Protein AF-A0A7V0PSL4-F1 (afdb_monomer_lite)

Structure (mmCIF, N/CA/C/O backbone):
data_AF-A0A7V0PSL4-F1
#
_entry.id   AF-A0A7V0PSL4-F1
#
loop_
_atom_site.group_PDB
_atom_site.id
_atom_site.type_symbol
_atom_site.label_atom_id
_atom_site.label_alt_id
_atom_site.label_comp_id
_atom_site.label_asym_id
_atom_site.label_entity_id
_atom_site.label_seq_id
_atom_site.pdbx_PDB_ins_code
_atom_site.Cartn_x
_atom_site.Cartn_y
_atom_site.Cartn_z
_atom_site.occupancy
_atom_site.B_iso_or_equiv
_atom_site.auth_seq_id
_atom_site.auth_comp_id
_atom_site.auth_asym_id
_atom_site.auth_atom_id
_atom_site.pdbx_PDB_model_num
ATOM 1 N N . MET A 1 1 ? -7.779 62.692 -35.440 1.00 34.56 1 MET A N 1
ATOM 2 C CA . MET A 1 1 ? -6.642 63.269 -34.685 1.00 34.56 1 MET A CA 1
ATOM 3 C C . MET A 1 1 ? -7.003 63.254 -33.203 1.00 34.56 1 MET A C 1
ATOM 5 O O . MET A 1 1 ? -7.689 64.146 -32.740 1.00 34.56 1 MET A O 1
ATOM 9 N N . ILE A 1 2 ? -6.918 62.093 -32.551 1.00 36.38 2 ILE A N 1
ATOM 10 C CA . ILE A 1 2 ? -5.844 61.698 -31.615 1.00 36.38 2 ILE A CA 1
ATOM 11 C C . ILE A 1 2 ? -5.557 62.772 -30.557 1.00 36.38 2 ILE A C 1
ATOM 13 O O . ILE A 1 2 ? -4.859 63.739 -30.847 1.00 36.38 2 ILE A O 1
ATOM 17 N N . LYS A 1 3 ? -5.990 62.521 -29.315 1.00 29.81 3 LYS A N 1
ATOM 18 C CA . LYS A 1 3 ? -5.149 62.693 -28.123 1.00 29.81 3 LYS A CA 1
ATOM 19 C C . LYS A 1 3 ? -5.620 61.762 -27.002 1.00 29.81 3 LYS A C 1
ATOM 21 O O . LYS A 1 3 ? -6.806 61.554 -26.792 1.00 29.81 3 LYS A O 1
ATOM 26 N N . HIS A 1 4 ? -4.620 61.147 -26.389 1.00 32.38 4 HIS A N 1
ATOM 27 C CA . HIS A 1 4 ? -4.647 59.968 -25.538 1.00 32.38 4 HIS A CA 1
ATOM 28 C C . HIS A 1 4 ? -5.362 60.154 -24.195 1.00 32.38 4 HIS A C 1
ATOM 30 O O . HIS A 1 4 ? -5.136 61.144 -23.504 1.00 32.38 4 HIS A O 1
ATOM 36 N N . THR A 1 5 ? -6.062 59.110 -23.747 1.00 31.67 5 THR A N 1
ATOM 37 C CA . THR A 1 5 ? -6.330 58.874 -22.323 1.00 31.67 5 THR A CA 1
ATOM 38 C C . THR A 1 5 ? -5.813 57.482 -21.974 1.00 31.67 5 THR A C 1
ATOM 40 O O . THR A 1 5 ? -6.245 56.483 -22.543 1.00 31.67 5 THR A O 1
ATOM 43 N N . LYS A 1 6 ? -4.807 57.433 -21.096 1.00 29.69 6 LYS A N 1
ATOM 44 C CA . LYS A 1 6 ? -4.200 56.204 -20.580 1.00 29.69 6 LYS A CA 1
ATOM 45 C C . LYS A 1 6 ? -5.154 55.571 -19.566 1.00 29.69 6 LYS A C 1
ATOM 47 O O . LYS A 1 6 ? -5.471 56.209 -18.568 1.00 29.69 6 LYS A O 1
ATOM 52 N N . TRP A 1 7 ? -5.558 54.325 -19.795 1.00 27.91 7 TRP A N 1
ATOM 53 C CA . TRP A 1 7 ? -6.088 53.447 -18.752 1.00 27.91 7 TRP A CA 1
ATOM 54 C C . TRP A 1 7 ? -4.949 52.552 -18.261 1.00 27.91 7 TRP A C 1
ATOM 56 O O . TRP A 1 7 ? -4.355 51.808 -19.040 1.00 27.91 7 TRP A O 1
ATOM 66 N N . PHE A 1 8 ? -4.618 52.664 -16.976 1.00 28.28 8 PHE A N 1
ATOM 67 C CA . PHE A 1 8 ? -3.754 51.717 -16.281 1.00 28.28 8 PHE A CA 1
ATOM 68 C C . PHE A 1 8 ? -4.562 50.442 -16.016 1.00 28.28 8 PHE A C 1
ATOM 70 O O . PHE A 1 8 ? -5.429 50.432 -15.146 1.00 28.28 8 PHE A O 1
ATOM 77 N N . LEU A 1 9 ? -4.282 49.371 -16.761 1.00 27.14 9 LEU A N 1
ATOM 78 C CA . LEU A 1 9 ? -4.667 48.019 -16.364 1.00 27.14 9 LEU A CA 1
ATOM 79 C C . LEU A 1 9 ? -3.565 47.473 -15.447 1.00 27.14 9 LEU A C 1
ATOM 81 O O . LEU A 1 9 ? -2.460 47.176 -15.901 1.00 27.14 9 LEU A O 1
ATOM 85 N N . PHE A 1 10 ? -3.863 47.347 -14.156 1.00 26.81 10 PHE A N 1
ATOM 86 C CA . PHE A 1 10 ? -3.101 46.491 -13.252 1.00 26.81 10 PHE A CA 1
ATOM 87 C C . PH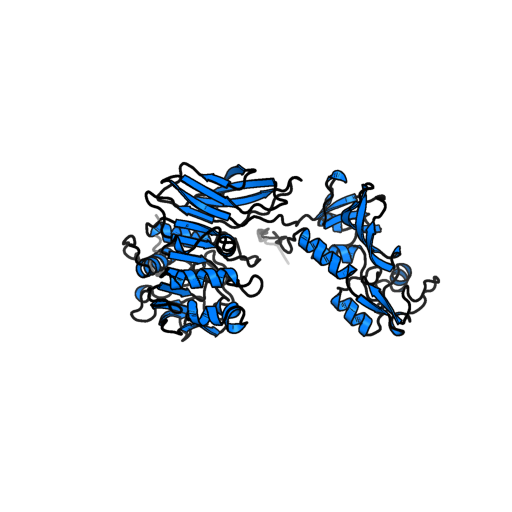E A 1 10 ? -3.441 45.037 -13.601 1.00 26.81 10 PHE A C 1
ATOM 89 O O . PHE A 1 10 ? -4.473 44.516 -13.187 1.00 26.81 10 PHE A O 1
ATOM 96 N N . ILE A 1 11 ? -2.591 44.387 -14.396 1.00 27.23 11 ILE A N 1
ATOM 97 C CA . ILE A 1 11 ? -2.581 42.926 -14.497 1.00 27.23 11 ILE A CA 1
ATOM 98 C C . ILE A 1 11 ? -1.712 42.434 -13.342 1.00 27.23 11 ILE A C 1
ATOM 100 O O . ILE A 1 11 ? -0.484 42.448 -13.416 1.00 27.23 11 ILE A O 1
ATOM 104 N N . SER A 1 12 ? -2.355 42.036 -12.249 1.00 27.59 12 SER A N 1
ATOM 105 C CA . SER A 1 12 ? -1.743 41.167 -11.253 1.00 27.59 12 SER A CA 1
ATOM 106 C C . SER A 1 12 ? -1.492 39.810 -11.911 1.00 27.59 12 SER A C 1
ATOM 108 O O . SER A 1 12 ? -2.405 39.007 -12.097 1.00 27.59 12 SER A O 1
ATOM 110 N N . LEU A 1 13 ? -0.242 39.550 -12.303 1.00 28.62 13 LEU A N 1
ATOM 111 C CA . LEU A 1 13 ? 0.192 38.194 -12.617 1.00 28.62 13 LEU A CA 1
ATOM 112 C C . LEU A 1 13 ? 0.089 37.361 -11.333 1.00 28.62 13 LEU A C 1
ATOM 114 O O . LEU A 1 13 ? 0.949 37.426 -10.457 1.00 28.62 13 LEU A O 1
ATOM 118 N N . LEU A 1 14 ? -0.983 36.577 -11.233 1.00 28.45 14 LEU A N 1
ATOM 119 C CA . LEU A 1 14 ? -1.035 35.387 -10.398 1.00 28.45 14 LEU A CA 1
ATOM 120 C C . LEU A 1 14 ? 0.063 34.429 -10.878 1.00 28.45 14 LEU A C 1
ATOM 122 O O . LEU A 1 14 ? -0.127 33.662 -11.819 1.00 28.45 14 LEU A O 1
ATOM 126 N N . THR A 1 15 ? 1.218 34.445 -10.219 1.00 29.00 15 THR A N 1
ATOM 127 C CA . THR A 1 15 ? 2.154 33.317 -10.235 1.00 29.00 15 THR A CA 1
ATOM 128 C C . THR A 1 15 ? 1.584 32.224 -9.334 1.00 29.00 15 THR A C 1
ATOM 130 O O . THR A 1 15 ? 1.999 32.049 -8.190 1.00 29.00 15 THR A O 1
ATOM 133 N N . GLY A 1 16 ? 0.553 31.548 -9.835 1.00 25.92 16 GLY A N 1
ATOM 134 C CA . GLY A 1 16 ? -0.035 30.363 -9.235 1.00 25.92 16 GLY A CA 1
ATOM 135 C C . GLY A 1 16 ? 0.476 29.111 -9.937 1.00 25.92 16 GLY A C 1
ATOM 136 O O . GLY A 1 16 ? 0.368 28.996 -11.151 1.00 25.92 16 GLY A O 1
ATOM 137 N N . PHE A 1 17 ? 0.981 28.177 -9.132 1.00 32.88 17 PHE A N 1
ATOM 138 C CA . PHE A 1 17 ? 1.071 26.746 -9.419 1.00 32.88 17 PHE A CA 1
ATOM 139 C C . PHE A 1 17 ? 1.911 26.301 -10.625 1.00 32.88 17 PHE A C 1
ATOM 141 O O . PHE A 1 17 ? 1.410 26.046 -11.712 1.00 32.88 17 PHE A O 1
ATOM 148 N N . PHE A 1 18 ? 3.179 25.998 -10.342 1.00 26.55 18 PHE A N 1
ATOM 149 C CA . PHE A 1 18 ? 3.817 24.801 -10.894 1.00 26.55 18 PHE A CA 1
ATOM 150 C C . PHE A 1 18 ? 4.663 24.115 -9.814 1.00 26.55 18 PHE A C 1
ATOM 152 O O . PHE A 1 18 ? 5.887 24.091 -9.861 1.00 26.55 18 PHE A O 1
ATOM 159 N N . LEU A 1 19 ? 3.990 23.529 -8.823 1.00 27.73 19 LEU A N 1
ATOM 160 C CA . LEU A 1 19 ? 4.513 22.328 -8.176 1.00 27.73 19 LEU A CA 1
ATOM 161 C C . LEU A 1 19 ? 4.051 21.159 -9.044 1.00 27.73 19 LEU A C 1
ATOM 163 O O . LEU A 1 19 ? 2.999 20.570 -8.809 1.00 27.73 19 LEU A O 1
ATOM 167 N N . PHE A 1 20 ? 4.804 20.876 -10.108 1.00 27.02 20 PHE A N 1
ATOM 168 C CA . PHE A 1 20 ? 4.678 19.582 -10.763 1.00 27.02 20 PHE A CA 1
ATOM 169 C C . PHE A 1 20 ? 5.043 18.514 -9.733 1.00 27.02 20 PHE A C 1
ATOM 171 O O . PHE A 1 20 ? 6.152 18.471 -9.204 1.00 27.02 20 PHE A O 1
ATOM 178 N N . THR A 1 21 ? 4.064 17.668 -9.453 1.00 34.78 21 THR A N 1
ATOM 179 C CA . THR A 1 21 ? 4.165 16.394 -8.757 1.00 34.78 21 THR A CA 1
ATOM 180 C C . THR A 1 21 ? 5.294 15.545 -9.348 1.00 34.78 21 THR A C 1
ATOM 182 O O . THR A 1 21 ? 5.099 14.853 -10.346 1.00 34.78 21 THR A O 1
ATOM 185 N N . VAL A 1 22 ? 6.471 15.556 -8.723 1.00 33.91 22 VAL A N 1
ATOM 186 C CA . VAL A 1 22 ? 7.508 14.535 -8.940 1.00 33.91 22 VAL A CA 1
ATOM 187 C C . VAL A 1 22 ? 7.353 13.484 -7.846 1.00 33.91 22 VAL A C 1
ATOM 189 O O . VAL A 1 22 ? 8.174 13.350 -6.947 1.00 33.91 22 VAL A O 1
ATOM 192 N N . GLN A 1 23 ? 6.244 12.756 -7.898 1.00 40.47 23 GLN A N 1
ATOM 193 C CA . GLN A 1 23 ? 6.081 11.526 -7.123 1.00 40.47 23 GLN A CA 1
ATOM 194 C C . GLN A 1 23 ? 5.526 10.399 -7.999 1.00 40.47 23 GLN A C 1
ATOM 196 O O . GLN A 1 23 ? 4.838 9.501 -7.529 1.00 40.47 23 GLN A O 1
ATOM 201 N N . ALA A 1 24 ? 5.836 10.449 -9.294 1.00 43.25 24 ALA A N 1
ATOM 202 C CA . ALA A 1 24 ? 5.649 9.321 -10.185 1.00 43.25 24 ALA A CA 1
ATOM 203 C C . ALA A 1 24 ? 6.940 8.489 -10.157 1.00 43.25 24 ALA A C 1
ATOM 205 O O . ALA A 1 24 ? 7.966 8.940 -10.663 1.00 43.25 24 ALA A O 1
ATOM 206 N N . ASN A 1 25 ? 6.842 7.302 -9.550 1.00 52.81 25 ASN A N 1
ATOM 207 C CA . ASN A 1 25 ? 7.769 6.160 -9.636 1.00 52.81 25 ASN A CA 1
ATOM 208 C C . ASN A 1 25 ? 8.852 6.065 -8.546 1.00 52.81 25 ASN A C 1
ATOM 210 O O . ASN A 1 25 ? 10.033 5.875 -8.822 1.00 52.81 25 ASN A O 1
ATOM 214 N N . ALA A 1 26 ? 8.441 6.121 -7.273 1.00 64.44 26 ALA A N 1
ATOM 215 C CA . ALA A 1 26 ? 9.275 5.562 -6.208 1.00 64.44 26 ALA A CA 1
ATOM 216 C C . ALA A 1 26 ? 9.379 4.031 -6.369 1.00 64.44 26 ALA A C 1
ATOM 218 O O . ALA A 1 26 ? 8.361 3.360 -6.522 1.00 64.44 26 ALA A O 1
ATOM 219 N N . ILE A 1 27 ? 10.594 3.479 -6.334 1.00 78.12 27 ILE A N 1
ATOM 220 C CA . ILE A 1 27 ? 10.878 2.065 -6.645 1.00 78.12 27 ILE A CA 1
ATOM 221 C C . ILE A 1 27 ? 11.837 1.468 -5.610 1.00 78.12 27 ILE A C 1
ATOM 223 O O . ILE A 1 27 ? 12.774 2.122 -5.150 1.00 78.12 27 ILE A O 1
ATOM 227 N N . THR A 1 28 ? 11.634 0.208 -5.224 1.00 79.50 28 THR A N 1
ATOM 228 C CA . THR A 1 28 ? 12.559 -0.474 -4.306 1.00 79.50 28 THR A CA 1
ATOM 229 C C . THR A 1 28 ? 13.804 -0.968 -5.047 1.00 79.50 28 THR A C 1
ATOM 231 O O . THR A 1 28 ? 13.761 -1.294 -6.235 1.00 79.50 28 THR A O 1
ATOM 234 N N . ARG A 1 29 ? 14.929 -1.131 -4.336 1.00 85.69 29 ARG A N 1
ATOM 235 C CA . ARG A 1 29 ? 16.141 -1.759 -4.904 1.00 85.69 29 ARG A CA 1
ATOM 236 C C . ARG A 1 29 ? 15.864 -3.161 -5.455 1.00 85.69 29 ARG A C 1
ATOM 238 O O . ARG A 1 29 ? 16.380 -3.517 -6.508 1.00 85.69 29 ARG A O 1
ATOM 245 N N . ALA A 1 30 ? 15.037 -3.944 -4.759 1.00 77.25 30 ALA A N 1
ATOM 246 C CA . ALA A 1 30 ? 14.650 -5.282 -5.201 1.00 77.25 30 ALA A CA 1
ATOM 247 C C . ALA A 1 30 ? 13.910 -5.236 -6.544 1.00 77.25 30 ALA A C 1
ATOM 249 O O . ALA A 1 30 ? 14.227 -6.013 -7.440 1.00 77.25 30 ALA A O 1
ATOM 250 N N . LYS A 1 31 ? 12.993 -4.277 -6.711 1.00 83.38 31 LYS A N 1
ATOM 251 C CA . LYS A 1 31 ? 12.266 -4.080 -7.964 1.00 83.38 31 LYS A CA 1
ATOM 252 C C . LYS A 1 31 ? 13.181 -3.623 -9.105 1.00 83.38 31 LYS A C 1
ATOM 254 O O . LYS A 1 31 ? 13.073 -4.168 -10.199 1.00 83.38 31 LYS A O 1
ATOM 259 N N . ILE A 1 32 ? 14.140 -2.728 -8.842 1.00 93.25 32 ILE A N 1
ATOM 260 C CA . ILE A 1 32 ? 15.169 -2.348 -9.829 1.00 93.25 32 ILE A CA 1
ATOM 261 C C . ILE A 1 32 ? 15.941 -3.585 -10.316 1.00 93.25 32 ILE A C 1
ATOM 263 O O . ILE A 1 32 ? 16.125 -3.766 -11.519 1.00 93.25 32 ILE A O 1
ATOM 267 N N . ILE A 1 33 ? 16.378 -4.456 -9.397 1.00 93.69 33 ILE A N 1
ATOM 268 C CA . ILE A 1 33 ? 17.109 -5.682 -9.752 1.00 93.69 33 ILE A CA 1
ATOM 269 C C . ILE A 1 33 ? 16.209 -6.681 -10.490 1.00 93.69 33 ILE A C 1
ATOM 271 O O . ILE A 1 33 ? 16.631 -7.229 -11.502 1.00 93.69 33 ILE A O 1
ATOM 275 N N . GLN A 1 34 ? 14.954 -6.857 -10.072 1.00 86.25 34 GLN A N 1
ATOM 276 C CA . GLN A 1 34 ? 13.995 -7.696 -10.794 1.00 86.25 34 GLN A CA 1
ATOM 277 C C . GLN A 1 34 ? 13.784 -7.194 -12.232 1.00 86.25 34 GLN A C 1
ATOM 279 O O . GLN A 1 34 ? 13.746 -7.985 -13.172 1.00 86.25 34 GLN A O 1
ATOM 284 N N . ASN A 1 35 ? 13.664 -5.878 -12.422 1.00 93.81 35 ASN A N 1
ATOM 285 C CA . ASN A 1 35 ? 13.538 -5.288 -13.749 1.00 93.81 35 ASN A CA 1
ATOM 286 C C . ASN A 1 35 ? 14.807 -5.523 -14.580 1.00 93.81 35 ASN A C 1
ATOM 288 O O . ASN A 1 35 ? 14.696 -5.912 -15.738 1.00 93.81 35 ASN A O 1
ATOM 292 N N . ALA A 1 36 ? 15.994 -5.368 -13.988 1.00 96.50 36 ALA A N 1
ATOM 293 C CA . ALA A 1 36 ? 17.274 -5.673 -14.629 1.00 96.50 36 ALA A CA 1
ATOM 294 C C . ALA A 1 36 ? 17.380 -7.136 -15.090 1.00 96.50 36 ALA A C 1
ATOM 296 O O . ALA A 1 36 ? 17.815 -7.419 -16.210 1.00 96.50 36 ALA A O 1
ATOM 297 N N . GLU A 1 37 ? 16.933 -8.070 -14.250 1.00 92.38 37 GLU A N 1
ATOM 298 C CA . GLU A 1 37 ? 16.942 -9.495 -14.563 1.00 92.38 37 GLU A CA 1
ATOM 299 C C . GLU A 1 37 ? 16.074 -9.824 -15.779 1.00 92.38 37 GLU A C 1
ATOM 301 O O . GLU A 1 37 ? 16.511 -10.624 -16.600 1.00 92.38 37 GLU A O 1
ATOM 306 N N . LYS A 1 38 ? 14.918 -9.174 -15.985 1.00 95.12 38 LYS A N 1
ATOM 307 C CA . LYS A 1 38 ? 14.065 -9.420 -17.170 1.00 95.12 38 LYS A CA 1
ATOM 308 C C . LYS A 1 38 ? 14.840 -9.297 -18.488 1.00 95.12 38 LYS A C 1
ATOM 310 O O . LYS A 1 38 ? 14.750 -10.180 -19.338 1.00 95.12 38 LYS A O 1
ATOM 315 N N . PHE A 1 39 ? 15.657 -8.254 -18.625 1.00 97.94 39 PHE A N 1
ATOM 316 C CA . PHE A 1 39 ? 16.459 -8.012 -19.829 1.00 97.94 39 PHE A CA 1
ATOM 317 C C . PHE A 1 39 ? 17.619 -8.992 -19.996 1.00 97.94 39 PHE A C 1
ATOM 319 O O . PHE A 1 39 ? 17.986 -9.312 -21.121 1.00 97.94 39 PHE A O 1
ATOM 326 N N . VAL A 1 40 ? 18.226 -9.457 -18.900 1.00 96.38 40 VAL A N 1
ATOM 327 C CA . VAL A 1 40 ? 19.318 -10.446 -18.957 1.00 96.38 40 VAL A CA 1
ATOM 328 C C . VAL A 1 40 ? 18.787 -11.857 -19.178 1.00 96.38 40 VAL A C 1
ATOM 330 O O . VAL A 1 40 ? 19.473 -12.680 -19.775 1.00 96.38 40 VAL A O 1
ATOM 333 N N . GLN A 1 41 ? 17.590 -12.156 -18.678 1.00 94.38 41 GLN A N 1
ATOM 334 C CA . GLN A 1 41 ? 17.003 -13.493 -18.690 1.00 94.38 41 GLN A CA 1
ATOM 335 C C . GLN A 1 41 ? 16.236 -13.801 -19.974 1.00 94.38 41 GLN A C 1
ATOM 337 O O . GLN A 1 41 ? 16.035 -14.981 -20.259 1.00 94.38 41 GLN A O 1
ATOM 342 N N . VAL A 1 42 ? 15.833 -12.784 -20.747 1.00 95.69 42 VAL A N 1
ATOM 343 C CA . VAL A 1 42 ? 15.097 -12.992 -22.000 1.00 95.69 42 VAL A CA 1
ATOM 344 C C . VAL A 1 42 ? 15.855 -13.938 -22.927 1.00 95.69 42 VAL A C 1
ATOM 346 O O . VAL A 1 42 ? 17.042 -13.748 -23.191 1.00 95.69 42 VAL A O 1
ATOM 349 N N . GLN A 1 43 ? 15.160 -14.961 -23.416 1.00 97.25 43 GLN A N 1
ATOM 350 C CA . GLN A 1 43 ? 15.675 -15.915 -24.389 1.00 97.25 43 GLN A CA 1
ATOM 351 C C . GLN A 1 43 ? 15.000 -15.697 -25.737 1.00 97.25 43 GLN A C 1
ATOM 353 O O . GLN A 1 43 ? 13.788 -15.506 -25.806 1.00 97.25 43 GLN A O 1
ATOM 358 N N . TRP A 1 44 ? 15.783 -15.737 -26.808 1.00 97.50 44 TRP A N 1
ATOM 359 C CA . TRP A 1 44 ? 15.288 -15.558 -28.168 1.00 97.50 44 TRP A CA 1
ATOM 360 C C . TRP A 1 44 ? 16.175 -16.308 -29.161 1.00 97.50 44 TRP A C 1
ATOM 362 O O . TRP A 1 44 ? 17.368 -16.506 -28.924 1.00 97.50 44 TRP A O 1
ATOM 372 N N . THR A 1 45 ? 15.586 -16.750 -30.273 1.00 96.75 45 THR A N 1
ATOM 373 C CA . THR A 1 45 ? 16.314 -17.417 -31.361 1.00 96.75 45 THR A CA 1
ATOM 374 C C . THR A 1 45 ? 16.511 -16.440 -32.505 1.00 96.75 45 THR A C 1
ATOM 376 O O . THR A 1 45 ? 15.549 -15.852 -32.994 1.00 96.75 45 THR A O 1
ATOM 379 N N . CYS A 1 46 ? 17.755 -16.277 -32.941 1.00 95.94 46 CYS A N 1
ATOM 380 C CA . CYS A 1 46 ? 18.089 -15.449 -34.087 1.00 95.94 46 CYS A CA 1
ATOM 381 C C . CYS A 1 46 ? 17.728 -16.203 -35.374 1.00 95.94 46 CYS A C 1
ATOM 383 O O . CYS A 1 46 ? 18.271 -17.271 -35.644 1.00 95.94 46 CYS A O 1
ATOM 385 N N . SER A 1 47 ? 16.797 -15.684 -36.167 1.00 94.31 47 SER A N 1
ATOM 386 C CA . SER A 1 47 ? 16.441 -16.247 -37.473 1.00 94.31 47 SER A CA 1
ATOM 387 C C . SER A 1 47 ? 17.343 -15.705 -38.587 1.00 94.31 47 SER A C 1
ATOM 389 O O . SER A 1 47 ? 18.081 -14.739 -38.402 1.00 94.31 47 SER A O 1
ATOM 391 N N . ALA A 1 48 ? 17.242 -16.289 -39.785 1.00 92.19 48 ALA A N 1
ATOM 392 C CA . ALA A 1 48 ? 17.927 -15.770 -40.971 1.00 92.19 48 ALA A CA 1
ATOM 393 C C . ALA A 1 48 ? 17.492 -14.336 -41.344 1.00 92.19 48 ALA A C 1
ATOM 395 O O . ALA A 1 48 ? 18.267 -13.605 -41.954 1.00 92.19 48 ALA A O 1
ATOM 396 N N . ALA A 1 49 ? 16.280 -13.916 -40.961 1.00 90.56 49 ALA A N 1
ATOM 397 C CA . ALA A 1 49 ? 15.809 -12.551 -41.185 1.00 90.56 49 ALA A CA 1
ATOM 398 C C . ALA A 1 49 ? 16.493 -11.543 -40.245 1.00 90.56 49 ALA A C 1
ATOM 400 O O . ALA A 1 49 ? 16.838 -10.450 -40.679 1.00 90.56 49 ALA A O 1
ATOM 401 N N . ASN A 1 50 ? 16.784 -11.941 -38.999 1.00 92.75 50 ASN A N 1
ATOM 402 C CA . ASN A 1 50 ? 17.361 -11.059 -37.973 1.00 92.75 50 ASN A CA 1
ATOM 403 C C . ASN A 1 50 ? 18.863 -10.761 -38.164 1.00 92.75 50 ASN A C 1
ATOM 405 O O . ASN A 1 50 ? 19.451 -10.044 -37.348 1.00 92.75 50 ASN A O 1
ATOM 409 N N . VAL A 1 51 ? 19.499 -11.362 -39.178 1.00 88.00 51 VAL A N 1
ATOM 410 C CA . VAL A 1 51 ? 20.924 -11.164 -39.498 1.00 88.00 51 VAL A CA 1
ATOM 411 C C . VAL A 1 51 ? 21.161 -10.400 -40.802 1.00 88.00 51 VAL A C 1
ATOM 413 O O . VAL A 1 51 ? 22.309 -10.098 -41.125 1.00 88.00 51 VAL A O 1
ATOM 416 N N . ASN A 1 52 ? 20.111 -10.112 -41.576 1.00 70.69 52 ASN A N 1
ATOM 417 C CA . ASN A 1 52 ? 20.239 -9.602 -42.940 1.00 70.69 52 ASN A CA 1
ATOM 418 C C . ASN A 1 52 ? 19.897 -8.107 -43.018 1.00 70.69 52 ASN A C 1
ATOM 420 O O . ASN A 1 52 ? 18.775 -7.736 -43.368 1.00 70.69 52 ASN A O 1
ATOM 424 N N . HIS A 1 53 ? 20.864 -7.242 -42.691 1.00 70.50 53 HIS A N 1
ATOM 425 C CA . HIS A 1 53 ? 20.664 -5.785 -42.668 1.00 70.50 53 HIS A CA 1
ATOM 426 C C . HIS A 1 53 ? 21.742 -5.022 -43.453 1.00 70.50 53 HIS A C 1
ATOM 428 O O . HIS A 1 53 ? 22.832 -5.551 -43.687 1.00 70.50 53 HIS A O 1
ATOM 434 N N . PRO A 1 54 ? 21.449 -3.786 -43.912 1.00 64.44 54 PRO A N 1
ATOM 435 C CA . PRO A 1 54 ? 22.274 -3.100 -44.900 1.00 64.44 54 PRO A CA 1
ATOM 436 C C . PRO A 1 54 ? 23.649 -2.720 -44.348 1.00 64.44 54 PRO A C 1
ATOM 438 O O . PRO A 1 54 ? 23.748 -2.021 -43.336 1.00 64.44 54 PRO A O 1
ATOM 441 N N . TYR A 1 55 ? 24.703 -3.100 -45.076 1.00 63.69 55 TYR A N 1
ATOM 442 C CA . TYR A 1 55 ? 26.053 -2.592 -44.848 1.00 63.69 55 TYR A CA 1
ATOM 443 C C . TYR A 1 55 ? 26.055 -1.063 -44.861 1.00 63.69 55 TYR A C 1
ATOM 445 O O . TYR A 1 55 ? 25.524 -0.424 -45.769 1.00 63.69 55 TYR A O 1
ATOM 453 N N . THR A 1 56 ? 26.716 -0.470 -43.871 1.00 60.88 56 THR A N 1
ATOM 454 C CA . THR A 1 56 ? 27.066 0.953 -43.920 1.00 60.88 56 THR A CA 1
ATOM 455 C C . THR A 1 56 ? 28.438 1.120 -44.565 1.00 60.88 56 THR A C 1
ATOM 457 O O . THR A 1 56 ? 29.273 0.215 -44.516 1.00 60.88 56 THR A O 1
ATOM 460 N N . ALA A 1 57 ? 28.704 2.301 -45.131 1.00 54.12 57 ALA A N 1
ATOM 461 C CA . ALA A 1 57 ? 29.943 2.638 -45.848 1.00 54.12 57 ALA A CA 1
ATOM 462 C C . ALA A 1 57 ? 31.251 2.522 -45.017 1.00 54.12 57 ALA A C 1
ATOM 464 O O . ALA A 1 57 ? 32.321 2.851 -45.515 1.00 54.12 57 ALA A O 1
ATOM 465 N N . GLY A 1 58 ? 31.183 2.056 -43.761 1.00 58.09 58 GLY A N 1
ATOM 466 C CA . GLY A 1 58 ? 32.310 1.892 -42.836 1.00 58.09 58 GLY A CA 1
ATOM 467 C C . GLY A 1 58 ? 32.679 0.447 -42.471 1.00 58.09 58 GLY A C 1
ATOM 468 O O . GLY A 1 58 ? 33.423 0.265 -41.513 1.00 58.09 58 GLY A O 1
ATOM 469 N N . GLY A 1 59 ? 32.158 -0.578 -43.161 1.00 64.06 59 GLY A N 1
ATOM 470 C CA . GLY A 1 59 ? 32.570 -1.980 -42.944 1.00 64.06 59 GLY A CA 1
ATOM 471 C C . GLY A 1 59 ? 32.058 -2.630 -41.648 1.00 64.06 59 GLY A C 1
ATOM 472 O O . GLY A 1 59 ? 32.629 -3.611 -41.182 1.00 64.06 59 GLY A O 1
ATOM 473 N N . CYS A 1 60 ? 30.994 -2.088 -41.049 1.00 65.25 60 CYS A N 1
ATOM 474 C CA . CYS A 1 60 ? 30.351 -2.675 -39.871 1.00 65.25 60 CYS A CA 1
ATOM 475 C C . CYS A 1 60 ? 29.644 -3.993 -40.254 1.00 65.25 60 CYS A C 1
ATOM 477 O O . CYS A 1 60 ? 28.979 -4.009 -41.294 1.00 65.25 60 CYS A O 1
ATOM 479 N N . PRO A 1 61 ? 29.790 -5.083 -39.470 1.00 67.25 61 PRO A N 1
ATOM 480 C CA . PRO A 1 61 ? 29.159 -6.358 -39.789 1.00 67.25 61 PRO A CA 1
ATOM 481 C C . PRO A 1 61 ? 27.626 -6.239 -39.789 1.00 67.25 61 PRO A C 1
ATOM 483 O O . PRO A 1 61 ? 27.073 -5.426 -39.043 1.00 67.25 61 PRO A O 1
ATOM 486 N N . PRO A 1 62 ? 26.934 -7.055 -40.604 1.00 66.50 62 PRO A N 1
ATOM 487 C CA . PRO A 1 62 ? 25.480 -6.992 -40.746 1.00 66.50 62 PRO A CA 1
ATOM 488 C C . PRO A 1 62 ? 24.730 -7.435 -39.479 1.00 66.50 62 PRO A C 1
ATOM 490 O O . PRO A 1 62 ? 23.603 -6.999 -39.260 1.00 66.50 62 PRO A O 1
ATOM 493 N N . SER A 1 63 ? 25.349 -8.267 -38.630 1.00 83.69 63 SER A N 1
ATOM 494 C CA . SER A 1 63 ? 24.810 -8.683 -37.332 1.00 83.69 63 SER A CA 1
ATOM 495 C C . SER A 1 63 ? 25.913 -9.178 -36.394 1.00 83.69 63 SER A C 1
ATOM 497 O O . SER A 1 63 ? 26.919 -9.728 -36.846 1.00 83.69 63 SER A O 1
ATOM 499 N N . ASP A 1 64 ? 25.693 -9.016 -35.090 1.00 89.25 64 ASP A N 1
ATOM 500 C CA . ASP A 1 64 ? 26.509 -9.607 -34.019 1.00 89.25 64 ASP A CA 1
ATOM 501 C C . ASP A 1 64 ? 26.082 -11.041 -33.662 1.00 89.25 64 ASP A C 1
ATOM 503 O O . ASP A 1 64 ? 26.690 -11.701 -32.812 1.00 89.25 64 ASP A O 1
ATOM 507 N N . PHE A 1 65 ? 24.998 -11.511 -34.278 1.00 93.50 65 PHE A N 1
ATOM 508 C CA . PHE A 1 65 ? 24.337 -12.765 -33.960 1.00 93.50 65 PHE A CA 1
ATOM 509 C C . PHE A 1 65 ? 24.334 -13.699 -35.167 1.00 93.50 65 PHE A C 1
ATOM 511 O O . PHE A 1 65 ? 24.432 -13.283 -36.321 1.00 93.50 65 PHE A O 1
ATOM 518 N N . VAL A 1 66 ? 24.230 -14.993 -34.885 1.00 93.38 66 VAL A N 1
ATOM 519 C CA . VAL A 1 66 ? 24.274 -16.055 -35.887 1.00 93.38 66 VAL A CA 1
ATOM 520 C C . VAL A 1 66 ? 22.889 -16.673 -36.008 1.00 93.38 66 VAL A C 1
ATOM 522 O O . VAL A 1 66 ? 22.294 -17.089 -35.013 1.00 93.38 66 VAL A O 1
ATOM 525 N N . ALA A 1 67 ? 22.389 -16.762 -37.239 1.00 94.06 67 ALA A N 1
ATOM 526 C CA . ALA A 1 67 ? 21.106 -17.390 -37.523 1.00 94.06 67 ALA A CA 1
ATOM 527 C C . ALA A 1 67 ? 21.080 -18.854 -37.041 1.00 94.06 67 ALA A C 1
ATOM 529 O O . ALA A 1 67 ? 22.052 -19.596 -37.182 1.00 94.06 67 ALA A O 1
ATOM 530 N N . GLY A 1 68 ? 19.952 -19.266 -36.468 1.00 94.31 68 GLY A N 1
ATOM 531 C CA . GLY A 1 68 ? 19.738 -20.579 -35.863 1.00 94.31 68 GLY A CA 1
ATOM 532 C C . GLY A 1 68 ? 20.219 -20.707 -34.413 1.00 94.31 68 GLY A C 1
ATOM 533 O O . GLY A 1 68 ? 19.940 -21.726 -33.787 1.00 94.31 68 GLY A O 1
ATOM 534 N N . GLN A 1 69 ? 20.910 -19.707 -33.853 1.00 97.06 69 GLN A N 1
ATOM 535 C CA . GLN A 1 69 ? 21.371 -19.741 -32.461 1.00 97.06 69 GLN A CA 1
ATOM 536 C C . GLN A 1 69 ? 20.348 -19.126 -31.502 1.00 97.06 69 GLN A C 1
ATOM 538 O O . GLN A 1 69 ? 19.677 -18.140 -31.818 1.00 97.06 69 GLN A O 1
ATOM 543 N N . THR A 1 70 ? 20.260 -19.698 -30.300 1.00 97.06 70 THR A N 1
ATOM 544 C CA . THR A 1 70 ? 19.499 -19.129 -29.181 1.00 97.06 70 THR A CA 1
ATOM 545 C C . THR A 1 70 ? 20.422 -18.311 -28.290 1.00 97.06 70 THR A C 1
ATOM 547 O O . THR A 1 70 ? 21.483 -18.779 -27.875 1.00 97.06 70 THR A O 1
ATOM 550 N N . TYR A 1 71 ? 19.992 -17.100 -27.952 1.00 97.12 71 TYR A N 1
ATOM 551 C CA . TYR A 1 71 ? 20.710 -16.194 -27.069 1.00 97.12 71 TYR A CA 1
ATOM 552 C C . TYR A 1 71 ? 19.888 -15.894 -25.822 1.00 97.12 71 TYR A C 1
ATOM 554 O O . TYR A 1 71 ? 18.658 -15.910 -25.844 1.00 97.12 71 TYR A O 1
ATOM 562 N N . ARG A 1 72 ? 20.597 -15.598 -24.731 1.00 97.00 72 ARG A N 1
ATOM 563 C CA . ARG A 1 72 ? 20.035 -15.042 -23.501 1.00 97.00 72 ARG A CA 1
ATOM 564 C C . ARG A 1 72 ? 20.573 -13.628 -23.300 1.00 97.00 72 ARG A C 1
ATOM 566 O O . ARG A 1 72 ? 21.790 -13.444 -23.373 1.00 97.00 72 ARG A O 1
ATOM 573 N N . GLY A 1 73 ? 19.676 -12.680 -23.049 1.00 97.88 73 GLY A N 1
ATOM 574 C CA . GLY A 1 73 ? 19.944 -11.245 -22.980 1.00 97.88 73 GLY A CA 1
ATOM 575 C C . GLY A 1 73 ? 19.437 -10.503 -24.220 1.00 97.88 73 GLY A C 1
ATOM 576 O O . GLY A 1 73 ? 19.695 -10.934 -25.347 1.00 97.88 73 GLY A O 1
ATOM 577 N N . GLU A 1 74 ? 18.730 -9.389 -24.022 1.00 98.38 74 GLU A N 1
ATOM 578 C CA . GLU A 1 74 ? 18.235 -8.535 -25.113 1.00 98.38 74 GLU A CA 1
ATOM 579 C C . GLU A 1 74 ? 19.395 -7.945 -25.928 1.00 98.38 74 GLU A C 1
ATOM 581 O O . GLU A 1 74 ? 20.421 -7.559 -25.364 1.00 98.38 74 GLU A O 1
ATOM 586 N N . ALA A 1 75 ? 19.254 -7.878 -27.254 1.00 97.75 75 ALA A N 1
ATOM 587 C CA . ALA A 1 75 ? 20.302 -7.358 -28.129 1.00 97.75 75 ALA A CA 1
ATOM 588 C C . ALA A 1 75 ? 20.614 -5.879 -27.839 1.00 97.75 75 ALA A C 1
ATOM 590 O O . ALA A 1 75 ? 19.724 -5.066 -27.579 1.00 97.75 75 ALA A O 1
ATOM 591 N N . TYR A 1 76 ? 21.894 -5.513 -27.912 1.00 97.50 76 TYR A N 1
ATOM 592 C CA . TYR A 1 76 ? 22.311 -4.126 -27.760 1.00 97.50 76 TYR A CA 1
ATOM 593 C C . TYR A 1 76 ? 22.039 -3.356 -29.051 1.00 97.50 76 TYR A C 1
ATOM 595 O O . TYR A 1 76 ? 22.509 -3.729 -30.125 1.00 97.50 76 TYR A O 1
ATOM 603 N N . SER A 1 77 ? 21.331 -2.236 -28.940 1.00 95.69 77 SER A N 1
ATOM 604 C CA . SER A 1 77 ? 21.097 -1.325 -30.057 1.00 95.69 77 SER A CA 1
ATOM 605 C C . SER A 1 77 ? 21.479 0.089 -29.655 1.00 95.69 77 SER A C 1
ATOM 607 O O . SER A 1 77 ? 20.894 0.654 -28.732 1.00 95.69 77 SER A O 1
ATOM 609 N N . TYR A 1 78 ? 22.464 0.681 -30.336 1.00 94.19 78 TYR A N 1
ATOM 610 C CA . TYR A 1 78 ? 22.902 2.041 -30.024 1.00 94.19 78 TYR A CA 1
ATOM 611 C C . TYR A 1 78 ? 21.751 3.037 -30.217 1.00 94.19 78 TYR A C 1
ATOM 613 O O . TYR A 1 78 ? 21.185 3.153 -31.303 1.00 94.19 78 TYR A O 1
ATOM 621 N N . GLY A 1 79 ? 21.410 3.764 -29.152 1.00 95.12 79 GLY A N 1
ATOM 622 C CA . GLY A 1 79 ? 20.247 4.655 -29.096 1.00 95.12 79 GLY A CA 1
ATOM 623 C C . GLY A 1 79 ? 18.890 3.952 -28.923 1.00 95.12 79 GLY A C 1
ATOM 624 O O . GLY A 1 79 ? 17.906 4.641 -28.652 1.00 95.12 79 GLY A O 1
ATOM 625 N N . GLY A 1 80 ? 18.833 2.619 -29.022 1.00 97.00 80 GLY A N 1
ATOM 626 C CA . GLY A 1 80 ? 17.619 1.809 -28.896 1.00 97.00 80 GLY A CA 1
ATOM 627 C C . GLY A 1 80 ? 16.924 1.965 -27.543 1.00 97.00 80 GLY A C 1
ATOM 628 O O . GLY A 1 80 ? 17.544 2.341 -26.544 1.00 97.00 80 GLY A O 1
ATOM 629 N N . ASN A 1 81 ? 15.617 1.710 -27.519 1.00 97.38 81 ASN A N 1
ATOM 630 C CA . ASN A 1 81 ? 14.757 1.858 -26.341 1.00 97.38 81 ASN A CA 1
ATOM 631 C C . ASN A 1 81 ? 13.569 0.882 -26.380 1.00 97.38 81 ASN A C 1
ATOM 633 O O . ASN A 1 81 ? 12.467 1.234 -25.959 1.00 97.38 81 ASN A O 1
ATOM 637 N N . ASP A 1 82 ? 13.752 -0.303 -26.960 1.00 98.12 82 ASP A N 1
ATOM 638 C CA . ASP A 1 82 ? 12.701 -1.317 -26.913 1.00 98.12 82 ASP A CA 1
ATOM 639 C C . ASP A 1 82 ? 12.541 -1.844 -25.473 1.00 98.12 82 ASP A C 1
ATOM 641 O O . ASP A 1 82 ? 13.478 -1.795 -24.674 1.00 98.12 82 ASP A O 1
ATOM 645 N N . SER A 1 83 ? 11.322 -2.248 -25.104 1.00 97.06 83 SER A N 1
ATOM 646 C CA . SER A 1 83 ? 11.110 -3.110 -23.936 1.00 97.06 83 SER A CA 1
ATOM 647 C C . SER A 1 83 ? 11.362 -4.559 -24.343 1.00 97.06 83 SER A C 1
ATOM 649 O O . SER A 1 83 ? 11.320 -4.871 -25.535 1.00 97.06 83 SER A O 1
ATOM 651 N N . VAL A 1 84 ? 11.515 -5.459 -23.372 1.00 96.50 84 VAL A N 1
ATOM 652 C CA . VAL A 1 84 ? 11.682 -6.897 -23.639 1.00 96.50 84 VAL A CA 1
ATOM 653 C C . VAL A 1 84 ? 10.563 -7.439 -24.540 1.00 96.50 84 VAL A C 1
ATOM 655 O O . VAL A 1 84 ? 10.825 -8.172 -25.492 1.00 96.50 84 VAL A O 1
ATOM 658 N N . GLU A 1 85 ? 9.312 -7.051 -24.288 1.00 97.06 85 GLU A N 1
ATOM 659 C CA . GLU A 1 85 ? 8.146 -7.500 -25.058 1.00 97.06 85 GLU A CA 1
ATOM 660 C C . GLU A 1 85 ? 8.198 -6.987 -26.499 1.00 97.06 85 GLU A C 1
ATOM 662 O O . GLU A 1 85 ? 7.989 -7.748 -27.447 1.00 97.06 85 GLU A O 1
ATOM 667 N N . LYS A 1 86 ? 8.522 -5.700 -26.671 1.00 97.69 86 LYS A N 1
ATOM 668 C CA . LYS A 1 86 ? 8.649 -5.090 -27.994 1.00 97.69 86 LYS A CA 1
ATOM 669 C C . LYS A 1 86 ? 9.819 -5.694 -28.767 1.00 97.69 86 LYS A C 1
ATOM 671 O O . LYS A 1 86 ? 9.681 -5.961 -29.957 1.00 97.69 86 LYS A O 1
ATOM 676 N N . PHE A 1 87 ? 10.939 -5.948 -28.100 1.00 98.38 87 PHE A N 1
ATOM 677 C CA . PHE A 1 87 ? 12.090 -6.621 -28.683 1.00 98.38 87 PHE A CA 1
ATOM 678 C C . PHE A 1 87 ? 11.721 -8.015 -29.200 1.00 98.38 87 PHE A C 1
ATOM 680 O O . PHE A 1 87 ? 11.939 -8.310 -30.373 1.00 98.38 87 PHE A O 1
ATOM 687 N N . LEU A 1 88 ? 11.082 -8.848 -28.373 1.00 98.12 88 LEU A N 1
ATOM 688 C CA . LEU A 1 88 ? 10.648 -10.188 -28.780 1.00 98.12 88 LEU A CA 1
ATOM 689 C C . LEU A 1 88 ? 9.674 -10.152 -29.964 1.00 98.12 88 LEU A C 1
ATOM 691 O O . LEU A 1 88 ? 9.815 -10.940 -30.899 1.00 98.12 88 LEU A O 1
ATOM 695 N N . GLN A 1 89 ? 8.723 -9.213 -29.955 1.00 98.12 89 GLN A N 1
ATOM 696 C CA . GLN A 1 89 ? 7.792 -9.015 -31.068 1.00 98.12 89 GLN A CA 1
ATOM 697 C C . GLN A 1 89 ? 8.533 -8.679 -32.369 1.00 98.12 89 GLN A C 1
ATOM 699 O O . GLN A 1 89 ? 8.247 -9.247 -33.421 1.00 98.12 89 GLN A O 1
ATOM 704 N N . ARG A 1 90 ? 9.497 -7.760 -32.306 1.00 97.06 90 ARG A N 1
ATOM 705 C CA . ARG A 1 90 ? 10.257 -7.309 -33.476 1.00 97.06 90 ARG A CA 1
ATOM 706 C C . ARG A 1 90 ? 11.199 -8.389 -33.998 1.00 97.06 90 ARG A C 1
ATOM 708 O O . ARG A 1 90 ? 11.250 -8.608 -35.205 1.00 97.06 90 ARG A O 1
ATOM 715 N N . ILE A 1 91 ? 11.850 -9.138 -33.109 1.00 96.94 91 ILE A N 1
ATOM 716 C CA . ILE A 1 91 ? 12.638 -10.318 -33.485 1.00 96.94 91 ILE A CA 1
ATOM 717 C C . ILE A 1 91 ? 11.768 -11.349 -34.211 1.00 96.94 91 ILE A C 1
ATOM 719 O O . ILE A 1 91 ? 12.169 -11.829 -35.272 1.00 96.94 91 ILE A O 1
ATOM 723 N N . ALA A 1 92 ? 10.567 -11.644 -33.706 1.00 96.38 92 ALA A N 1
ATOM 724 C CA . ALA A 1 92 ? 9.636 -12.562 -34.367 1.00 96.38 92 ALA A CA 1
ATOM 725 C C . ALA A 1 92 ? 9.187 -12.064 -35.756 1.00 96.38 92 ALA A C 1
ATOM 727 O O . ALA A 1 92 ? 8.954 -12.874 -36.650 1.00 96.38 92 ALA A O 1
ATOM 728 N N . ASN A 1 93 ? 9.130 -10.743 -35.954 1.00 95.44 93 ASN A N 1
ATOM 729 C CA . ASN A 1 93 ? 8.807 -10.112 -37.237 1.00 95.44 93 ASN A CA 1
ATOM 730 C C . ASN A 1 93 ? 9.995 -10.037 -38.215 1.00 95.44 93 ASN A C 1
ATOM 732 O O . ASN A 1 93 ? 9.816 -9.600 -39.351 1.00 95.44 93 ASN A O 1
ATOM 736 N N . GLY A 1 94 ? 11.191 -10.468 -37.805 1.00 93.31 94 GLY A N 1
ATOM 737 C CA . GLY A 1 94 ? 12.382 -10.471 -38.655 1.00 93.31 94 GLY A CA 1
ATOM 738 C C . GLY A 1 94 ? 13.233 -9.200 -38.588 1.00 93.31 94 GLY A C 1
ATOM 739 O O . GLY A 1 94 ? 14.162 -9.073 -39.383 1.00 93.31 94 GLY A O 1
ATOM 740 N N . ASP A 1 95 ? 12.969 -8.287 -37.648 1.00 93.81 95 ASP A N 1
ATOM 741 C CA . ASP A 1 95 ? 13.806 -7.099 -37.443 1.00 93.81 95 ASP A CA 1
ATOM 742 C C . ASP A 1 95 ? 15.216 -7.488 -36.977 1.00 93.81 95 ASP A C 1
ATOM 744 O O . ASP A 1 95 ? 15.436 -8.526 -36.346 1.00 93.81 95 ASP A O 1
ATOM 748 N N . GLY A 1 96 ? 16.187 -6.631 -37.267 1.00 93.62 96 GLY A N 1
ATOM 749 C CA . GLY A 1 96 ? 17.581 -6.878 -36.951 1.00 93.62 96 GLY A CA 1
ATOM 750 C C . GLY A 1 96 ? 17.903 -6.808 -35.481 1.00 93.62 96 GLY A C 1
ATOM 751 O O . GLY A 1 96 ? 17.562 -5.842 -34.799 1.00 93.62 96 GLY A O 1
ATOM 752 N N . ALA A 1 97 ? 18.594 -7.838 -35.005 1.00 94.31 97 ALA A N 1
ATOM 753 C CA . ALA A 1 97 ? 19.005 -7.930 -33.618 1.00 94.31 97 ALA A CA 1
ATOM 754 C C . ALA A 1 97 ? 20.179 -6.982 -33.343 1.00 94.31 97 ALA A C 1
ATOM 756 O O . ALA A 1 97 ? 21.337 -7.306 -33.609 1.00 94.31 97 ALA A O 1
ATOM 757 N N . GLY A 1 98 ? 19.871 -5.823 -32.767 1.00 93.44 98 GLY A N 1
ATOM 758 C CA . GLY A 1 98 ? 20.857 -4.836 -32.363 1.00 93.44 98 GLY A CA 1
ATOM 759 C C . GLY A 1 98 ? 21.328 -3.900 -33.476 1.00 93.44 98 GLY A C 1
ATOM 760 O O . GLY A 1 98 ? 20.971 -4.009 -34.649 1.00 93.44 98 GLY A O 1
ATOM 761 N N . SER A 1 99 ? 22.122 -2.909 -33.076 1.00 91.94 99 SER A N 1
ATOM 762 C CA . SER A 1 99 ? 22.772 -1.963 -33.985 1.00 91.94 99 SER A CA 1
ATOM 763 C C . SER A 1 99 ? 23.942 -1.249 -33.306 1.00 91.94 99 SER A C 1
ATOM 765 O O . SER A 1 99 ? 24.060 -1.184 -32.082 1.00 91.94 99 SER A O 1
ATOM 767 N N . HIS A 1 100 ? 24.797 -0.652 -34.132 1.00 90.44 100 HIS A N 1
ATOM 768 C CA . HIS A 1 100 ? 26.051 -0.023 -33.716 1.00 90.44 100 HIS A CA 1
ATOM 769 C C . HIS A 1 100 ? 26.003 1.500 -33.861 1.00 90.44 100 HIS A C 1
ATOM 771 O O . HIS A 1 100 ? 25.179 2.045 -34.593 1.00 90.44 100 HIS A O 1
ATOM 777 N N . LEU A 1 101 ? 26.958 2.202 -33.241 1.00 89.06 101 LEU A N 1
ATOM 778 C CA . LEU A 1 101 ? 27.117 3.654 -33.397 1.00 89.06 101 LEU A CA 1
ATOM 779 C C . LEU A 1 101 ? 27.275 4.082 -34.870 1.00 89.06 101 LEU A C 1
ATOM 781 O O . LEU A 1 101 ? 26.773 5.131 -35.262 1.00 89.06 101 LEU A O 1
ATOM 785 N N . SER A 1 102 ? 27.957 3.283 -35.694 1.00 88.00 102 SER A N 1
ATOM 786 C CA . SER A 1 102 ? 28.085 3.514 -37.141 1.00 88.00 102 SER A CA 1
ATOM 787 C C . SER A 1 102 ? 26.725 3.519 -37.842 1.00 88.00 102 SER A C 1
ATOM 789 O O . SER A 1 102 ? 26.445 4.435 -38.612 1.00 88.00 102 SER A O 1
ATOM 791 N N . HIS A 1 103 ? 25.861 2.551 -37.520 1.00 87.75 103 HIS A N 1
ATOM 792 C CA . HIS A 1 103 ? 24.483 2.499 -38.000 1.00 87.75 103 HIS A CA 1
ATOM 793 C C . HIS A 1 103 ? 23.707 3.740 -37.555 1.00 87.75 103 HIS A C 1
ATOM 795 O O . HIS A 1 103 ? 23.130 4.430 -38.390 1.00 87.75 103 HIS A O 1
ATOM 801 N N . TYR A 1 104 ? 23.771 4.079 -36.266 1.00 89.31 104 TYR A N 1
ATOM 802 C CA . TYR A 1 104 ? 23.084 5.253 -35.731 1.00 89.31 104 TYR A CA 1
ATOM 803 C C . TYR A 1 104 ? 23.494 6.548 -36.449 1.00 89.31 104 TYR A C 1
ATOM 805 O O . TYR A 1 104 ? 22.653 7.361 -36.823 1.00 89.31 104 TYR A O 1
ATOM 813 N N . ARG A 1 105 ? 24.799 6.732 -36.687 1.00 89.81 105 ARG A N 1
ATOM 814 C CA . ARG A 1 105 ? 25.332 7.900 -37.405 1.00 89.81 105 ARG A CA 1
ATOM 815 C C . ARG A 1 105 ? 24.901 7.936 -38.867 1.00 89.81 105 ARG A C 1
ATOM 817 O O . ARG A 1 105 ? 24.564 9.007 -39.354 1.00 89.81 105 ARG A O 1
ATOM 824 N N . TYR A 1 106 ? 24.915 6.792 -39.550 1.00 87.44 106 TYR A N 1
ATOM 825 C CA . TYR A 1 106 ? 24.544 6.706 -40.962 1.00 87.44 106 TYR A CA 1
ATOM 826 C C . TYR A 1 106 ? 23.064 7.040 -41.192 1.00 87.44 106 TYR A C 1
ATOM 828 O O . TYR A 1 106 ? 22.743 7.790 -42.107 1.00 87.44 106 TYR A O 1
ATOM 836 N N . TYR A 1 107 ? 22.173 6.529 -40.337 1.00 87.75 107 TYR A N 1
ATOM 837 C CA . TYR A 1 107 ? 20.727 6.752 -40.450 1.00 87.75 107 TYR A CA 1
ATOM 838 C C . TYR A 1 107 ? 20.230 8.008 -39.710 1.00 87.75 107 TYR A C 1
ATOM 840 O O . TYR A 1 107 ? 19.043 8.317 -39.771 1.00 87.75 107 TYR A O 1
ATOM 848 N N . GLY A 1 108 ? 21.106 8.735 -39.006 1.00 89.62 108 GLY A N 1
ATOM 849 C CA . GLY A 1 108 ? 20.729 9.910 -38.210 1.00 89.62 108 GLY A CA 1
ATOM 850 C C . GLY A 1 108 ? 19.875 9.588 -36.975 1.00 89.62 108 GLY A C 1
ATOM 851 O O . GLY A 1 108 ? 19.197 10.467 -36.449 1.00 89.62 108 GLY A O 1
ATOM 852 N N . GLY A 1 109 ? 19.890 8.338 -36.512 1.00 91.12 109 GLY A N 1
ATOM 853 C CA . GLY A 1 109 ? 19.026 7.828 -35.451 1.00 91.12 109 GLY A CA 1
ATOM 854 C C . GLY A 1 109 ? 19.062 6.303 -35.372 1.00 91.12 109 GLY A C 1
ATOM 855 O O . GLY A 1 109 ? 19.777 5.650 -36.133 1.00 91.12 109 GLY A O 1
ATOM 856 N N . VAL A 1 110 ? 18.279 5.721 -34.457 1.00 91.81 110 VAL A N 1
ATOM 857 C CA . VAL A 1 110 ? 18.124 4.259 -34.388 1.00 91.81 110 VAL A CA 1
ATOM 858 C C . VAL A 1 110 ? 17.525 3.785 -35.714 1.00 91.81 110 VAL A C 1
ATOM 860 O O . VAL A 1 110 ? 16.443 4.255 -36.073 1.00 91.81 110 VAL A O 1
ATOM 863 N N . PRO A 1 111 ? 18.194 2.887 -36.459 1.00 90.62 111 PRO A N 1
ATOM 864 C CA . PRO A 1 111 ? 17.657 2.411 -37.724 1.00 90.62 111 PRO A CA 1
ATOM 865 C C . PRO A 1 111 ? 16.295 1.743 -37.518 1.00 90.62 111 PRO A C 1
ATOM 867 O O . PRO A 1 111 ? 16.129 0.954 -36.590 1.00 90.62 111 PRO A O 1
ATOM 870 N N . SER A 1 112 ? 15.331 2.016 -38.399 1.00 91.88 112 SER A N 1
ATOM 871 C CA . SER A 1 112 ? 13.968 1.474 -38.281 1.00 91.88 112 SER A CA 1
ATOM 872 C C . SER A 1 112 ? 13.916 -0.053 -38.329 1.00 91.88 112 SER A C 1
ATOM 874 O O . SER A 1 112 ? 13.015 -0.644 -37.749 1.00 91.88 112 SER A O 1
ATOM 876 N N . TRP A 1 113 ? 14.895 -0.688 -38.974 1.00 91.31 113 TRP A N 1
ATOM 877 C CA . TRP A 1 113 ? 15.030 -2.142 -39.041 1.00 91.31 113 TRP A CA 1
ATOM 878 C C . TRP A 1 113 ? 15.638 -2.761 -37.779 1.00 91.31 113 TRP A C 1
ATOM 880 O O . TRP A 1 113 ? 15.563 -3.971 -37.630 1.00 91.31 113 TRP A O 1
ATOM 890 N N . ALA A 1 114 ? 16.264 -1.982 -36.890 1.00 93.25 114 ALA A N 1
ATOM 891 C CA . ALA A 1 114 ? 16.979 -2.506 -35.728 1.00 93.25 114 ALA A CA 1
ATOM 892 C C . ALA A 1 114 ? 16.083 -2.543 -34.488 1.00 93.25 114 ALA A C 1
ATOM 894 O O . ALA A 1 114 ? 15.389 -1.565 -34.190 1.00 93.25 114 ALA A O 1
ATOM 895 N N . THR A 1 115 ? 16.154 -3.635 -33.731 1.00 96.25 115 THR A N 1
ATOM 896 C CA . THR A 1 115 ? 15.501 -3.797 -32.429 1.00 96.25 115 THR A CA 1
ATOM 897 C C . THR A 1 115 ? 16.512 -4.068 -31.320 1.00 96.25 115 THR A C 1
ATOM 899 O O . THR A 1 115 ? 17.569 -4.658 -31.550 1.00 96.25 115 THR A O 1
ATOM 902 N N . GLY A 1 116 ? 16.195 -3.602 -30.114 1.00 97.25 116 GLY A N 1
ATOM 903 C CA . GLY A 1 116 ? 17.016 -3.773 -28.921 1.00 97.25 116 GLY A CA 1
ATOM 904 C C . GLY A 1 116 ? 17.137 -2.494 -28.100 1.00 97.25 116 GLY A C 1
ATOM 905 O O . GLY A 1 116 ? 16.417 -1.504 -28.303 1.00 97.25 116 GLY A O 1
ATOM 906 N N . ILE A 1 117 ? 18.108 -2.498 -27.189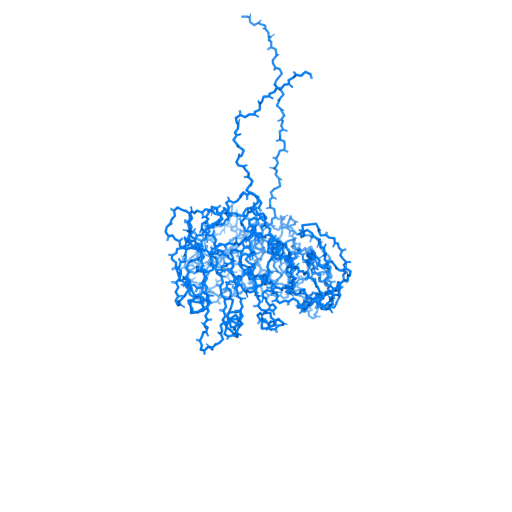 1.00 98.44 117 ILE A N 1
ATOM 907 C CA . ILE A 1 117 ? 18.208 -1.484 -26.139 1.00 98.44 117 ILE A CA 1
ATOM 908 C C . ILE A 1 117 ? 19.628 -0.932 -25.966 1.00 98.44 117 ILE A C 1
ATOM 910 O O . ILE A 1 117 ? 20.622 -1.651 -26.079 1.00 98.44 117 ILE A O 1
ATOM 914 N N . ASP A 1 118 ? 19.725 0.366 -25.673 1.00 97.62 118 ASP A N 1
ATOM 915 C CA . ASP A 1 118 ? 20.976 1.038 -25.303 1.00 97.62 118 ASP A CA 1
ATOM 916 C C . ASP A 1 118 ? 21.213 1.030 -23.777 1.00 97.62 118 ASP A C 1
ATOM 918 O O . ASP A 1 118 ? 20.281 0.913 -22.987 1.00 97.62 118 ASP A O 1
ATOM 922 N N . CYS A 1 119 ? 22.455 1.254 -23.337 1.00 98.19 119 CYS A N 1
ATOM 923 C CA . CYS A 1 119 ? 22.863 1.315 -21.928 1.00 98.19 119 CYS A CA 1
ATOM 924 C C . CYS A 1 119 ? 22.004 2.265 -21.079 1.00 98.19 119 CYS A C 1
ATOM 926 O O . CYS A 1 119 ? 21.568 1.917 -19.981 1.00 98.19 119 CYS A O 1
ATOM 928 N N . SER A 1 120 ? 21.731 3.462 -21.597 1.00 98.00 120 SER A N 1
ATOM 929 C CA . SER A 1 120 ? 20.987 4.495 -20.876 1.00 98.00 120 SER A CA 1
ATOM 930 C C . SER A 1 120 ? 19.474 4.277 -20.923 1.00 98.00 120 SER A C 1
ATOM 932 O O . SER A 1 120 ? 18.789 4.537 -19.933 1.00 98.00 120 SER A O 1
ATOM 934 N N . ALA A 1 121 ? 18.961 3.726 -22.028 1.00 98.06 121 ALA A N 1
ATOM 935 C CA . ALA A 1 121 ? 17.584 3.246 -22.123 1.00 98.06 121 ALA A CA 1
ATOM 936 C C . ALA A 1 121 ? 17.313 2.128 -21.117 1.00 98.06 121 ALA A C 1
ATOM 938 O O . ALA A 1 121 ? 16.339 2.196 -20.375 1.00 98.06 121 ALA A O 1
ATOM 939 N N . TYR A 1 122 ? 18.229 1.164 -21.041 1.00 98.56 122 TYR A N 1
ATOM 940 C CA . TYR A 1 122 ? 18.186 0.063 -20.093 1.00 98.56 122 TYR A CA 1
ATOM 941 C C . TYR A 1 122 ? 18.103 0.570 -18.652 1.00 98.56 122 TYR A C 1
ATOM 943 O O . TYR A 1 122 ? 17.156 0.239 -17.946 1.00 98.56 122 TYR A O 1
ATOM 951 N N . VAL A 1 123 ? 19.018 1.455 -18.236 1.00 98.44 123 VAL A N 1
ATOM 952 C CA . VAL A 1 123 ? 18.967 2.049 -16.888 1.00 98.44 123 VAL A CA 1
ATOM 953 C C . VAL A 1 123 ? 17.667 2.827 -16.644 1.00 98.44 123 VAL A C 1
ATOM 955 O O . VAL A 1 123 ? 17.092 2.734 -15.564 1.00 98.44 123 VAL A O 1
ATOM 958 N N . SER A 1 124 ? 17.172 3.560 -17.645 1.00 97.69 124 SER A N 1
ATOM 959 C CA . SER A 1 124 ? 15.909 4.299 -17.512 1.00 97.69 124 SER A CA 1
ATOM 960 C C . SER A 1 124 ? 14.725 3.358 -17.276 1.00 97.69 124 SER A C 1
ATOM 962 O O . SER A 1 124 ? 13.908 3.615 -16.400 1.00 97.69 124 SER A O 1
ATOM 964 N N . GLN A 1 125 ? 14.657 2.244 -18.012 1.00 97.44 125 GLN A N 1
ATOM 965 C CA . GLN A 1 125 ? 13.578 1.266 -17.878 1.00 97.44 125 GLN A CA 1
ATOM 966 C C . GLN A 1 125 ? 13.665 0.473 -16.567 1.00 97.44 125 GLN A C 1
ATOM 968 O O . GLN A 1 125 ? 12.636 0.253 -15.934 1.00 97.44 125 GLN A O 1
ATOM 973 N N . VAL A 1 126 ? 14.862 0.093 -16.096 1.00 96.94 126 VAL A N 1
ATOM 974 C CA . VAL A 1 126 ? 14.984 -0.618 -14.804 1.00 96.94 126 VAL A CA 1
ATOM 975 C C . VAL A 1 126 ? 14.650 0.267 -13.604 1.00 96.94 126 VAL A C 1
ATOM 977 O O . VAL A 1 126 ? 14.147 -0.245 -12.607 1.00 96.94 126 VAL A O 1
ATOM 980 N N . TRP A 1 127 ? 14.894 1.578 -13.706 1.00 94.69 127 TRP A N 1
ATOM 981 C CA . TRP A 1 127 ? 14.456 2.582 -12.730 1.00 94.69 127 TRP A CA 1
ATOM 982 C C . TRP A 1 127 ? 13.011 3.055 -12.942 1.00 94.69 127 TRP A C 1
ATOM 984 O O . TRP A 1 127 ? 12.529 3.859 -12.154 1.00 94.69 127 TRP A O 1
ATOM 994 N N . GLU A 1 128 ? 12.324 2.568 -13.980 1.00 93.75 128 GLU A N 1
ATOM 995 C CA . GLU A 1 128 ? 10.955 2.962 -14.343 1.00 93.75 128 GLU A CA 1
ATOM 996 C C . GLU A 1 128 ? 10.790 4.481 -14.545 1.00 93.75 128 GLU A C 1
ATOM 998 O O . GLU A 1 128 ? 9.757 5.063 -14.232 1.00 93.75 128 GLU A O 1
ATOM 1003 N N . ILE A 1 129 ? 11.800 5.144 -15.112 1.00 91.94 129 ILE A N 1
ATOM 1004 C CA . ILE A 1 129 ? 11.759 6.576 -15.436 1.00 91.94 129 ILE A CA 1
ATOM 1005 C C . ILE A 1 129 ? 11.666 6.814 -16.950 1.00 91.94 129 ILE A C 1
ATOM 1007 O O . ILE A 1 129 ? 12.083 5.962 -17.743 1.00 91.94 129 ILE A O 1
ATOM 1011 N N . PRO A 1 130 ? 11.170 7.989 -17.395 1.00 93.00 130 PRO A N 1
ATOM 1012 C CA . PRO A 1 130 ? 11.217 8.363 -18.804 1.00 93.00 130 PRO A CA 1
ATOM 1013 C C . PRO A 1 130 ? 12.640 8.265 -19.358 1.00 93.00 130 PRO A C 1
ATOM 1015 O O . PRO A 1 130 ? 13.593 8.624 -18.667 1.00 93.00 130 PRO A O 1
ATOM 1018 N N . ARG A 1 131 ? 12.782 7.836 -20.619 1.00 94.62 131 ARG A N 1
ATOM 1019 C CA . ARG A 1 131 ? 14.070 7.649 -21.311 1.00 94.62 131 ARG A CA 1
ATOM 1020 C C . ARG A 1 131 ? 15.040 8.812 -21.055 1.00 94.62 131 ARG A C 1
ATOM 1022 O O . ARG A 1 131 ? 14.826 9.925 -21.524 1.00 94.62 131 ARG A O 1
ATOM 1029 N N . GLN A 1 132 ? 16.140 8.517 -20.365 1.00 97.19 132 GLN A N 1
ATOM 1030 C CA . GLN A 1 132 ? 17.254 9.428 -20.099 1.00 97.19 132 GLN A CA 1
ATOM 1031 C C . GLN A 1 132 ? 18.507 8.990 -20.840 1.00 97.19 132 GLN A C 1
ATOM 1033 O O . GLN A 1 132 ? 18.696 7.806 -21.098 1.00 97.19 132 GLN A O 1
ATOM 1038 N N . SER A 1 133 ? 19.387 9.938 -21.152 1.00 97.00 133 SER A N 1
ATOM 1039 C CA . SER A 1 133 ? 20.740 9.670 -21.649 1.00 97.00 133 SER A CA 1
ATOM 1040 C C . SER A 1 133 ? 21.728 9.518 -20.487 1.00 97.00 133 SER A C 1
ATOM 1042 O O . SER A 1 133 ? 21.449 9.939 -19.365 1.00 97.00 133 SER A O 1
ATOM 1044 N N . THR A 1 134 ? 22.935 9.011 -20.749 1.00 97.31 134 THR A N 1
ATOM 1045 C CA . THR A 1 134 ? 24.017 8.994 -19.740 1.00 97.31 134 THR A CA 1
ATOM 1046 C C . THR A 1 134 ? 24.364 10.392 -19.208 1.00 97.31 134 THR A C 1
ATOM 1048 O O . THR A 1 134 ? 24.859 10.519 -18.089 1.00 97.31 134 THR A O 1
ATOM 1051 N N . ALA A 1 135 ? 24.071 11.452 -19.971 1.00 97.44 135 ALA A N 1
ATOM 1052 C CA . ALA A 1 135 ? 24.257 12.841 -19.557 1.00 97.44 135 ALA A CA 1
ATOM 1053 C C . ALA A 1 135 ? 23.118 13.388 -18.680 1.00 97.44 135 ALA A C 1
ATOM 1055 O O . ALA A 1 135 ? 23.350 14.309 -17.905 1.00 97.44 135 ALA A O 1
ATOM 1056 N N . THR A 1 136 ? 21.904 12.834 -18.776 1.00 97.31 136 THR A N 1
ATOM 1057 C CA . THR A 1 136 ? 20.721 13.335 -18.049 1.00 97.31 136 THR A CA 1
ATOM 1058 C C . THR A 1 136 ? 20.300 12.457 -16.871 1.00 97.31 136 THR A C 1
ATOM 1060 O O . THR A 1 136 ? 19.576 12.929 -15.998 1.00 97.31 136 THR A O 1
ATOM 1063 N N . LEU A 1 137 ? 20.810 11.224 -16.762 1.00 96.44 137 LEU A N 1
ATOM 1064 C CA . LEU A 1 137 ? 20.669 10.392 -15.557 1.00 96.44 137 LEU A CA 1
ATOM 1065 C C . LEU A 1 137 ? 21.092 11.089 -14.242 1.00 96.44 137 LEU A C 1
ATOM 1067 O O . LEU A 1 137 ? 20.461 10.822 -13.216 1.00 96.44 137 LEU A O 1
ATOM 1071 N N . PRO A 1 138 ? 22.084 12.006 -14.217 1.00 96.44 138 PRO A N 1
ATOM 1072 C CA . PRO A 1 138 ? 22.359 12.836 -13.043 1.00 96.44 138 PRO A CA 1
ATOM 1073 C C . PRO A 1 138 ? 21.166 13.649 -12.513 1.00 96.44 138 PRO A C 1
ATOM 1075 O O . PRO A 1 138 ? 21.126 13.920 -11.321 1.00 96.44 138 PRO A O 1
ATOM 1078 N N . ASN A 1 139 ? 20.162 13.980 -13.331 1.00 93.38 139 ASN A N 1
ATOM 1079 C CA . ASN A 1 139 ? 18.967 14.704 -12.867 1.00 93.38 139 ASN A CA 1
ATOM 1080 C C . ASN A 1 139 ? 18.050 13.835 -11.987 1.00 93.38 139 ASN A C 1
ATOM 1082 O O . ASN A 1 139 ? 17.234 14.351 -11.231 1.00 93.38 139 ASN A O 1
ATOM 1086 N N . TYR A 1 140 ? 18.195 12.514 -12.084 1.00 91.25 140 TYR A N 1
ATOM 1087 C CA . TYR A 1 140 ? 17.420 11.518 -11.344 1.00 91.25 140 TYR A CA 1
ATOM 1088 C C . TYR A 1 140 ? 18.258 10.822 -10.269 1.00 91.25 140 TYR A C 1
ATOM 1090 O O . TYR A 1 140 ? 17.780 9.894 -9.616 1.00 91.25 140 TYR A O 1
ATOM 1098 N N . SER A 1 141 ? 19.522 11.226 -10.105 1.00 92.88 141 SER A N 1
ATOM 1099 C CA . SER A 1 141 ? 20.447 10.534 -9.220 1.00 92.88 141 SER A CA 1
ATOM 1100 C C . SER A 1 141 ? 21.451 11.446 -8.527 1.00 92.88 141 SER A C 1
ATOM 1102 O O . SER A 1 141 ? 22.052 12.341 -9.124 1.00 92.88 141 SER A O 1
ATOM 1104 N N . THR A 1 142 ? 21.699 11.148 -7.261 1.00 90.62 142 THR A N 1
ATOM 1105 C CA . THR A 1 142 ? 22.681 11.840 -6.432 1.00 90.62 142 THR A CA 1
ATOM 1106 C C . THR A 1 142 ? 24.016 11.118 -6.519 1.00 90.62 142 THR A C 1
ATOM 1108 O O . THR A 1 142 ? 24.073 9.890 -6.514 1.00 90.62 142 THR A O 1
ATOM 1111 N N . GLU A 1 143 ? 25.100 11.871 -6.644 1.00 95.75 143 GLU A N 1
ATOM 1112 C CA . GLU A 1 143 ? 26.448 11.309 -6.617 1.00 95.75 143 GLU A CA 1
ATOM 1113 C C . GLU A 1 143 ? 26.772 10.737 -5.236 1.00 95.75 143 GLU A C 1
ATOM 1115 O O . GLU A 1 143 ? 26.447 11.349 -4.222 1.00 95.75 143 GLU A O 1
ATOM 1120 N N . ILE A 1 144 ? 27.401 9.563 -5.203 1.00 93.19 144 ILE A N 1
ATOM 1121 C CA . ILE A 1 144 ? 27.810 8.886 -3.967 1.00 93.19 144 ILE A CA 1
ATOM 1122 C C . ILE A 1 144 ? 29.258 8.408 -4.085 1.00 93.19 144 ILE A C 1
ATOM 1124 O O . ILE A 1 144 ? 29.806 8.270 -5.184 1.00 93.19 144 ILE A O 1
ATOM 1128 N N . SER A 1 145 ? 29.896 8.105 -2.959 1.00 93.88 145 SER A N 1
ATOM 1129 C CA . SER A 1 145 ? 31.211 7.469 -2.977 1.00 93.88 145 SER A CA 1
ATOM 1130 C C . SER A 1 145 ? 31.108 6.004 -3.419 1.00 93.88 145 SER A C 1
ATOM 1132 O O . SER A 1 145 ? 30.077 5.341 -3.279 1.00 93.88 145 SER A O 1
ATOM 1134 N N . ARG A 1 146 ? 32.218 5.430 -3.907 1.00 93.56 146 ARG A N 1
ATOM 1135 C CA . ARG A 1 146 ? 32.259 3.992 -4.233 1.00 93.56 146 ARG A CA 1
ATOM 1136 C C . ARG A 1 146 ? 31.920 3.132 -3.016 1.00 93.56 146 ARG A C 1
ATOM 1138 O O . ARG A 1 146 ? 31.301 2.087 -3.188 1.00 93.56 146 ARG A O 1
ATOM 1145 N N . GLY A 1 147 ? 32.333 3.539 -1.815 1.00 89.00 147 GLY A N 1
ATOM 1146 C CA . GLY A 1 147 ? 32.081 2.796 -0.576 1.00 89.00 147 GLY A CA 1
ATOM 1147 C C . GLY A 1 147 ? 30.593 2.625 -0.267 1.00 89.00 147 GLY A C 1
ATOM 1148 O O . GLY A 1 147 ? 30.210 1.620 0.319 1.00 89.00 147 GLY A O 1
ATOM 1149 N N . GLU A 1 148 ? 29.760 3.550 -0.739 1.00 87.06 148 GLU A N 1
ATOM 1150 C CA . GLU A 1 148 ? 28.321 3.571 -0.472 1.00 87.06 148 GLU A CA 1
ATOM 1151 C C . GLU A 1 148 ? 27.494 2.764 -1.476 1.00 87.06 148 GLU A C 1
ATOM 1153 O O . GLU A 1 148 ? 26.296 2.600 -1.255 1.00 87.06 148 GLU A O 1
ATOM 1158 N N . LEU A 1 149 ? 28.102 2.268 -2.562 1.00 92.44 149 LEU A N 1
ATOM 1159 C CA . LEU A 1 149 ? 27.402 1.551 -3.630 1.00 92.44 149 LEU A CA 1
ATOM 1160 C C . LEU A 1 149 ? 26.599 0.352 -3.116 1.00 92.44 149 LEU A C 1
ATOM 1162 O O . LEU A 1 149 ? 27.126 -0.544 -2.450 1.00 92.44 149 LEU A O 1
ATOM 1166 N N . LYS A 1 150 ? 25.341 0.301 -3.546 1.00 90.88 150 LYS A N 1
ATOM 1167 C CA . LYS A 1 150 ? 24.383 -0.773 -3.284 1.00 90.88 150 LYS A CA 1
ATOM 1168 C C . LYS A 1 150 ? 23.666 -1.205 -4.560 1.00 90.88 150 LYS A C 1
ATOM 1170 O O . LYS A 1 150 ? 23.574 -0.447 -5.522 1.00 90.88 150 LYS A O 1
ATOM 1175 N N . ALA A 1 151 ? 23.108 -2.415 -4.540 1.00 92.56 151 ALA A N 1
ATOM 1176 C CA . ALA A 1 151 ? 22.321 -2.974 -5.638 1.00 92.56 151 ALA A CA 1
ATOM 1177 C C . ALA A 1 151 ? 21.247 -1.992 -6.139 1.00 92.56 151 ALA A C 1
ATOM 1179 O O . ALA A 1 151 ? 20.409 -1.551 -5.352 1.00 92.56 151 ALA A O 1
ATOM 1180 N N . GLY A 1 152 ? 21.266 -1.654 -7.426 1.00 93.00 152 GLY A N 1
ATOM 1181 C CA . GLY A 1 152 ? 20.349 -0.693 -8.048 1.00 93.00 152 GLY A CA 1
ATOM 1182 C C . GLY A 1 152 ? 20.910 0.728 -8.198 1.00 93.00 152 GLY A C 1
ATOM 1183 O O . GLY A 1 152 ? 20.315 1.532 -8.916 1.00 93.00 152 GLY A O 1
ATOM 1184 N N . ASP A 1 153 ? 22.055 1.033 -7.577 1.00 96.94 153 ASP A N 1
ATOM 1185 C CA . ASP A 1 153 ? 22.841 2.230 -7.897 1.00 96.94 153 ASP A CA 1
ATOM 1186 C C . ASP A 1 153 ? 23.496 2.070 -9.281 1.00 96.94 153 ASP A C 1
ATOM 1188 O O . ASP A 1 153 ? 23.634 0.957 -9.798 1.00 96.94 153 ASP A O 1
ATOM 1192 N N . ILE A 1 154 ? 23.929 3.170 -9.893 1.00 98.44 154 ILE A N 1
ATOM 1193 C CA . ILE A 1 154 ? 24.596 3.143 -11.197 1.00 98.44 154 ILE A CA 1
ATOM 1194 C C . ILE A 1 154 ? 26.050 3.581 -11.101 1.00 98.44 154 ILE A C 1
ATOM 1196 O O . ILE A 1 154 ? 26.434 4.421 -10.291 1.00 98.44 154 ILE A O 1
ATOM 1200 N N . LEU A 1 155 ? 26.858 3.034 -11.996 1.00 98.56 155 LEU A N 1
ATOM 1201 C CA . LEU A 1 155 ? 28.156 3.565 -12.374 1.00 98.56 155 LEU A CA 1
ATOM 1202 C C . LEU A 1 155 ? 27.941 4.330 -13.676 1.00 98.56 155 LEU A C 1
ATOM 1204 O O . LEU A 1 155 ? 27.776 3.714 -14.731 1.00 98.56 155 LEU A O 1
ATOM 1208 N N . ASN A 1 156 ? 27.893 5.660 -13.599 1.00 98.50 156 ASN A N 1
ATOM 1209 C CA . ASN A 1 156 ? 27.616 6.517 -14.747 1.00 98.50 156 ASN A CA 1
ATOM 1210 C C . ASN A 1 156 ? 28.897 7.152 -15.283 1.00 98.50 156 ASN A C 1
ATOM 1212 O O . ASN A 1 156 ? 29.653 7.765 -14.530 1.00 98.50 156 ASN A O 1
ATOM 1216 N N . LYS A 1 157 ? 29.112 7.047 -16.593 1.00 97.75 157 LYS A N 1
ATOM 1217 C CA . LYS A 1 157 ? 30.108 7.821 -17.327 1.00 97.75 157 LYS A CA 1
ATOM 1218 C C . LYS A 1 157 ? 29.357 8.710 -18.322 1.00 97.75 157 LYS A C 1
ATOM 1220 O O . LYS A 1 157 ? 28.988 8.222 -19.400 1.00 97.75 157 LYS A O 1
ATOM 1225 N N . PRO A 1 158 ? 29.079 9.980 -17.962 1.00 95.25 158 PRO A N 1
ATOM 1226 C CA . PRO A 1 158 ? 28.311 10.891 -18.803 1.00 95.25 158 PRO A CA 1
ATOM 1227 C C . PRO A 1 158 ? 28.815 10.915 -20.246 1.00 95.25 158 PRO A C 1
ATOM 1229 O O . PRO A 1 158 ? 30.018 10.859 -20.495 1.00 95.25 158 PRO A O 1
ATOM 1232 N N . HIS A 1 159 ? 27.882 10.966 -21.198 1.00 94.19 159 HIS A N 1
ATOM 1233 C CA . HIS A 1 159 ? 28.141 10.941 -22.644 1.00 94.19 159 HIS A CA 1
ATOM 1234 C C . HIS A 1 159 ? 28.807 9.664 -23.190 1.00 94.19 159 HIS A C 1
ATOM 1236 O O . HIS A 1 159 ? 29.138 9.621 -24.373 1.00 94.19 159 HIS A O 1
ATOM 1242 N N . SER A 1 160 ? 28.998 8.618 -22.374 1.00 95.81 160 SER A N 1
ATOM 1243 C CA . SER A 1 160 ? 29.717 7.409 -22.795 1.00 95.81 160 SER A CA 1
ATOM 1244 C C . SER A 1 160 ? 28.970 6.116 -22.487 1.00 95.81 160 SER A C 1
ATOM 1246 O O . SER A 1 160 ? 28.558 5.435 -23.420 1.00 95.81 160 SER A O 1
ATOM 1248 N N . HIS A 1 161 ? 28.803 5.758 -21.213 1.00 97.62 161 HIS A N 1
ATOM 1249 C CA . HIS A 1 161 ? 28.226 4.467 -20.826 1.00 97.62 161 HIS A CA 1
ATOM 1250 C C . HIS A 1 161 ? 27.666 4.514 -19.410 1.00 97.62 161 HIS A C 1
ATOM 1252 O O . HIS A 1 161 ? 28.089 5.327 -18.589 1.00 97.62 161 HIS A O 1
ATOM 1258 N N . VAL A 1 162 ? 26.753 3.604 -19.099 1.00 98.56 162 VAL A N 1
ATOM 1259 C CA . VAL A 1 162 ? 26.236 3.424 -17.743 1.00 98.56 162 VAL A CA 1
ATOM 1260 C C . VAL A 1 162 ? 26.047 1.944 -17.442 1.00 98.56 162 VAL A C 1
ATOM 1262 O O . VAL A 1 162 ? 25.725 1.147 -18.323 1.00 98.56 162 VAL A O 1
ATOM 1265 N N . ARG A 1 163 ? 26.277 1.577 -16.183 1.00 98.38 163 ARG A N 1
ATOM 1266 C CA . ARG A 1 163 ? 26.107 0.216 -15.669 1.00 98.38 163 ARG A CA 1
ATOM 1267 C C . ARG A 1 163 ? 25.273 0.255 -14.403 1.00 98.38 163 ARG A C 1
ATOM 1269 O O . ARG A 1 163 ? 25.464 1.152 -13.586 1.00 98.38 163 ARG A O 1
ATOM 1276 N N . LEU A 1 164 ? 24.414 -0.737 -14.215 1.00 98.62 164 LEU A N 1
ATOM 1277 C CA . LEU A 1 164 ? 23.684 -0.931 -12.970 1.00 98.62 164 LEU A CA 1
ATOM 1278 C C . LEU A 1 164 ? 24.516 -1.818 -12.041 1.00 98.62 164 LEU A C 1
ATOM 1280 O O . LEU A 1 164 ? 24.858 -2.946 -12.392 1.00 98.62 164 LEU A O 1
ATOM 1284 N N . PHE A 1 165 ? 24.862 -1.316 -10.865 1.00 98.56 165 PHE A N 1
ATOM 1285 C CA . PHE A 1 165 ? 25.625 -2.053 -9.868 1.00 98.56 165 PHE A CA 1
ATOM 1286 C C . PHE A 1 165 ? 24.722 -3.036 -9.110 1.00 98.56 165 PHE A C 1
ATOM 1288 O O . PHE A 1 165 ? 23.620 -2.682 -8.695 1.00 98.56 165 PHE A O 1
ATOM 1295 N N . GLU A 1 166 ? 25.195 -4.266 -8.895 1.00 96.06 166 GLU A N 1
ATOM 1296 C CA . GLU A 1 166 ? 24.534 -5.252 -8.031 1.00 96.06 166 GLU A CA 1
ATOM 1297 C C . GLU A 1 166 ? 25.285 -5.382 -6.700 1.00 96.06 166 GLU A C 1
ATOM 1299 O O . GLU A 1 166 ? 24.742 -5.107 -5.631 1.00 96.06 166 GLU A O 1
ATOM 1304 N N . LYS A 1 167 ? 26.544 -5.820 -6.761 1.00 93.81 167 LYS A N 1
ATOM 1305 C CA . LYS A 1 167 ? 27.350 -6.164 -5.585 1.00 93.81 167 LYS A CA 1
ATOM 1306 C C . LYS A 1 167 ? 28.842 -6.149 -5.903 1.00 93.81 167 LYS A C 1
ATOM 1308 O O . LYS A 1 167 ? 29.251 -5.969 -7.049 1.00 93.81 167 LYS A O 1
ATOM 1313 N N . ARG A 1 168 ? 29.667 -6.370 -4.879 1.00 96.00 168 ARG A N 1
ATOM 1314 C CA . ARG A 1 168 ? 31.114 -6.582 -5.020 1.00 96.00 168 ARG A CA 1
ATOM 1315 C C . ARG A 1 168 ? 31.402 -8.078 -5.093 1.00 96.00 168 ARG A C 1
ATOM 1317 O O . ARG A 1 168 ? 30.871 -8.845 -4.295 1.00 96.00 168 ARG A O 1
ATOM 1324 N N . ALA A 1 169 ? 32.236 -8.479 -6.042 1.00 93.06 169 ALA A N 1
ATOM 1325 C CA . ALA A 1 169 ? 32.861 -9.792 -6.038 1.00 93.06 169 ALA A CA 1
ATOM 1326 C C . ALA A 1 169 ? 33.860 -9.901 -4.872 1.00 93.06 169 ALA A C 1
ATOM 1328 O O . ALA A 1 169 ? 34.270 -8.891 -4.296 1.00 93.06 169 ALA A O 1
ATOM 1329 N N . ILE A 1 170 ? 34.275 -11.129 -4.549 1.00 89.31 170 ILE A N 1
ATOM 1330 C CA . ILE A 1 170 ? 35.251 -11.414 -3.479 1.00 89.31 170 ILE A CA 1
ATOM 1331 C C . ILE A 1 170 ? 36.570 -10.659 -3.713 1.00 89.31 170 ILE A C 1
ATOM 1333 O O . ILE A 1 170 ? 37.177 -10.164 -2.771 1.00 89.31 170 ILE A O 1
ATOM 1337 N N . ASP A 1 171 ? 36.976 -10.506 -4.974 1.00 92.69 171 ASP A N 1
ATOM 1338 C CA . ASP A 1 171 ? 38.174 -9.763 -5.389 1.00 92.69 171 ASP A CA 1
ATOM 1339 C C . ASP A 1 171 ? 37.987 -8.228 -5.410 1.00 92.69 171 ASP A C 1
ATOM 1341 O O . ASP A 1 171 ? 38.857 -7.490 -5.872 1.00 92.69 171 ASP A O 1
ATOM 1345 N N . GLY A 1 172 ? 36.840 -7.729 -4.940 1.00 91.94 172 GLY A N 1
ATOM 1346 C CA . GLY A 1 172 ? 36.523 -6.305 -4.852 1.00 91.94 172 GLY A CA 1
ATOM 1347 C C . GLY A 1 172 ? 36.041 -5.657 -6.155 1.00 91.94 172 GLY A C 1
ATOM 1348 O O . GLY A 1 172 ? 35.713 -4.462 -6.144 1.00 91.94 172 GLY A O 1
ATOM 1349 N N . ARG A 1 173 ? 35.962 -6.397 -7.271 1.00 96.19 173 ARG A N 1
ATOM 1350 C CA . ARG A 1 173 ? 35.398 -5.881 -8.530 1.00 96.19 173 ARG A CA 1
ATOM 1351 C C . ARG A 1 173 ? 33.879 -5.695 -8.442 1.00 96.19 173 ARG A C 1
ATOM 1353 O O . ARG A 1 173 ? 33.207 -6.464 -7.754 1.00 96.19 173 ARG A O 1
ATOM 1360 N N . PRO A 1 174 ? 33.302 -4.709 -9.148 1.00 97.50 174 PRO A N 1
ATOM 1361 C CA . PRO A 1 174 ? 31.857 -4.582 -9.251 1.00 97.50 174 PRO A CA 1
ATOM 1362 C C . PRO A 1 174 ? 31.281 -5.685 -10.150 1.00 97.50 174 PRO A C 1
ATOM 1364 O O . PRO A 1 174 ? 31.760 -5.916 -11.263 1.00 97.50 174 PRO A O 1
ATOM 1367 N N . ILE A 1 175 ? 30.221 -6.331 -9.671 1.00 98.19 175 ILE A N 1
ATOM 1368 C CA . ILE A 1 175 ? 29.314 -7.152 -10.473 1.00 98.19 175 ILE A CA 1
ATOM 1369 C C . ILE A 1 175 ? 28.159 -6.250 -10.903 1.00 98.19 175 ILE A C 1
ATOM 1371 O O . ILE A 1 175 ? 27.544 -5.578 -10.070 1.00 98.19 175 ILE A O 1
ATOM 1375 N N . VAL A 1 176 ? 27.912 -6.196 -12.210 1.00 98.50 176 VAL A N 1
ATOM 1376 C CA . VAL A 1 176 ? 26.982 -5.246 -12.825 1.00 98.50 176 VAL A CA 1
ATOM 1377 C C . VAL A 1 176 ? 26.036 -5.927 -13.800 1.00 98.50 176 VAL A C 1
ATOM 1379 O O . VAL A 1 176 ? 26.379 -6.946 -14.404 1.00 98.50 176 VAL A O 1
ATOM 1382 N N . TYR A 1 177 ? 24.888 -5.291 -14.007 1.00 98.62 177 TYR A N 1
ATOM 1383 C CA . TYR A 1 177 ? 24.055 -5.474 -15.185 1.00 98.62 177 TYR A CA 1
ATOM 1384 C C . TYR A 1 177 ? 24.317 -4.330 -16.176 1.00 98.62 177 TYR A C 1
ATOM 1386 O O . TYR A 1 177 ? 24.352 -3.160 -15.783 1.00 98.62 177 TYR A O 1
ATOM 1394 N N . GLU A 1 178 ? 24.493 -4.634 -17.460 1.00 97.81 178 GLU A N 1
ATOM 1395 C CA . GLU A 1 178 ? 24.685 -3.610 -18.494 1.00 97.81 178 GLU A CA 1
ATOM 1396 C C . GLU A 1 178 ? 24.176 -4.060 -19.867 1.00 97.81 178 GLU A C 1
ATOM 1398 O O . GLU A 1 178 ? 24.444 -5.183 -20.285 1.00 97.81 178 GLU A O 1
ATOM 1403 N N . ALA A 1 179 ? 23.513 -3.160 -20.600 1.00 98.06 179 ALA A N 1
ATOM 1404 C CA . ALA A 1 179 ? 23.366 -3.273 -22.050 1.00 98.06 179 ALA A CA 1
ATOM 1405 C C . ALA A 1 179 ? 24.642 -2.729 -22.696 1.00 98.06 179 ALA A C 1
ATOM 1407 O O . ALA A 1 179 ? 24.946 -1.547 -22.536 1.00 98.06 179 ALA A O 1
ATOM 1408 N N . SER A 1 180 ? 25.423 -3.577 -23.368 1.00 94.94 180 SER A N 1
ATOM 1409 C CA . SER A 1 180 ? 26.768 -3.206 -23.814 1.00 94.94 180 SER A CA 1
ATOM 1410 C C . SER A 1 180 ? 27.032 -3.622 -25.251 1.00 94.94 180 SER A C 1
ATOM 1412 O O . SER A 1 180 ? 26.968 -4.805 -25.570 1.00 94.94 180 SER A O 1
ATOM 1414 N N . GLY A 1 181 ? 27.449 -2.665 -26.085 1.00 90.25 181 GLY A N 1
ATOM 1415 C CA . GLY A 1 181 ? 27.867 -2.954 -27.457 1.00 90.25 181 GLY A CA 1
ATOM 1416 C C . GLY A 1 181 ? 29.040 -3.932 -27.538 1.00 90.25 181 GLY A C 1
ATOM 1417 O O . GLY A 1 181 ? 29.053 -4.787 -28.409 1.00 90.25 181 GLY A O 1
ATOM 1418 N N . SER A 1 182 ? 29.981 -3.908 -26.585 1.00 91.00 182 SER A N 1
ATOM 1419 C CA . SER A 1 182 ? 31.094 -4.874 -26.577 1.00 91.00 182 SER A CA 1
ATOM 1420 C C . SER A 1 182 ? 30.681 -6.285 -26.158 1.00 91.00 182 SER A C 1
ATOM 1422 O O . SER A 1 182 ? 31.382 -7.245 -26.461 1.00 91.00 182 SER A O 1
ATOM 1424 N N . ALA A 1 183 ? 29.563 -6.420 -25.441 1.00 93.69 183 ALA A N 1
ATOM 1425 C CA . ALA A 1 183 ? 28.970 -7.712 -25.114 1.00 93.69 183 ALA A CA 1
ATOM 1426 C C . ALA A 1 183 ? 27.860 -8.120 -26.095 1.00 93.69 183 ALA A C 1
ATOM 1428 O O . ALA A 1 183 ? 27.305 -9.205 -25.921 1.00 93.69 183 ALA A O 1
ATOM 1429 N N . THR A 1 184 ? 27.541 -7.234 -27.049 1.00 94.75 184 THR A N 1
ATOM 1430 C CA . THR A 1 184 ? 26.477 -7.290 -28.067 1.00 94.75 184 THR A CA 1
ATOM 1431 C C . THR A 1 184 ? 25.042 -7.364 -27.534 1.00 94.75 184 THR A C 1
ATOM 1433 O O . THR A 1 184 ? 24.086 -7.311 -28.300 1.00 94.75 184 THR A O 1
ATOM 1436 N N . LYS A 1 185 ? 24.855 -7.444 -26.213 1.00 97.88 185 LYS A N 1
ATOM 1437 C CA . LYS A 1 185 ? 23.560 -7.632 -25.543 1.00 97.88 185 LYS A CA 1
ATOM 1438 C C . LYS A 1 185 ? 23.583 -7.153 -24.094 1.00 97.88 185 LYS A C 1
ATOM 1440 O O . LYS A 1 185 ? 24.622 -6.713 -23.586 1.00 97.88 185 LYS A O 1
ATOM 1445 N N . VAL A 1 186 ? 22.442 -7.263 -23.419 1.00 98.56 186 VAL A N 1
ATOM 1446 C CA . VAL A 1 186 ? 22.346 -7.099 -21.968 1.00 98.56 186 VAL A CA 1
ATOM 1447 C C . VAL A 1 186 ? 22.988 -8.294 -21.268 1.00 98.56 186 VAL A C 1
ATOM 1449 O O . VAL A 1 186 ? 22.655 -9.449 -21.534 1.00 98.56 186 VAL A O 1
ATOM 1452 N N . VAL A 1 187 ? 23.939 -8.017 -20.377 1.00 98.38 187 VAL A N 1
ATOM 1453 C CA . VAL A 1 187 ? 24.716 -9.029 -19.654 1.00 98.38 187 VAL A CA 1
ATOM 1454 C C . VAL A 1 187 ? 24.805 -8.719 -18.166 1.00 98.38 187 VAL A C 1
ATOM 1456 O O . VAL A 1 187 ? 24.743 -7.565 -17.746 1.00 98.38 187 VAL A O 1
ATOM 1459 N N . HIS A 1 188 ? 25.016 -9.771 -17.377 1.00 98.06 188 HIS A N 1
ATOM 1460 C CA . HIS A 1 188 ? 25.333 -9.710 -15.953 1.00 98.06 188 HIS A CA 1
ATOM 1461 C C . HIS A 1 188 ? 26.730 -10.293 -15.731 1.00 98.06 188 HIS A C 1
ATOM 1463 O O . HIS A 1 188 ? 26.972 -11.452 -16.070 1.00 98.06 188 HIS A O 1
ATOM 1469 N N . ARG A 1 189 ? 27.686 -9.478 -15.265 1.00 96.56 189 ARG A N 1
ATOM 1470 C CA . ARG A 1 189 ? 29.102 -9.884 -15.171 1.00 96.56 189 ARG A CA 1
ATOM 1471 C C . ARG A 1 189 ? 29.919 -9.039 -14.197 1.00 96.56 189 ARG A C 1
ATOM 1473 O O . ARG A 1 189 ? 29.572 -7.900 -13.893 1.00 96.56 189 ARG A O 1
ATOM 1480 N N . ALA A 1 190 ? 31.057 -9.578 -13.763 1.00 96.81 190 ALA A N 1
ATOM 1481 C CA . ALA A 1 190 ? 32.095 -8.809 -13.079 1.00 96.81 190 ALA A CA 1
ATOM 1482 C C . ALA A 1 190 ? 32.895 -7.961 -14.084 1.00 96.81 190 ALA A C 1
ATOM 1484 O O . ALA A 1 190 ? 33.308 -8.462 -15.132 1.00 96.81 190 ALA A O 1
ATOM 1485 N N . VAL A 1 191 ? 33.155 -6.695 -13.756 1.00 95.88 191 VAL A N 1
ATOM 1486 C CA . VAL A 1 191 ? 33.898 -5.750 -14.615 1.00 95.88 191 VAL A CA 1
ATOM 1487 C C . VAL A 1 191 ? 34.997 -5.028 -13.835 1.00 95.88 191 VAL A C 1
ATOM 1489 O O . VAL A 1 191 ? 35.056 -5.103 -12.613 1.00 95.88 191 VAL A O 1
ATOM 1492 N N . SER A 1 192 ? 35.898 -4.325 -14.523 1.00 95.06 192 SER A N 1
ATOM 1493 C CA . SER A 1 192 ? 36.807 -3.384 -13.859 1.00 95.06 192 SER A CA 1
ATOM 1494 C C . SER A 1 192 ? 36.062 -2.103 -13.461 1.00 95.06 192 SER A C 1
ATOM 1496 O O . SER A 1 192 ? 35.098 -1.700 -14.119 1.00 95.06 192 SER A O 1
ATOM 1498 N N . TRP A 1 193 ? 36.525 -1.447 -12.390 1.00 93.56 193 TRP A N 1
ATOM 1499 C CA . TRP A 1 193 ? 35.925 -0.209 -11.877 1.00 93.56 193 TRP A CA 1
ATOM 1500 C C . TRP A 1 193 ? 35.862 0.908 -12.918 1.00 93.56 193 TRP A C 1
ATOM 1502 O O . TRP A 1 193 ? 34.872 1.631 -12.969 1.00 93.56 193 TRP A O 1
ATOM 1512 N N . GLY A 1 194 ? 36.902 1.033 -13.745 1.00 92.56 194 GLY A N 1
ATOM 1513 C CA . GLY A 1 194 ? 37.013 2.092 -14.741 1.00 92.56 194 GLY A CA 1
ATOM 1514 C C . GLY A 1 194 ? 36.889 3.503 -14.156 1.00 92.56 194 GLY A C 1
ATOM 1515 O O . GLY A 1 194 ? 36.976 3.725 -12.944 1.00 92.56 194 GLY A O 1
ATOM 1516 N N . ASP A 1 195 ? 36.674 4.447 -15.063 1.00 95.06 195 ASP A N 1
ATOM 1517 C CA . ASP A 1 195 ? 36.413 5.854 -14.776 1.00 95.06 195 ASP A CA 1
ATOM 1518 C C . ASP A 1 195 ? 34.901 6.117 -14.864 1.00 95.06 195 ASP A C 1
ATOM 1520 O O . ASP A 1 195 ? 34.383 6.551 -15.893 1.00 95.06 195 ASP A O 1
ATOM 1524 N N . TYR A 1 196 ? 34.187 5.701 -13.817 1.00 97.81 196 TYR A N 1
ATOM 1525 C CA . TYR A 1 196 ? 32.749 5.905 -13.645 1.00 97.81 196 TYR A CA 1
ATOM 1526 C C . TYR A 1 196 ? 32.482 6.614 -12.321 1.00 97.81 196 TYR A C 1
ATOM 1528 O O . TYR A 1 196 ? 33.096 6.279 -11.299 1.00 97.81 196 TYR A O 1
ATOM 1536 N N . THR A 1 197 ? 31.496 7.505 -12.340 1.00 98.00 197 THR A N 1
ATOM 1537 C CA . THR A 1 197 ? 30.952 8.187 -11.167 1.00 98.00 197 THR A CA 1
ATOM 1538 C C . THR A 1 197 ? 29.798 7.361 -10.586 1.00 98.00 197 THR A C 1
ATOM 1540 O O . THR A 1 197 ? 28.798 7.149 -11.282 1.00 98.00 197 THR A O 1
ATOM 1543 N N . PRO A 1 198 ? 29.900 6.867 -9.340 1.00 98.19 198 PRO A N 1
ATOM 1544 C CA . PRO A 1 198 ? 28.795 6.195 -8.665 1.00 98.19 198 PRO A CA 1
ATOM 1545 C C . PRO A 1 198 ? 27.638 7.160 -8.391 1.00 98.19 198 PRO A C 1
ATOM 1547 O O . PRO A 1 198 ? 27.855 8.273 -7.912 1.00 98.19 198 PRO A O 1
ATOM 1550 N N . ARG A 1 199 ? 26.403 6.748 -8.689 1.00 96.88 199 ARG A N 1
ATOM 1551 C CA . ARG A 1 199 ? 25.205 7.553 -8.422 1.00 96.88 199 ARG A CA 1
ATOM 1552 C C . ARG A 1 199 ? 24.059 6.696 -7.905 1.00 96.88 199 ARG A C 1
ATOM 1554 O O . ARG A 1 199 ? 23.861 5.566 -8.349 1.00 96.88 199 ARG A O 1
ATOM 1561 N N . ARG A 1 200 ? 23.283 7.267 -6.995 1.00 93.38 200 ARG A N 1
ATOM 1562 C CA . ARG A 1 200 ? 22.118 6.670 -6.352 1.00 93.38 200 ARG A CA 1
ATOM 1563 C C . ARG A 1 200 ? 20.841 7.245 -6.924 1.00 93.38 200 ARG A C 1
ATOM 1565 O O . ARG A 1 200 ? 20.729 8.460 -7.032 1.00 93.38 200 ARG A O 1
ATOM 1572 N N . PHE A 1 201 ? 19.884 6.389 -7.257 1.00 91.94 201 PHE A N 1
ATOM 1573 C CA . PHE A 1 201 ? 18.576 6.842 -7.713 1.00 91.94 201 PHE A CA 1
ATOM 1574 C C . PHE A 1 201 ? 17.858 7.641 -6.615 1.00 91.94 201 PHE A C 1
ATOM 1576 O O . PHE A 1 201 ? 17.804 7.209 -5.466 1.00 91.94 201 PHE A O 1
ATOM 1583 N N . ASN A 1 202 ? 17.319 8.809 -6.965 1.00 81.88 202 ASN A N 1
ATOM 1584 C CA . ASN A 1 202 ? 16.734 9.737 -5.992 1.00 81.88 202 ASN A CA 1
ATOM 1585 C C . ASN A 1 202 ? 15.367 9.280 -5.464 1.00 81.88 202 ASN A C 1
ATOM 1587 O O . ASN A 1 202 ? 14.945 9.744 -4.411 1.00 81.88 202 ASN A O 1
ATOM 1591 N N . GLN A 1 203 ? 14.675 8.388 -6.177 1.00 79.56 203 GLN A N 1
ATOM 1592 C CA . GLN A 1 203 ? 13.336 7.912 -5.813 1.00 79.56 203 GLN A CA 1
ATOM 1593 C C . GLN A 1 203 ? 13.373 6.461 -5.301 1.00 79.56 203 GLN A C 1
ATOM 1595 O O . GLN A 1 203 ? 12.464 5.672 -5.558 1.00 79.56 203 GLN A O 1
ATOM 1600 N N . LEU A 1 204 ? 14.439 6.079 -4.587 1.00 77.31 204 LEU A N 1
ATOM 1601 C CA . LEU A 1 204 ? 14.494 4.781 -3.915 1.00 77.31 204 LEU A CA 1
ATOM 1602 C C . LEU A 1 204 ? 13.501 4.732 -2.755 1.00 77.31 204 LEU A C 1
ATOM 1604 O O . LEU A 1 204 ? 13.552 5.552 -1.841 1.00 77.31 204 LEU A O 1
ATOM 1608 N N . LEU A 1 205 ? 12.635 3.724 -2.769 1.00 76.38 205 LEU A N 1
ATOM 1609 C CA . LEU A 1 205 ? 11.735 3.436 -1.665 1.00 76.38 205 LEU A CA 1
ATOM 1610 C C . LEU A 1 205 ? 12.412 2.450 -0.698 1.00 76.38 205 LEU A C 1
ATOM 1612 O O . LEU A 1 205 ? 12.642 1.289 -1.048 1.00 76.38 205 LEU A O 1
ATOM 1616 N N . VAL A 1 206 ? 12.721 2.910 0.517 1.00 78.75 206 VAL A N 1
ATOM 1617 C CA . VAL A 1 206 ? 13.019 2.032 1.663 1.00 78.75 206 VAL A CA 1
ATOM 1618 C C . VAL A 1 206 ? 11.677 1.547 2.230 1.00 78.75 206 VAL A C 1
ATOM 1620 O O . VAL A 1 206 ? 10.787 2.379 2.421 1.00 78.75 206 VAL A O 1
ATOM 1623 N N . PRO A 1 207 ? 11.481 0.236 2.464 1.00 82.75 207 PRO A N 1
ATOM 1624 C CA . PRO A 1 207 ? 10.217 -0.273 2.986 1.00 82.75 207 PRO A CA 1
ATOM 1625 C C . PRO A 1 207 ? 9.980 0.202 4.423 1.00 82.75 207 PRO A C 1
ATOM 1627 O O . PRO A 1 207 ? 10.927 0.374 5.191 1.00 82.75 207 PRO A O 1
ATOM 1630 N N . VAL A 1 208 ? 8.711 0.375 4.784 1.00 88.75 208 VAL A N 1
ATOM 1631 C CA . VAL A 1 208 ? 8.271 0.549 6.172 1.00 88.75 208 VAL A CA 1
ATOM 1632 C C . VAL A 1 208 ? 7.687 -0.783 6.635 1.00 88.75 208 VAL A C 1
ATOM 1634 O O . VAL A 1 208 ? 6.919 -1.357 5.868 1.00 88.75 208 VAL A O 1
ATOM 1637 N N . PRO A 1 209 ? 8.075 -1.319 7.806 1.00 92.31 209 PRO A N 1
ATOM 1638 C CA . PRO A 1 209 ? 7.499 -2.564 8.295 1.00 92.31 209 PRO A CA 1
ATOM 1639 C C . PRO A 1 209 ? 6.026 -2.381 8.652 1.00 92.31 209 PRO A C 1
ATOM 1641 O O . PRO A 1 209 ? 5.648 -1.325 9.171 1.00 92.31 209 PRO A O 1
ATOM 1644 N N . ALA A 1 210 ? 5.248 -3.445 8.466 1.00 95.69 210 ALA A N 1
ATOM 1645 C CA . ALA A 1 210 ? 3.954 -3.584 9.112 1.00 95.69 210 ALA A CA 1
ATOM 1646 C C . ALA A 1 210 ? 4.124 -3.476 10.634 1.00 95.69 210 ALA A C 1
ATOM 1648 O O . ALA A 1 210 ? 5.149 -3.886 11.210 1.00 95.69 210 ALA A O 1
ATOM 1649 N N . PHE A 1 211 ? 3.141 -2.875 11.295 1.00 98.31 211 PHE A N 1
ATOM 1650 C CA . PHE A 1 211 ? 3.206 -2.623 12.724 1.00 98.31 211 PHE A CA 1
ATOM 1651 C C . PHE A 1 211 ? 1.832 -2.641 13.386 1.00 98.31 211 PHE A C 1
ATOM 1653 O O . PHE A 1 211 ? 0.787 -2.602 12.749 1.00 98.31 211 PHE A O 1
ATOM 1660 N N . LEU A 1 212 ? 1.832 -2.740 14.710 1.00 98.50 212 LEU A N 1
ATOM 1661 C CA . LEU A 1 212 ? 0.642 -2.594 15.538 1.00 98.50 212 LEU A CA 1
ATOM 1662 C C . LEU A 1 212 ? 0.928 -1.612 16.668 1.00 98.50 212 LEU A C 1
ATOM 1664 O O . LEU A 1 212 ? 2.061 -1.521 17.158 1.00 98.50 212 LEU A O 1
ATOM 1668 N N . VAL A 1 213 ? -0.112 -0.923 17.125 1.00 98.56 213 VAL A N 1
ATOM 1669 C CA . VAL A 1 213 ? -0.078 -0.083 18.321 1.00 98.56 213 VAL A CA 1
ATOM 1670 C C . VAL A 1 213 ? -1.152 -0.577 19.280 1.00 98.56 213 VAL A C 1
ATOM 1672 O O . VAL A 1 213 ? -2.345 -0.427 19.026 1.00 98.56 213 VAL A O 1
ATOM 1675 N N . LYS A 1 214 ? -0.718 -1.174 20.394 1.00 97.75 214 LYS A N 1
ATOM 1676 C CA . LYS A 1 214 ? -1.614 -1.788 21.383 1.00 97.75 214 LYS A CA 1
ATOM 1677 C C . LYS A 1 214 ? -1.437 -1.215 22.772 1.00 97.75 214 LYS A C 1
ATOM 1679 O O . LYS A 1 214 ? -0.340 -0.805 23.151 1.00 97.75 214 LYS A O 1
ATOM 1684 N N . ARG A 1 215 ? -2.492 -1.241 23.570 1.00 97.25 215 ARG A N 1
ATOM 1685 C CA . ARG A 1 215 ? -2.467 -0.849 24.973 1.00 97.25 215 ARG A CA 1
ATOM 1686 C C . ARG A 1 215 ? -1.607 -1.819 25.787 1.00 97.25 215 ARG A C 1
ATOM 1688 O O . ARG A 1 215 ? -1.648 -3.034 25.610 1.00 97.25 215 ARG A O 1
ATOM 1695 N N . ILE A 1 216 ? -0.867 -1.274 26.749 1.00 97.44 216 ILE A N 1
ATOM 1696 C CA . ILE A 1 216 ? -0.173 -2.052 27.793 1.00 97.44 216 ILE A CA 1
ATOM 1697 C C . ILE A 1 216 ? -0.494 -1.562 29.21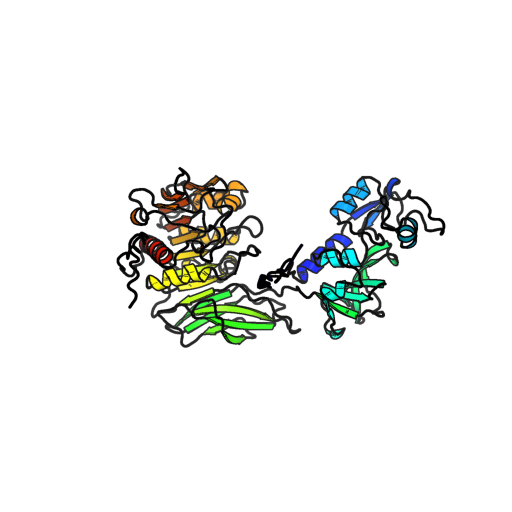5 1.00 97.44 216 ILE A C 1
ATOM 1699 O O . ILE A 1 216 ? -0.069 -2.181 30.186 1.00 97.44 216 ILE A O 1
ATOM 1703 N N . GLY A 1 217 ? -1.259 -0.478 29.339 1.00 96.44 217 GLY A N 1
ATOM 1704 C CA . GLY A 1 217 ? -1.777 0.078 30.586 1.00 96.44 217 GLY A CA 1
ATOM 1705 C C . GLY A 1 217 ? -2.724 1.252 30.303 1.00 96.44 217 GLY A C 1
ATOM 1706 O O . GLY A 1 217 ? -2.909 1.604 29.137 1.00 96.44 217 GLY A O 1
ATOM 1707 N N . PRO A 1 218 ? -3.331 1.872 31.330 1.00 94.94 218 PRO A N 1
ATOM 1708 C CA . PRO A 1 218 ? -4.365 2.895 31.138 1.00 94.94 218 PRO A CA 1
ATOM 1709 C C . PRO A 1 218 ? -3.920 4.106 30.315 1.00 94.94 218 PRO A C 1
ATOM 1711 O O . PRO A 1 218 ? -4.694 4.649 29.540 1.00 94.94 218 PRO A O 1
ATOM 1714 N N . ARG A 1 219 ? -2.642 4.480 30.426 1.00 97.12 219 ARG A N 1
ATOM 1715 C CA . ARG A 1 219 ? -2.042 5.639 29.741 1.00 97.12 219 ARG A CA 1
ATOM 1716 C C . ARG A 1 219 ? -0.781 5.277 28.964 1.00 97.12 219 ARG A C 1
ATOM 1718 O O . ARG A 1 219 ? 0.079 6.127 28.724 1.00 97.12 219 ARG A O 1
ATOM 1725 N N . THR A 1 220 ? -0.629 3.998 28.630 1.00 98.06 220 THR A N 1
ATOM 1726 C CA . THR A 1 220 ? 0.579 3.460 28.005 1.00 98.06 220 THR A CA 1
ATOM 1727 C C . THR A 1 220 ? 0.227 2.491 26.884 1.00 98.06 220 THR A C 1
ATOM 1729 O O . THR A 1 220 ? -0.662 1.642 27.004 1.00 98.06 220 THR A O 1
ATOM 1732 N N . ALA A 1 221 ? 0.963 2.600 25.782 1.00 98.25 221 ALA A N 1
ATOM 1733 C CA . ALA A 1 221 ? 0.830 1.723 24.627 1.00 98.25 221 ALA A CA 1
ATOM 1734 C C . ALA A 1 221 ? 2.200 1.214 24.180 1.00 98.25 221 ALA A C 1
ATOM 1736 O O . ALA A 1 221 ? 3.241 1.764 24.538 1.00 98.25 221 ALA A O 1
ATOM 1737 N N . ARG A 1 222 ? 2.205 0.151 23.385 1.00 98.25 222 ARG A N 1
ATOM 1738 C CA . ARG A 1 222 ? 3.391 -0.395 22.747 1.00 98.25 222 ARG A CA 1
ATOM 1739 C C . ARG A 1 222 ? 3.180 -0.463 21.252 1.00 98.25 222 ARG A C 1
ATOM 1741 O O . ARG A 1 222 ? 2.204 -1.041 20.782 1.00 98.25 222 ARG A O 1
ATOM 1748 N N . ILE A 1 223 ? 4.145 0.091 20.542 1.00 98.50 223 ILE A N 1
ATOM 1749 C CA . ILE A 1 223 ? 4.326 -0.091 19.115 1.00 98.50 223 ILE A CA 1
ATOM 1750 C C . ILE A 1 223 ? 5.179 -1.348 18.936 1.00 98.50 223 ILE A C 1
ATOM 1752 O O . ILE A 1 223 ? 6.214 -1.488 19.596 1.00 98.50 223 ILE A O 1
ATOM 1756 N N . VAL A 1 224 ? 4.741 -2.263 18.078 1.00 97.81 224 VAL A N 1
ATOM 1757 C CA . VAL A 1 224 ? 5.486 -3.468 17.685 1.00 97.81 224 VAL A CA 1
ATOM 1758 C C . VAL A 1 224 ? 5.510 -3.517 16.167 1.00 97.81 224 VAL A C 1
ATOM 1760 O O . VAL A 1 224 ? 4.457 -3.379 15.557 1.00 97.81 224 VAL A O 1
ATOM 1763 N N . TRP A 1 225 ? 6.680 -3.714 15.565 1.00 96.00 225 TRP A N 1
ATOM 1764 C CA . TRP A 1 225 ? 6.830 -3.814 14.113 1.00 96.00 225 TRP A CA 1
ATOM 1765 C C . TRP A 1 225 ? 7.605 -5.059 13.705 1.00 96.00 225 TRP A C 1
ATOM 1767 O O . TRP A 1 225 ? 8.412 -5.602 14.469 1.00 96.00 225 TRP A O 1
ATOM 1777 N N . GLU A 1 226 ? 7.374 -5.497 12.472 1.00 90.94 226 GLU A N 1
ATOM 1778 C CA . GLU A 1 226 ? 8.127 -6.590 11.876 1.00 90.94 226 GLU A CA 1
ATOM 1779 C C . GLU A 1 226 ? 9.613 -6.247 11.729 1.00 90.94 226 GLU A C 1
ATOM 1781 O O . GLU A 1 226 ? 10.009 -5.134 11.364 1.00 90.94 226 GLU A O 1
ATOM 1786 N N . LYS A 1 227 ? 10.476 -7.237 11.974 1.00 86.62 227 LYS A N 1
ATOM 1787 C CA . LYS A 1 227 ? 11.913 -7.071 11.769 1.00 86.62 227 LYS A CA 1
ATOM 1788 C C . LYS A 1 227 ? 12.262 -7.293 10.301 1.00 86.62 227 LYS A C 1
ATOM 1790 O O . LYS A 1 227 ? 12.301 -8.425 9.828 1.00 86.62 227 LYS A O 1
ATOM 1795 N N . LEU A 1 228 ? 12.616 -6.215 9.609 1.00 82.44 228 LEU A N 1
ATOM 1796 C CA . LEU A 1 228 ? 13.082 -6.277 8.226 1.00 82.44 228 LEU A CA 1
ATOM 1797 C C . LEU A 1 228 ? 14.620 -6.396 8.166 1.00 82.44 228 LEU A C 1
ATOM 1799 O O . LEU A 1 228 ? 15.308 -5.563 8.755 1.00 82.44 228 LEU A O 1
ATOM 1803 N N . PRO A 1 229 ? 15.202 -7.364 7.422 1.00 70.81 229 PRO A N 1
ATOM 1804 C CA . PRO A 1 229 ? 16.648 -7.642 7.436 1.00 70.81 229 PRO A CA 1
ATOM 1805 C C . PRO A 1 229 ? 17.577 -6.470 7.083 1.00 70.81 229 PRO A C 1
ATOM 1807 O O . PRO A 1 229 ? 18.753 -6.496 7.436 1.00 70.81 229 PRO A O 1
ATOM 1810 N N . LYS A 1 230 ? 17.078 -5.468 6.350 1.00 74.12 230 LYS A N 1
ATOM 1811 C CA . LYS A 1 230 ? 17.859 -4.307 5.885 1.00 74.12 230 LYS A CA 1
ATOM 1812 C C . LYS A 1 230 ? 17.564 -3.021 6.652 1.00 74.12 230 LYS A C 1
ATOM 1814 O O . LYS A 1 230 ? 18.231 -2.018 6.412 1.00 74.12 230 LYS A O 1
ATOM 1819 N N . ILE A 1 231 ? 16.601 -3.052 7.569 1.00 82.19 231 ILE A N 1
ATOM 1820 C CA . ILE A 1 231 ? 16.237 -1.902 8.386 1.00 82.19 231 ILE A CA 1
ATOM 1821 C C . ILE A 1 231 ? 16.986 -2.009 9.709 1.00 82.19 231 ILE A C 1
ATOM 1823 O O . ILE A 1 231 ? 16.843 -2.986 10.440 1.00 82.19 231 ILE A O 1
ATOM 1827 N N . SER A 1 232 ? 17.822 -1.015 9.995 1.00 83.12 232 SER A N 1
ATOM 1828 C CA . SER A 1 232 ? 18.601 -0.957 11.237 1.00 83.12 232 SER A CA 1
ATOM 1829 C C . SER A 1 232 ? 18.005 -0.023 12.273 1.00 83.12 232 SER A C 1
ATOM 1831 O O . SER A 1 232 ? 18.393 -0.103 13.431 1.00 83.12 232 SER A O 1
ATOM 1833 N N . LYS A 1 233 ? 17.112 0.882 11.865 1.00 90.88 233 LYS A N 1
ATOM 1834 C CA . LYS A 1 233 ? 16.477 1.856 12.752 1.00 90.88 233 LYS A CA 1
ATOM 1835 C C . LYS A 1 233 ? 15.058 2.174 12.301 1.00 90.88 233 LYS A C 1
ATOM 1837 O O . LYS A 1 233 ? 14.776 2.187 11.104 1.00 90.88 233 LYS A O 1
ATOM 1842 N N . ILE A 1 234 ? 14.204 2.503 13.260 1.00 95.19 234 ILE A N 1
ATOM 1843 C CA . ILE A 1 234 ? 12.865 3.049 13.050 1.00 95.19 234 ILE A CA 1
ATOM 1844 C C . ILE A 1 234 ? 12.762 4.371 13.802 1.00 95.19 234 ILE A C 1
ATOM 1846 O O . ILE A 1 234 ? 12.965 4.429 15.014 1.00 95.19 234 ILE A O 1
ATOM 1850 N N . LYS A 1 235 ? 12.406 5.437 13.090 1.00 96.19 235 LYS A N 1
ATOM 1851 C CA . LYS A 1 235 ? 11.987 6.702 13.690 1.00 96.19 235 LYS A CA 1
ATOM 1852 C C . LYS A 1 235 ? 10.477 6.684 13.873 1.00 96.19 235 LYS A C 1
ATOM 1854 O O . LYS A 1 235 ? 9.729 6.506 12.912 1.00 96.19 235 LYS A O 1
ATOM 1859 N N . VAL A 1 236 ? 10.045 6.898 15.107 1.00 98.00 236 VAL A N 1
ATOM 1860 C CA . VAL A 1 236 ? 8.641 6.991 15.495 1.00 98.00 236 VAL A CA 1
ATOM 1861 C C . VAL A 1 236 ? 8.253 8.457 15.594 1.00 98.00 236 VAL A C 1
ATOM 1863 O O . VAL A 1 236 ? 8.927 9.249 16.259 1.00 98.00 236 VAL A O 1
ATOM 1866 N N . TYR A 1 237 ? 7.135 8.799 14.967 1.00 98.31 237 TYR A N 1
ATOM 1867 C CA . TYR A 1 237 ? 6.497 10.099 15.092 1.00 98.31 237 TYR A CA 1
ATOM 1868 C C . TYR A 1 237 ? 5.096 9.924 15.665 1.00 98.31 237 TYR A C 1
ATOM 1870 O O . TYR A 1 237 ? 4.397 8.976 15.302 1.00 98.31 237 TYR A O 1
ATOM 1878 N N . THR A 1 238 ? 4.675 10.854 16.520 1.00 98.31 238 THR A N 1
ATOM 1879 C CA . THR A 1 238 ? 3.344 10.845 17.134 1.00 98.31 238 THR A CA 1
ATOM 1880 C C . THR A 1 238 ? 2.566 12.122 16.836 1.00 98.31 238 THR A C 1
ATOM 1882 O O . THR A 1 238 ? 3.140 13.169 16.523 1.00 98.31 238 THR A O 1
ATOM 1885 N N . SER A 1 239 ? 1.241 12.030 16.905 1.00 97.94 239 SER A N 1
ATOM 1886 C CA . SER A 1 239 ? 0.322 13.146 16.691 1.00 97.94 239 SER A CA 1
ATOM 1887 C C . SER A 1 239 ? -0.966 12.963 17.498 1.00 97.94 239 SER A C 1
ATOM 1889 O O . SER A 1 239 ? -1.358 11.836 17.787 1.00 97.94 239 SER A O 1
ATOM 1891 N N . LEU A 1 240 ? -1.631 14.068 17.844 1.00 95.88 240 LEU A N 1
ATOM 1892 C CA . LEU A 1 240 ? -2.971 14.066 18.451 1.00 95.88 240 LEU A CA 1
ATOM 1893 C C . LEU A 1 240 ? -4.089 14.293 17.418 1.00 95.88 240 LEU A C 1
ATOM 1895 O O . LEU A 1 240 ? -5.233 13.942 17.675 1.00 95.88 240 LEU A O 1
ATOM 1899 N N . ASP A 1 241 ? -3.773 14.863 16.249 1.00 92.00 241 ASP A N 1
ATOM 1900 C CA . ASP A 1 241 ? -4.741 15.153 15.175 1.00 92.00 241 ASP A CA 1
ATOM 1901 C C . ASP A 1 241 ? -4.567 14.248 13.938 1.00 92.00 241 ASP A C 1
ATOM 1903 O O . ASP A 1 241 ? -5.373 14.283 13.000 1.00 92.00 241 ASP A O 1
ATOM 1907 N N . GLY A 1 242 ? -3.493 13.451 13.923 1.00 93.50 242 GLY A N 1
ATOM 1908 C CA . GLY A 1 242 ? -3.101 12.584 12.815 1.00 93.50 242 GLY A CA 1
ATOM 1909 C C . GLY A 1 242 ? -2.586 13.336 11.585 1.00 93.50 242 GLY A C 1
ATOM 1910 O O . GLY A 1 242 ? -2.294 12.704 10.579 1.00 93.50 242 GLY A O 1
ATOM 1911 N N . GLN A 1 243 ? -2.450 14.663 11.641 1.00 88.81 243 GLN A N 1
ATOM 1912 C CA . GLN A 1 243 ? -1.974 15.508 10.538 1.00 88.81 243 GLN A CA 1
ATOM 1913 C C . GLN A 1 243 ? -0.584 16.066 10.837 1.00 88.81 243 GLN A C 1
ATOM 1915 O O . GLN A 1 243 ? 0.338 15.969 10.024 1.00 88.81 243 GLN A O 1
ATOM 1920 N N . LYS A 1 244 ? -0.419 16.652 12.025 1.00 93.62 244 LYS A N 1
ATOM 1921 C CA . LYS A 1 244 ? 0.827 17.270 12.474 1.00 93.62 244 LYS A CA 1
ATOM 1922 C C . LYS A 1 244 ? 1.580 16.286 13.348 1.00 93.62 244 LYS A C 1
ATOM 1924 O O . LYS A 1 244 ? 1.243 16.079 14.513 1.00 93.62 244 LYS A O 1
ATOM 1929 N N . PHE A 1 245 ? 2.600 15.677 12.761 1.00 96.94 245 PHE A N 1
ATOM 1930 C CA . PHE A 1 245 ? 3.445 14.697 13.425 1.00 96.94 245 PHE A CA 1
ATOM 1931 C C . PHE A 1 245 ? 4.699 15.336 14.005 1.00 96.94 245 PHE A C 1
ATOM 1933 O O . PHE A 1 245 ? 5.425 16.045 13.310 1.00 96.94 245 PHE A O 1
ATOM 1940 N N . ASN A 1 246 ? 4.979 15.015 15.264 1.00 96.88 246 ASN A N 1
ATOM 1941 C CA . ASN A 1 246 ? 6.207 15.392 15.947 1.00 96.88 246 ASN A CA 1
ATOM 1942 C C . ASN A 1 246 ? 7.107 14.166 16.084 1.00 96.88 246 ASN A C 1
ATOM 1944 O O . ASN A 1 246 ? 6.626 13.057 16.324 1.00 96.88 246 ASN A O 1
ATOM 1948 N N . PHE A 1 247 ? 8.417 14.358 15.927 1.00 97.31 247 PHE A N 1
ATOM 1949 C CA . PHE A 1 247 ? 9.379 13.294 16.194 1.00 97.31 247 PHE A CA 1
ATOM 1950 C C . PHE A 1 247 ? 9.285 12.897 17.668 1.00 97.31 247 PHE A C 1
ATOM 1952 O O . PHE A 1 247 ? 9.421 13.749 18.545 1.00 97.31 247 PHE A O 1
ATOM 1959 N N . PHE A 1 248 ? 9.045 11.613 17.927 1.00 96.94 248 PHE A N 1
ATOM 1960 C CA . PHE A 1 248 ? 8.979 11.080 19.281 1.00 96.94 248 PHE A CA 1
ATOM 1961 C C . PHE A 1 248 ? 10.332 10.501 19.683 1.00 96.94 248 PHE A C 1
ATOM 1963 O O . PHE A 1 248 ? 10.966 10.986 20.620 1.00 96.94 248 PHE A O 1
ATOM 1970 N N . LYS A 1 249 ? 10.781 9.457 18.976 1.00 96.62 249 LYS A N 1
ATOM 1971 C CA . LYS A 1 249 ? 12.006 8.724 19.316 1.00 96.62 249 LYS A CA 1
ATOM 1972 C C . LYS A 1 249 ? 12.466 7.823 18.171 1.00 96.62 249 LYS A C 1
ATOM 1974 O O . LYS A 1 249 ? 11.662 7.359 17.368 1.00 96.62 249 LYS A O 1
ATOM 1979 N N . GLU A 1 250 ? 13.762 7.541 18.131 1.00 94.38 250 GLU A N 1
ATOM 1980 C CA . GLU A 1 250 ? 14.370 6.521 17.274 1.00 94.38 250 GLU A CA 1
ATOM 1981 C C . GLU A 1 250 ? 14.598 5.223 18.067 1.00 94.38 250 GLU A C 1
ATOM 1983 O O . GLU A 1 250 ? 14.998 5.264 19.233 1.00 94.38 250 GLU A O 1
ATOM 1988 N N . SER A 1 251 ? 14.327 4.076 17.444 1.00 93.00 251 SER A N 1
ATOM 1989 C CA . SER A 1 251 ? 14.505 2.741 18.017 1.00 93.00 251 SER A CA 1
ATOM 1990 C C . SER A 1 251 ? 15.303 1.840 17.075 1.00 93.00 251 SER A C 1
ATOM 1992 O O . SER A 1 251 ? 15.145 1.907 15.857 1.00 93.00 251 SER A O 1
ATOM 1994 N N . PHE A 1 252 ? 16.138 0.982 17.659 1.00 90.56 252 PHE A N 1
ATOM 1995 C CA . PHE A 1 252 ? 16.912 -0.064 16.974 1.00 90.56 252 PHE A CA 1
ATOM 1996 C C . PHE A 1 252 ? 16.355 -1.470 17.261 1.00 90.56 252 PHE A C 1
ATOM 1998 O O . PHE A 1 252 ? 16.825 -2.458 16.696 1.00 90.56 252 PHE A O 1
ATOM 2005 N N . ASP A 1 253 ? 15.355 -1.553 18.141 1.00 89.81 253 ASP A N 1
ATOM 2006 C CA . ASP A 1 253 ? 14.644 -2.781 18.486 1.00 89.81 253 ASP A CA 1
ATOM 2007 C C . ASP A 1 253 ? 13.441 -2.998 17.553 1.00 89.81 253 ASP A C 1
ATOM 2009 O O . ASP A 1 253 ? 13.233 -2.256 16.595 1.00 89.81 253 ASP A O 1
ATOM 2013 N N . SER A 1 254 ? 12.629 -4.025 17.818 1.00 89.19 254 SER A N 1
ATOM 2014 C CA . SER A 1 254 ? 11.354 -4.271 17.122 1.00 89.19 254 SER A CA 1
ATOM 2015 C C . SER A 1 254 ? 10.132 -3.694 17.848 1.00 89.19 254 SER A C 1
ATOM 2017 O O . SER A 1 254 ? 8.992 -3.970 17.476 1.00 89.19 254 SER A O 1
ATOM 2019 N N . THR A 1 255 ? 10.351 -2.939 18.930 1.00 95.44 255 THR A N 1
ATOM 2020 C CA . THR A 1 255 ? 9.272 -2.364 19.739 1.00 95.44 255 THR A CA 1
ATOM 2021 C C . THR A 1 255 ? 9.643 -0.999 20.307 1.00 95.44 255 THR A C 1
ATOM 2023 O O . THR A 1 255 ? 10.822 -0.656 20.432 1.00 95.44 255 THR A O 1
ATOM 2026 N N . LEU A 1 256 ? 8.624 -0.227 20.686 1.00 97.69 256 LEU A N 1
ATOM 2027 C CA . LEU A 1 256 ? 8.778 1.016 21.432 1.00 97.69 256 LEU A CA 1
ATOM 2028 C C . LEU A 1 256 ? 7.543 1.291 22.301 1.00 97.69 256 LEU A C 1
ATOM 2030 O O . LEU A 1 256 ? 6.409 1.111 21.863 1.00 97.69 256 LEU A O 1
ATOM 2034 N N . THR A 1 257 ? 7.760 1.735 23.539 1.00 98.19 257 THR A N 1
ATOM 2035 C CA . THR A 1 257 ? 6.684 2.104 24.471 1.00 98.19 257 THR A CA 1
ATOM 2036 C C . THR A 1 257 ? 6.348 3.591 24.354 1.00 98.19 257 THR A C 1
ATOM 2038 O O . THR A 1 257 ? 7.243 4.436 24.339 1.00 98.19 257 THR A O 1
ATOM 2041 N N . LEU A 1 258 ? 5.051 3.887 24.304 1.00 97.88 258 LEU A N 1
ATOM 2042 C CA . LEU A 1 258 ? 4.471 5.218 24.430 1.00 97.88 258 LEU A CA 1
ATOM 2043 C C . LEU A 1 258 ? 3.912 5.397 25.844 1.00 97.88 258 LEU A C 1
ATOM 2045 O O . LEU A 1 258 ? 3.245 4.504 26.374 1.00 97.88 258 LEU A O 1
ATOM 2049 N N . GLU A 1 259 ? 4.154 6.562 26.433 1.00 96.88 259 GLU A N 1
ATOM 2050 C CA . GLU A 1 259 ? 3.764 6.902 27.802 1.00 96.88 259 GLU A CA 1
ATOM 2051 C C . GLU A 1 259 ? 2.963 8.204 27.837 1.00 96.88 259 GLU A C 1
ATOM 2053 O O . GLU A 1 259 ? 2.985 8.981 26.884 1.00 96.88 259 GLU A O 1
ATOM 2058 N N . ASN A 1 260 ? 2.286 8.455 28.960 1.00 95.56 260 ASN A N 1
ATOM 2059 C CA . ASN A 1 260 ? 1.508 9.672 29.209 1.00 95.56 260 ASN A CA 1
ATOM 2060 C C . ASN A 1 260 ? 0.407 9.936 28.167 1.00 95.56 260 ASN A C 1
ATOM 2062 O O . ASN A 1 260 ? 0.065 11.088 27.900 1.00 95.56 260 ASN A O 1
ATOM 2066 N N . LEU A 1 261 ? -0.167 8.871 27.604 1.00 96.75 261 LEU A N 1
ATOM 2067 C CA . LEU A 1 261 ? -1.220 8.964 26.597 1.00 96.75 261 LEU A CA 1
ATOM 2068 C C . LEU A 1 261 ? -2.534 9.483 27.192 1.00 96.75 261 LEU A C 1
ATOM 2070 O O . LEU A 1 261 ? -2.811 9.296 28.379 1.00 96.75 261 LEU A O 1
ATOM 2074 N N . SER A 1 262 ? -3.343 10.129 26.353 1.00 92.31 262 SER A N 1
ATOM 2075 C CA . SER A 1 262 ? -4.723 10.480 26.694 1.00 92.31 262 SER A CA 1
ATOM 2076 C C . SER A 1 262 ? -5.608 9.233 26.687 1.00 92.31 262 SER A C 1
ATOM 2078 O O . SER A 1 262 ? -5.453 8.368 25.833 1.00 92.31 262 SER A O 1
ATOM 2080 N N . GLU A 1 263 ? -6.558 9.165 27.616 1.00 89.00 263 GLU A N 1
ATOM 2081 C CA . GLU A 1 263 ? -7.590 8.115 27.664 1.00 89.00 263 GLU A CA 1
ATOM 2082 C C . GLU A 1 263 ? -8.852 8.507 26.877 1.00 89.00 263 GLU A C 1
ATOM 2084 O O . GLU A 1 263 ? -9.718 7.679 26.601 1.00 89.00 263 GLU A O 1
ATOM 2089 N N . THR A 1 264 ? -8.966 9.785 26.508 1.00 88.94 264 THR A N 1
ATOM 2090 C CA . THR A 1 264 ? -10.159 10.368 25.875 1.00 88.94 264 THR A CA 1
ATOM 2091 C C . THR A 1 264 ? -9.903 10.881 24.464 1.00 88.94 264 THR A C 1
ATOM 2093 O O . THR A 1 264 ? -10.821 11.386 23.826 1.00 88.94 264 THR A O 1
ATOM 2096 N N . GLN A 1 265 ? -8.664 10.786 23.978 1.00 93.69 265 GLN A N 1
ATOM 2097 C CA . GLN A 1 265 ? -8.294 11.179 22.623 1.00 93.69 265 GLN A CA 1
ATOM 2098 C C . GLN A 1 265 ? -7.296 10.184 22.026 1.00 93.69 265 GLN A C 1
ATOM 2100 O O . GLN A 1 265 ? -6.394 9.734 22.742 1.00 93.69 265 GLN A O 1
ATOM 2105 N N . PRO A 1 266 ? -7.394 9.886 20.720 1.00 97.69 266 PRO A N 1
ATOM 2106 C CA . PRO A 1 266 ? -6.430 9.043 20.037 1.00 97.69 266 PRO A CA 1
ATOM 2107 C C . PRO A 1 266 ? -5.027 9.645 20.021 1.00 97.69 266 PRO A C 1
ATOM 2109 O O . PRO A 1 266 ? -4.839 10.850 19.864 1.00 97.69 266 PRO A O 1
ATOM 2112 N N . THR A 1 267 ? -4.025 8.775 20.094 1.00 98.50 267 THR A N 1
ATOM 2113 C CA . THR A 1 267 ? -2.654 9.086 19.689 1.00 98.50 267 THR A CA 1
ATOM 2114 C C . THR A 1 267 ? -2.355 8.370 18.384 1.00 98.50 267 THR A C 1
ATOM 2116 O O . THR A 1 267 ? -2.406 7.143 18.313 1.00 98.50 267 THR A O 1
ATOM 2119 N N . TYR A 1 268 ? -2.020 9.145 17.362 1.00 98.75 268 TYR A N 1
ATOM 2120 C CA . TYR A 1 268 ? -1.626 8.664 16.047 1.00 98.75 268 TYR A CA 1
ATOM 2121 C C . TYR A 1 268 ? -0.120 8.446 15.994 1.00 98.75 268 TYR A C 1
ATOM 2123 O O . TYR A 1 268 ? 0.653 9.212 16.574 1.00 98.75 268 TYR A O 1
ATOM 2131 N N . VAL A 1 269 ? 0.297 7.419 15.269 1.00 98.69 269 VAL A N 1
ATOM 2132 C CA . VAL A 1 269 ? 1.674 6.953 15.150 1.00 98.69 269 VAL A CA 1
ATOM 2133 C C . VAL A 1 269 ? 1.982 6.735 13.680 1.00 98.69 269 VAL A C 1
ATOM 2135 O O . VAL A 1 269 ? 1.195 6.121 12.965 1.00 98.69 269 VAL A O 1
ATOM 2138 N N . ARG A 1 270 ? 3.154 7.187 13.237 1.00 97.25 270 ARG A N 1
ATOM 2139 C CA . ARG A 1 270 ? 3.709 6.799 11.937 1.00 97.25 270 ARG A CA 1
ATOM 2140 C C . ARG A 1 270 ? 5.190 6.483 12.051 1.00 97.25 270 ARG A C 1
ATOM 2142 O O . ARG A 1 270 ? 5.894 7.057 12.889 1.00 97.25 270 ARG A O 1
ATOM 2149 N N . LEU A 1 271 ? 5.656 5.606 11.171 1.00 96.75 271 LEU A N 1
ATOM 2150 C CA . LEU A 1 271 ? 7.035 5.132 11.153 1.00 96.75 271 LEU A CA 1
ATOM 2151 C C . LEU A 1 271 ? 7.788 5.646 9.919 1.00 96.75 271 LEU A C 1
ATOM 2153 O O . LEU A 1 271 ? 7.236 5.740 8.821 1.00 96.75 271 LEU A O 1
ATOM 2157 N N . ILE A 1 272 ? 9.071 5.950 10.111 1.00 93.81 272 ILE A N 1
ATOM 2158 C CA . ILE A 1 272 ? 10.064 6.104 9.044 1.00 93.81 272 ILE A CA 1
ATOM 2159 C C . ILE A 1 272 ? 11.167 5.084 9.306 1.00 93.81 272 ILE A C 1
ATOM 2161 O O . ILE A 1 272 ? 11.750 5.057 10.391 1.00 93.81 272 ILE A O 1
ATOM 2165 N N . SER A 1 273 ? 11.464 4.256 8.313 1.00 91.50 273 SER A N 1
ATOM 2166 C CA . SER A 1 273 ? 12.515 3.245 8.411 1.00 91.50 273 SER A CA 1
ATOM 2167 C C . SER A 1 273 ? 13.837 3.786 7.918 1.00 91.50 273 SER A C 1
ATOM 2169 O O . SER A 1 273 ? 13.861 4.576 6.981 1.00 91.50 273 SER A O 1
ATOM 2171 N N . GLY A 1 274 ? 14.935 3.341 8.519 1.00 87.38 274 GLY A N 1
ATOM 2172 C CA . GLY A 1 274 ? 16.280 3.670 8.071 1.00 87.38 274 GLY A CA 1
ATOM 2173 C C . GLY A 1 274 ? 17.153 2.437 7.882 1.00 87.38 274 GLY A C 1
ATOM 2174 O O . GLY A 1 274 ? 17.185 1.538 8.727 1.00 87.38 274 GLY A O 1
ATOM 2175 N N . GLU A 1 275 ? 17.897 2.416 6.782 1.00 82.81 275 GLU A N 1
ATOM 2176 C CA . GLU A 1 275 ? 18.928 1.413 6.518 1.00 82.81 275 GLU A CA 1
ATOM 2177 C C . GLU A 1 275 ? 20.277 1.808 7.158 1.00 82.81 275 GLU A C 1
ATOM 2179 O O . GLU A 1 275 ? 20.534 3.000 7.364 1.00 82.81 275 GLU A O 1
ATOM 2184 N N . PRO A 1 276 ? 21.207 0.850 7.378 1.00 70.94 276 PRO A N 1
ATOM 2185 C CA . PRO A 1 276 ? 22.544 1.136 7.912 1.00 70.94 276 PRO A CA 1
ATOM 2186 C C . PRO A 1 276 ? 23.344 2.176 7.124 1.00 70.94 276 PRO A C 1
ATOM 2188 O O . PRO A 1 276 ? 24.245 2.808 7.662 1.00 70.94 276 PRO A O 1
ATOM 2191 N N . SER A 1 277 ? 23.039 2.358 5.838 1.00 65.94 277 SER A N 1
ATOM 2192 C CA . SER A 1 277 ? 23.710 3.360 5.004 1.00 65.94 277 SER A CA 1
ATOM 2193 C C . SER A 1 277 ? 23.197 4.786 5.198 1.00 65.94 277 SER A C 1
ATOM 2195 O O . SER A 1 277 ? 23.633 5.666 4.464 1.00 65.94 277 SER A O 1
ATOM 2197 N N . GLY A 1 278 ? 22.192 4.994 6.051 1.00 72.62 278 GLY A N 1
ATOM 2198 C CA . GLY A 1 278 ? 21.536 6.288 6.235 1.00 72.62 278 GLY A CA 1
ATOM 2199 C C . GLY A 1 278 ? 20.406 6.605 5.250 1.00 72.62 278 GLY A C 1
ATOM 2200 O O . GLY A 1 278 ? 19.880 7.710 5.303 1.00 72.62 278 GLY A O 1
ATOM 2201 N N . GLU A 1 279 ? 20.007 5.675 4.372 1.00 75.44 279 GLU A N 1
ATOM 2202 C CA . GLU A 1 279 ? 18.795 5.849 3.551 1.00 75.44 279 GLU A CA 1
ATOM 2203 C C . GLU A 1 279 ? 17.556 5.725 4.440 1.00 75.44 279 GLU A C 1
ATOM 2205 O O . GLU A 1 279 ? 17.500 4.816 5.267 1.00 75.44 279 GLU A O 1
ATOM 2210 N N . GLU A 1 280 ? 16.570 6.603 4.256 1.00 83.56 280 GLU A N 1
ATOM 2211 C CA . GLU A 1 280 ? 15.313 6.580 5.007 1.00 83.56 280 GLU A CA 1
ATOM 2212 C C . GLU A 1 280 ? 14.116 6.413 4.071 1.00 83.56 280 GLU A C 1
ATOM 2214 O O . GLU A 1 280 ? 14.154 6.807 2.904 1.00 83.56 280 GLU A O 1
ATOM 2219 N N . SER A 1 281 ? 13.054 5.795 4.577 1.00 84.00 281 SER A N 1
ATOM 2220 C CA . SER A 1 281 ? 11.808 5.635 3.842 1.00 84.00 281 SER A CA 1
ATOM 2221 C C . SER A 1 281 ? 11.065 6.960 3.729 1.00 84.00 281 SER A C 1
ATOM 2223 O O . SER A 1 281 ? 11.209 7.861 4.558 1.00 84.00 281 SER A O 1
ATOM 2225 N N . LEU A 1 282 ? 10.160 7.043 2.752 1.00 83.88 282 LEU A N 1
ATOM 2226 C CA . LEU A 1 282 ? 9.014 7.923 2.935 1.00 83.88 282 LEU A CA 1
ATOM 2227 C C . LEU A 1 282 ? 8.233 7.452 4.166 1.00 83.88 282 LEU A C 1
ATOM 2229 O O . LEU A 1 282 ? 8.282 6.261 4.504 1.00 83.88 282 LEU A O 1
ATOM 2233 N N . PRO A 1 283 ? 7.524 8.349 4.857 1.00 86.56 283 PRO A N 1
ATOM 2234 C CA . PRO A 1 283 ? 6.796 7.906 6.021 1.00 86.56 283 PRO A CA 1
ATOM 2235 C C . PRO A 1 283 ? 5.679 6.931 5.623 1.00 86.56 283 PRO A C 1
ATOM 2237 O O . PRO A 1 283 ? 5.017 7.106 4.595 1.00 86.56 283 PRO A O 1
ATOM 2240 N N . GLY A 1 284 ? 5.503 5.901 6.446 1.00 89.62 284 GLY A N 1
ATOM 2241 C CA . GLY A 1 284 ? 4.500 4.867 6.230 1.00 89.62 284 GLY A CA 1
ATOM 2242 C C . GLY A 1 284 ? 3.084 5.337 6.529 1.00 89.62 284 GLY A C 1
ATOM 2243 O O . GLY A 1 284 ? 2.824 6.534 6.732 1.00 89.62 284 GLY A O 1
ATOM 2244 N N . GLU A 1 285 ? 2.194 4.353 6.556 1.00 94.12 285 GLU A N 1
ATOM 2245 C CA . GLU A 1 285 ? 0.838 4.511 7.055 1.00 94.12 285 GLU A CA 1
ATOM 2246 C C . GLU A 1 285 ? 0.793 4.998 8.501 1.00 94.12 285 GLU A C 1
ATOM 2248 O O . GLU A 1 285 ? 1.762 4.910 9.269 1.00 94.12 285 GLU A O 1
ATOM 2253 N N . VAL A 1 286 ? -0.351 5.576 8.835 1.00 98.25 286 VAL A N 1
ATOM 2254 C CA . VAL A 1 286 ? -0.677 6.035 10.171 1.00 98.25 286 VAL A CA 1
ATOM 2255 C C . VAL A 1 286 ? -1.531 4.973 10.837 1.00 98.25 286 VAL A C 1
ATOM 2257 O O . VAL A 1 286 ? -2.568 4.587 10.309 1.00 98.25 286 VAL A O 1
ATOM 2260 N N . LEU A 1 287 ? -1.126 4.586 12.039 1.00 98.75 287 LEU A N 1
ATOM 2261 C CA . LEU A 1 287 ? -1.939 3.815 12.969 1.00 98.75 287 LEU A CA 1
ATOM 2262 C C . LEU A 1 287 ? -2.270 4.667 14.195 1.00 98.75 287 LEU A C 1
ATOM 2264 O O . LEU A 1 287 ? -1.712 5.748 14.386 1.00 98.75 287 LEU A O 1
ATOM 2268 N N . ALA A 1 288 ? -3.193 4.207 15.029 1.00 98.56 288 ALA A N 1
ATOM 2269 C CA . ALA A 1 288 ? -3.664 4.955 16.186 1.00 98.56 288 ALA A CA 1
ATOM 2270 C C . ALA A 1 288 ? -3.972 4.057 17.387 1.00 98.56 288 ALA A C 1
ATOM 2272 O O . ALA A 1 288 ? -4.301 2.880 17.258 1.00 98.56 288 ALA A O 1
ATOM 2273 N N . VAL A 1 289 ? -3.896 4.632 18.578 1.00 98.62 289 VAL A N 1
ATOM 2274 C CA . VAL A 1 289 ? -4.318 3.968 19.810 1.00 98.62 289 VAL A CA 1
ATOM 2275 C C . VAL A 1 289 ? -5.042 4.9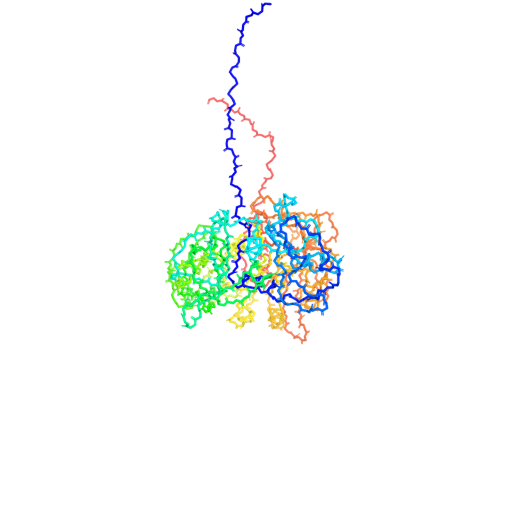64 20.698 1.00 98.62 289 VAL A C 1
ATOM 2277 O O . VAL A 1 289 ? -4.604 6.107 20.841 1.00 98.62 289 VAL A O 1
ATOM 2280 N N . GLN A 1 290 ? -6.118 4.518 21.332 1.00 97.94 290 GLN A N 1
ATOM 2281 C CA . GLN A 1 290 ? -6.685 5.197 22.488 1.00 97.94 290 GLN A CA 1
ATOM 2282 C C . GLN A 1 290 ? -6.758 4.185 23.629 1.00 97.94 290 GLN A C 1
ATOM 2284 O O . GLN A 1 290 ? -7.619 3.304 23.596 1.00 97.94 290 GLN A O 1
ATOM 2289 N N . PRO A 1 291 ? -5.842 4.247 24.610 1.00 96.06 291 PRO A N 1
ATOM 2290 C CA . PRO A 1 291 ? -5.900 3.369 25.767 1.00 96.06 291 PRO A CA 1
ATOM 2291 C C . PRO A 1 291 ? -7.041 3.789 26.711 1.00 96.06 291 PRO A C 1
ATOM 2293 O O . PRO A 1 291 ? -7.655 4.839 26.552 1.00 96.06 291 PRO A O 1
ATOM 2296 N N . GLY A 1 292 ? -7.327 2.958 27.708 1.00 91.25 292 GLY A N 1
ATOM 2297 C CA . GLY A 1 292 ? -8.289 3.249 28.774 1.00 91.25 292 GLY A CA 1
ATOM 2298 C C . GLY A 1 292 ? -8.096 2.303 29.957 1.00 91.25 292 GLY A C 1
ATOM 2299 O O . GLY A 1 292 ? -7.188 1.474 29.943 1.00 91.25 292 GLY A O 1
ATOM 2300 N N . GLU A 1 293 ? -8.927 2.378 30.990 1.00 89.50 293 GLU A N 1
ATOM 2301 C CA . GLU A 1 293 ? -8.788 1.508 32.174 1.00 89.50 293 GLU A CA 1
ATOM 2302 C C . GLU A 1 293 ? -8.893 0.009 31.842 1.00 89.50 293 GLU A C 1
ATOM 2304 O O . GLU A 1 293 ? -8.135 -0.818 32.357 1.00 89.50 293 GLU A O 1
ATOM 2309 N N . THR A 1 294 ? -9.762 -0.348 30.899 1.00 89.69 294 THR A N 1
ATOM 2310 C CA . THR A 1 294 ? -9.938 -1.720 30.415 1.00 89.69 294 THR A CA 1
ATOM 2311 C C . THR A 1 294 ? -9.213 -1.954 29.089 1.00 89.69 294 THR A C 1
ATOM 2313 O O . THR A 1 294 ? -8.865 -1.018 28.365 1.00 89.69 294 THR A O 1
ATOM 2316 N N . ARG A 1 295 ? -8.945 -3.229 28.766 1.00 90.44 295 ARG A N 1
ATOM 2317 C CA . ARG A 1 295 ? -8.451 -3.606 27.434 1.00 90.44 295 ARG A CA 1
ATOM 2318 C C . ARG A 1 295 ? -9.515 -3.215 26.393 1.00 90.44 295 ARG A C 1
ATOM 2320 O O . ARG A 1 295 ? -10.670 -3.599 26.586 1.00 90.44 295 ARG A O 1
ATOM 2327 N N . PRO A 1 296 ? -9.152 -2.497 25.315 1.00 92.06 296 PRO A N 1
ATOM 2328 C CA . PRO A 1 296 ? -10.080 -2.207 24.235 1.00 92.06 296 PRO A CA 1
ATOM 2329 C C . PRO A 1 296 ? -10.625 -3.490 23.612 1.00 92.06 296 PRO A C 1
ATOM 2331 O O . PRO A 1 296 ? -9.869 -4.415 23.329 1.00 92.06 296 PRO A O 1
ATOM 2334 N N . GLY A 1 297 ? -11.936 -3.536 23.382 1.00 96.06 297 GLY A N 1
ATOM 2335 C CA . GLY A 1 297 ? -12.565 -4.614 22.613 1.00 96.06 297 GLY A CA 1
ATOM 2336 C C . GLY A 1 297 ? -12.562 -4.361 21.104 1.00 96.06 297 GLY A C 1
ATOM 2337 O O . GLY A 1 297 ? -13.106 -5.183 20.376 1.00 96.06 297 GLY A O 1
ATOM 2338 N N . ILE A 1 298 ? -12.015 -3.226 20.655 1.00 98.62 298 ILE A N 1
ATOM 2339 C CA . ILE A 1 298 ? -12.046 -2.766 19.265 1.00 98.62 298 ILE A CA 1
ATOM 2340 C C . ILE A 1 298 ? -10.634 -2.773 18.684 1.00 98.62 298 ILE A C 1
ATOM 2342 O O . ILE A 1 298 ? -9.714 -2.205 19.284 1.00 98.62 298 ILE A O 1
ATOM 2346 N N . LEU A 1 299 ? -10.499 -3.362 17.500 1.00 98.88 299 LEU A N 1
ATOM 2347 C CA . LEU A 1 299 ? -9.315 -3.268 16.655 1.00 98.88 299 LEU A CA 1
ATOM 2348 C C . LEU A 1 299 ? -9.666 -2.538 15.359 1.00 98.88 299 LEU A C 1
ATOM 2350 O O . LEU A 1 299 ? -10.633 -2.901 14.696 1.00 98.88 299 LEU A O 1
ATOM 2354 N N . ILE A 1 300 ? -8.849 -1.563 14.973 1.00 98.94 300 ILE A N 1
ATOM 2355 C CA . ILE A 1 300 ? -8.881 -0.993 13.625 1.00 98.94 300 ILE A CA 1
ATOM 2356 C C . ILE A 1 300 ? -7.756 -1.625 12.803 1.00 98.94 300 ILE A C 1
ATOM 2358 O O . ILE A 1 300 ? -6.585 -1.527 13.175 1.00 98.94 300 ILE A O 1
ATOM 2362 N N . VAL A 1 301 ? -8.099 -2.264 11.691 1.00 98.88 301 VAL A N 1
ATOM 2363 C CA . VAL A 1 301 ? -7.141 -2.850 10.753 1.00 98.88 301 VAL A CA 1
ATOM 2364 C C . VAL A 1 301 ? -7.013 -1.931 9.545 1.00 98.88 301 VAL A C 1
ATOM 2366 O O . VAL A 1 301 ? -8.001 -1.630 8.874 1.00 98.88 301 VAL A O 1
ATOM 2369 N N . TYR A 1 302 ? -5.794 -1.472 9.278 1.00 98.56 302 TYR A N 1
ATOM 2370 C CA . TYR A 1 302 ? -5.476 -0.705 8.080 1.00 98.56 302 TYR A CA 1
ATOM 2371 C C . TYR A 1 302 ? -5.040 -1.670 6.981 1.00 98.56 302 TYR A C 1
ATOM 2373 O O . TYR A 1 302 ? -4.044 -2.352 7.169 1.00 98.56 302 TYR A O 1
ATOM 2381 N N . GLY A 1 303 ? -5.790 -1.757 5.881 1.00 96.88 303 GLY A N 1
ATOM 2382 C CA . GLY A 1 303 ? -5.483 -2.652 4.759 1.00 96.88 303 GLY A CA 1
ATOM 2383 C C . GLY A 1 303 ? -5.614 -1.984 3.395 1.00 96.88 303 GLY A C 1
ATOM 2384 O O . GLY A 1 303 ? -5.985 -2.641 2.428 1.00 96.88 303 GLY A O 1
ATOM 2385 N N . TYR A 1 304 ? -5.390 -0.665 3.321 1.00 94.69 304 TYR A N 1
ATOM 2386 C CA . TYR A 1 304 ? -5.374 0.067 2.054 1.00 94.69 304 TYR A CA 1
ATOM 2387 C C . TYR A 1 304 ? -3.933 0.305 1.580 1.00 94.69 304 TYR A C 1
ATOM 2389 O O . TYR A 1 304 ? -3.361 1.388 1.758 1.00 94.69 304 TYR A O 1
ATOM 2397 N N . ASP A 1 305 ? -3.373 -0.711 0.929 1.00 88.06 305 ASP A N 1
ATOM 2398 C CA . ASP A 1 305 ? -1.976 -0.782 0.489 1.00 88.06 305 ASP A CA 1
ATOM 2399 C C . ASP A 1 305 ? -1.764 -0.298 -0.942 1.00 88.06 305 ASP A C 1
ATOM 2401 O O . ASP A 1 305 ? -0.638 0.038 -1.342 1.00 88.06 305 ASP A O 1
ATOM 2405 N N . ARG A 1 306 ? -2.843 -0.232 -1.729 1.00 85.12 306 ARG A N 1
ATOM 2406 C CA . ARG A 1 306 ? -2.781 0.134 -3.138 1.00 85.12 306 ARG A CA 1
ATOM 2407 C C . ARG A 1 306 ? -2.051 1.466 -3.323 1.00 85.12 306 ARG A C 1
ATOM 2409 O O . ARG A 1 306 ? -2.505 2.513 -2.833 1.00 85.12 306 ARG A O 1
ATOM 2416 N N . PRO A 1 307 ? -0.952 1.485 -4.098 1.00 76.19 307 PRO A N 1
ATOM 2417 C CA . PRO A 1 307 ? -0.200 2.702 -4.339 1.00 76.19 307 PRO A CA 1
ATOM 2418 C C . PRO A 1 307 ? -0.968 3.596 -5.316 1.00 76.19 307 PRO A C 1
ATOM 2420 O O . PRO A 1 307 ? -0.933 3.414 -6.534 1.00 76.19 307 PRO A O 1
ATOM 2423 N N . LYS A 1 308 ? -1.658 4.598 -4.772 1.00 74.69 308 LYS A N 1
ATOM 2424 C CA . LYS A 1 308 ? -2.336 5.656 -5.526 1.00 74.69 308 LYS A CA 1
ATOM 2425 C C . LYS A 1 308 ? -1.917 7.022 -5.004 1.00 74.69 308 LYS A C 1
ATOM 2427 O O . LYS A 1 308 ? -1.693 7.194 -3.813 1.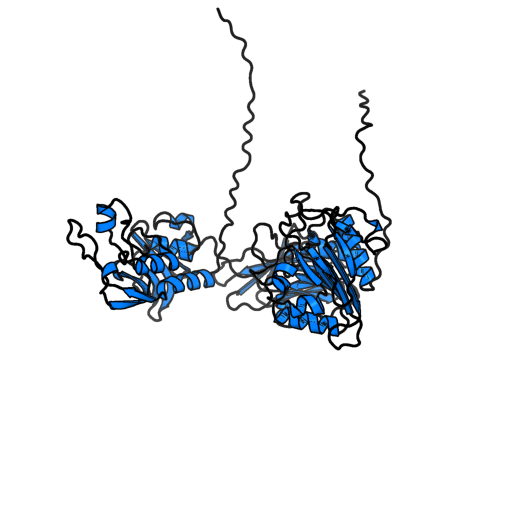00 74.69 308 LYS A O 1
ATOM 2432 N N . SER A 1 309 ? -1.891 8.024 -5.882 1.00 73.00 309 SER A N 1
ATOM 2433 C CA . SER A 1 309 ? -1.628 9.415 -5.480 1.00 73.00 309 SER A CA 1
ATOM 2434 C C . SER A 1 309 ? -2.692 9.978 -4.532 1.00 73.00 309 SER A C 1
ATOM 2436 O O . SER A 1 309 ? -2.436 10.958 -3.844 1.00 73.00 309 SER A O 1
ATOM 2438 N N . THR A 1 310 ? -3.889 9.386 -4.525 1.00 78.19 310 THR A N 1
ATOM 2439 C CA . THR A 1 310 ? -4.985 9.714 -3.607 1.00 78.19 310 THR A CA 1
ATOM 2440 C C . THR A 1 310 ? -4.877 8.997 -2.265 1.00 78.19 310 THR A C 1
ATOM 2442 O O . THR A 1 310 ? -5.552 9.413 -1.332 1.00 78.19 310 THR A O 1
ATOM 2445 N N . ASN A 1 311 ? -4.044 7.957 -2.141 1.00 86.06 311 ASN A N 1
ATOM 2446 C CA . ASN A 1 311 ? -3.845 7.250 -0.882 1.00 86.06 311 ASN A CA 1
ATOM 2447 C C . ASN A 1 311 ? -2.850 8.025 -0.003 1.00 86.06 311 ASN A C 1
ATOM 2449 O O . ASN A 1 311 ? -1.633 7.943 -0.177 1.00 86.06 311 ASN A O 1
ATOM 2453 N N . THR A 1 312 ? -3.383 8.799 0.942 1.00 88.62 312 THR A N 1
ATOM 2454 C CA . THR A 1 312 ? -2.605 9.605 1.896 1.00 88.62 312 THR A CA 1
ATOM 2455 C C . THR A 1 312 ? -2.060 8.793 3.071 1.00 88.62 312 THR A C 1
ATOM 2457 O O . THR A 1 312 ? -1.249 9.309 3.844 1.00 88.62 312 THR A O 1
ATOM 2460 N N . LYS A 1 313 ? -2.451 7.515 3.178 1.00 92.25 313 LYS A N 1
ATOM 2461 C CA . LYS A 1 313 ? -2.053 6.562 4.220 1.00 92.25 313 LYS A CA 1
ATOM 2462 C C . LYS A 1 313 ? -2.432 6.961 5.652 1.00 92.25 313 LYS A C 1
ATOM 2464 O O . LYS A 1 313 ? -1.851 6.459 6.609 1.00 92.25 313 LYS A O 1
ATOM 2469 N N . ASP A 1 314 ? -3.367 7.897 5.818 1.00 95.38 314 ASP A N 1
ATOM 2470 C CA . ASP A 1 314 ? -3.801 8.428 7.119 1.00 95.38 314 ASP A CA 1
ATOM 2471 C C . ASP A 1 314 ? -5.311 8.288 7.369 1.00 95.38 314 ASP A C 1
ATOM 2473 O O . ASP A 1 314 ? -5.839 8.837 8.335 1.00 95.38 314 ASP A O 1
ATOM 2477 N N . PHE A 1 315 ? -6.012 7.511 6.538 1.00 96.31 315 PHE A N 1
ATOM 2478 C CA . PHE A 1 315 ? -7.471 7.349 6.600 1.00 96.31 315 PHE A CA 1
ATOM 2479 C C . PHE A 1 315 ? -8.006 6.777 7.916 1.00 96.31 315 PHE A C 1
ATOM 2481 O O . PHE A 1 315 ? -9.168 7.018 8.249 1.00 96.31 315 PHE A O 1
ATOM 2488 N N . ILE A 1 316 ? -7.150 6.142 8.729 1.00 98.25 316 ILE A N 1
ATOM 2489 C CA . ILE A 1 316 ? -7.503 5.741 10.095 1.00 98.25 316 ILE A CA 1
ATOM 2490 C C . ILE A 1 316 ? -8.034 6.914 10.918 1.00 98.25 316 ILE A C 1
ATOM 2492 O O . ILE A 1 316 ? -8.846 6.702 11.807 1.00 98.25 316 ILE A O 1
ATOM 2496 N N . ARG A 1 317 ? -7.635 8.156 10.613 1.00 97.06 317 ARG A N 1
ATOM 2497 C CA . ARG A 1 317 ? -8.101 9.363 11.308 1.00 97.06 317 ARG A CA 1
ATOM 2498 C C . ARG A 1 317 ? -9.617 9.465 11.356 1.00 97.06 317 ARG A C 1
ATOM 2500 O O . ARG A 1 317 ? -10.154 9.760 12.416 1.00 97.06 317 ARG A O 1
ATOM 2507 N N . SER A 1 318 ? -10.290 9.178 10.242 1.00 96.88 318 SER A N 1
ATOM 2508 C CA . SER A 1 318 ? -11.750 9.243 10.156 1.00 96.88 318 SER A CA 1
ATOM 2509 C C . SER A 1 318 ? -12.431 8.176 11.014 1.00 96.88 318 SER A C 1
ATOM 2511 O O . SER A 1 318 ? -13.452 8.458 11.635 1.00 96.88 318 SER A O 1
ATOM 2513 N N . HIS A 1 319 ? -11.860 6.972 11.068 1.00 98.44 319 HIS A N 1
ATOM 2514 C CA . HIS A 1 319 ? -12.384 5.842 11.840 1.00 98.44 319 HIS A CA 1
ATOM 2515 C C . HIS A 1 319 ? -12.105 6.008 13.339 1.00 98.44 319 HIS A C 1
ATOM 2517 O O . HIS A 1 319 ? -13.019 6.003 14.163 1.00 98.44 319 HIS A O 1
ATOM 2523 N N . ALA A 1 320 ? -10.839 6.246 13.685 1.00 98.25 320 ALA A N 1
ATOM 2524 C CA . ALA A 1 320 ? -10.353 6.441 15.044 1.00 98.25 320 ALA A CA 1
ATOM 2525 C C . ALA A 1 320 ? -11.062 7.596 15.759 1.00 98.25 320 ALA A C 1
ATOM 2527 O O . ALA A 1 320 ? -11.469 7.439 16.911 1.00 98.25 320 ALA A O 1
ATOM 2528 N N . SER A 1 321 ? -11.244 8.745 15.092 1.00 97.00 321 SER A N 1
ATOM 2529 C CA . SER A 1 321 ? -11.971 9.868 15.692 1.00 97.00 321 SER A CA 1
ATOM 2530 C C . SER A 1 321 ? -13.444 9.525 15.910 1.00 97.00 321 SER A C 1
ATOM 2532 O O . SER A 1 321 ? -13.962 9.765 16.996 1.00 97.00 321 SER A O 1
ATOM 2534 N N . ALA A 1 322 ? -14.107 8.888 14.940 1.00 97.88 322 ALA A N 1
ATOM 2535 C CA . ALA A 1 322 ? -15.514 8.517 15.059 1.00 97.88 322 ALA A CA 1
ATOM 2536 C C . ALA A 1 322 ? -15.759 7.484 16.177 1.00 97.88 322 ALA A C 1
ATOM 2538 O O . ALA A 1 322 ? -16.747 7.592 16.903 1.00 97.88 322 ALA A O 1
ATOM 2539 N N . ILE A 1 323 ? -14.855 6.516 16.362 1.00 97.94 323 ILE A N 1
ATOM 2540 C CA . ILE A 1 323 ? -14.903 5.544 17.469 1.00 97.94 323 ILE A CA 1
ATOM 2541 C C . ILE A 1 323 ? -14.670 6.250 18.815 1.00 97.94 323 ILE A C 1
ATOM 2543 O O . ILE A 1 323 ? -15.462 6.088 19.749 1.00 97.94 323 ILE A O 1
ATOM 2547 N N . SER A 1 324 ? -13.631 7.086 18.896 1.00 96.50 324 SER A N 1
ATOM 2548 C CA . SER A 1 324 ? -13.286 7.864 20.093 1.00 96.50 324 SER A CA 1
ATOM 2549 C C . SER A 1 324 ? -14.424 8.780 20.551 1.00 96.50 324 SER A C 1
ATOM 2551 O O . SER A 1 324 ? -14.797 8.789 21.724 1.00 96.50 324 SER A O 1
ATOM 2553 N N . GLU A 1 325 ? -15.043 9.504 19.617 1.00 96.00 325 GLU A N 1
ATOM 2554 C CA . GLU A 1 325 ? -16.145 10.432 19.884 1.00 96.00 325 GLU A CA 1
ATOM 2555 C C . GLU A 1 325 ? -17.445 9.731 20.304 1.00 96.00 325 GLU A C 1
ATOM 2557 O O . GLU A 1 325 ? -18.340 10.378 20.858 1.00 96.00 325 GLU A O 1
ATOM 2562 N N . ASN A 1 326 ? -17.547 8.419 20.066 1.00 96.19 326 ASN A N 1
ATOM 2563 C CA . ASN A 1 326 ? -18.593 7.548 20.605 1.00 96.19 326 ASN A CA 1
ATOM 2564 C C . ASN A 1 326 ? -18.215 6.919 21.961 1.00 96.19 326 ASN A C 1
ATOM 2566 O O . ASN A 1 326 ? -18.966 6.094 22.484 1.00 96.19 326 ASN A O 1
ATOM 2570 N N . GLY A 1 327 ? -17.094 7.337 22.558 1.00 93.88 327 GLY A N 1
ATOM 2571 C CA . GLY A 1 327 ? -16.665 6.955 23.903 1.00 93.88 327 GLY A CA 1
ATOM 2572 C C . GLY A 1 327 ? -15.933 5.618 23.977 1.00 93.88 327 GLY A C 1
ATOM 2573 O O . GLY A 1 327 ? -15.844 5.048 25.063 1.00 93.88 327 GLY A O 1
ATOM 2574 N N . GLN A 1 328 ? -15.437 5.103 22.851 1.00 95.31 328 GLN A N 1
ATOM 2575 C CA . GLN A 1 328 ? -14.783 3.800 22.798 1.00 95.31 328 GLN A CA 1
ATOM 2576 C C . GLN A 1 328 ? -13.261 3.923 22.676 1.00 95.31 328 GLN A C 1
ATOM 2578 O O . GLN A 1 328 ? -12.736 4.755 21.935 1.00 95.31 328 GLN A O 1
ATOM 2583 N N . SER A 1 329 ? -12.553 3.065 23.409 1.00 96.38 329 SER A N 1
ATOM 2584 C CA . SER A 1 329 ? -11.113 2.847 23.269 1.00 96.38 329 SER A CA 1
ATOM 2585 C C . SER A 1 329 ? -10.839 1.813 22.174 1.00 96.38 329 SER A C 1
ATOM 2587 O O . SER A 1 329 ? -11.696 0.983 21.861 1.00 96.38 329 SER A O 1
ATOM 2589 N N . PHE A 1 330 ? -9.643 1.850 21.586 1.00 98.50 330 PHE A N 1
ATOM 2590 C CA . PHE A 1 330 ? -9.274 0.950 20.489 1.00 98.50 330 PHE A CA 1
ATOM 2591 C C . PHE A 1 330 ? -7.756 0.776 20.365 1.00 98.50 330 PHE A C 1
ATOM 2593 O O . PHE A 1 330 ? -6.960 1.603 20.826 1.00 98.50 330 PHE A O 1
ATOM 2600 N N . GLU A 1 331 ? -7.379 -0.313 19.703 1.00 98.75 331 GLU A N 1
ATOM 2601 C CA . GLU A 1 331 ? -6.027 -0.605 19.219 1.00 98.75 331 GLU A CA 1
ATOM 2602 C C . GLU A 1 331 ? -6.036 -0.613 17.684 1.00 98.75 331 GLU A C 1
ATOM 2604 O O . GLU A 1 331 ? -7.104 -0.612 17.067 1.00 98.75 331 GLU A O 1
ATOM 2609 N N . SER A 1 332 ? -4.865 -0.614 17.045 1.00 98.88 332 SER A N 1
ATOM 2610 C CA . SER A 1 332 ? -4.805 -0.768 15.587 1.00 98.88 332 SER A CA 1
ATOM 2611 C C . SER A 1 332 ? -3.569 -1.509 15.097 1.00 98.88 332 SER A C 1
ATOM 2613 O O . SER A 1 332 ? -2.552 -1.594 15.796 1.00 98.88 332 SER A O 1
ATOM 2615 N N . CYS A 1 333 ? -3.666 -2.048 13.886 1.00 98.88 333 CYS A N 1
ATOM 2616 C CA . CYS A 1 333 ? -2.574 -2.726 13.199 1.00 98.88 333 CYS A CA 1
ATOM 2617 C C . CYS A 1 333 ? -2.668 -2.578 11.680 1.00 98.88 333 CYS A C 1
ATOM 2619 O O . CYS A 1 333 ? -3.758 -2.382 11.141 1.00 98.88 333 CYS A O 1
ATOM 2621 N N . SER A 1 334 ? -1.534 -2.750 11.005 1.00 98.62 334 SER A N 1
ATOM 2622 C CA . SER A 1 334 ? -1.492 -3.114 9.587 1.00 98.62 334 SER A CA 1
ATOM 2623 C C . SER A 1 334 ? -2.147 -4.485 9.395 1.00 98.62 334 SER A C 1
ATOM 2625 O O . SER A 1 334 ? -2.066 -5.351 10.281 1.00 98.62 334 SER A O 1
ATOM 2627 N N . ASN A 1 335 ? -2.785 -4.702 8.254 1.00 97.94 335 ASN A N 1
ATOM 2628 C CA . ASN A 1 335 ? -3.401 -5.969 7.868 1.00 97.94 335 ASN A CA 1
ATOM 2629 C C . ASN A 1 335 ? -2.404 -7.139 7.858 1.00 97.94 335 ASN A C 1
ATOM 2631 O O . ASN A 1 335 ? -2.750 -8.237 8.307 1.00 97.94 335 ASN A O 1
ATOM 2635 N N . GLU A 1 336 ? -1.131 -6.910 7.523 1.00 96.69 336 GLU A N 1
ATOM 2636 C CA . GLU A 1 336 ? -0.124 -7.977 7.526 1.00 96.69 336 GLU A CA 1
ATOM 2637 C C . GLU A 1 336 ? 0.154 -8.526 8.931 1.00 96.69 336 GLU A C 1
ATOM 2639 O O . GLU A 1 336 ? 0.511 -9.696 9.082 1.00 96.69 336 GLU A O 1
ATOM 2644 N N . MET A 1 337 ? -0.082 -7.731 9.983 1.00 98.00 337 MET A N 1
ATOM 2645 C CA . MET A 1 337 ? 0.029 -8.205 11.368 1.00 98.00 337 MET A CA 1
ATOM 2646 C C . MET A 1 337 ? -1.076 -9.209 11.722 1.00 98.00 337 MET A C 1
ATOM 2648 O O . MET A 1 337 ? -0.890 -10.036 12.618 1.00 98.00 337 MET A O 1
ATOM 2652 N N . VAL A 1 338 ? -2.214 -9.156 11.026 1.00 98.56 338 VAL A N 1
ATOM 2653 C CA . VAL A 1 338 ? -3.276 -10.168 11.104 1.00 98.56 338 VAL A CA 1
ATOM 2654 C C . VAL A 1 338 ? -2.897 -11.377 10.249 1.00 98.56 338 VAL A C 1
ATOM 2656 O O . VAL A 1 338 ? -2.947 -12.514 10.734 1.00 98.56 338 VAL A O 1
ATOM 2659 N N . ALA A 1 339 ? -2.465 -11.139 9.006 1.00 96.56 339 ALA A N 1
ATOM 2660 C CA . ALA A 1 339 ? -2.089 -12.186 8.055 1.00 96.56 339 ALA A CA 1
ATOM 2661 C C . ALA A 1 339 ? -0.982 -13.102 8.611 1.00 96.56 339 ALA A C 1
ATOM 2663 O O . ALA A 1 339 ? -1.101 -14.330 8.574 1.00 96.56 339 ALA A O 1
ATOM 2664 N N . ASN A 1 340 ? 0.058 -12.521 9.220 1.00 94.94 340 ASN A N 1
ATOM 2665 C CA . ASN A 1 340 ? 1.179 -13.261 9.808 1.00 94.94 340 ASN A CA 1
ATOM 2666 C C . ASN A 1 340 ? 0.858 -13.896 11.183 1.00 94.94 340 ASN A C 1
ATOM 2668 O O . ASN A 1 340 ? 1.668 -14.654 11.720 1.00 94.94 340 ASN A O 1
ATOM 2672 N N . GLY A 1 341 ? -0.320 -13.612 11.756 1.00 96.44 341 GLY A N 1
ATOM 2673 C CA . GLY A 1 341 ? -0.780 -14.144 13.040 1.00 96.44 341 GLY A CA 1
ATOM 2674 C C . GLY A 1 341 ? -0.209 -13.465 14.290 1.00 96.44 341 GLY A C 1
ATOM 2675 O O . GLY A 1 341 ? -0.409 -13.985 15.387 1.00 96.44 341 GLY A O 1
ATOM 2676 N N . THR A 1 342 ? 0.478 -12.326 14.163 1.00 97.00 342 THR A N 1
ATOM 2677 C CA . THR A 1 342 ? 0.941 -11.526 15.314 1.00 97.00 342 THR A CA 1
ATOM 2678 C C . THR A 1 342 ? -0.233 -10.915 16.081 1.00 97.00 342 THR A C 1
ATOM 2680 O O . THR A 1 342 ? -0.171 -10.778 17.305 1.00 97.00 342 THR A O 1
ATOM 2683 N N . VAL A 1 343 ? -1.299 -10.554 15.366 1.00 98.50 343 VAL A N 1
ATOM 2684 C CA . VAL A 1 343 ? -2.586 -10.127 15.914 1.00 98.50 343 VAL A CA 1
ATOM 2685 C C . VAL A 1 343 ? -3.610 -11.233 15.671 1.00 98.50 343 VAL A C 1
ATOM 2687 O O . VAL A 1 343 ? -3.877 -11.609 14.531 1.00 98.50 343 VAL A O 1
ATOM 2690 N N . ASP A 1 344 ? -4.202 -11.748 16.748 1.00 98.38 344 ASP A N 1
ATOM 2691 C CA . ASP A 1 344 ? -5.366 -12.631 16.672 1.00 98.38 344 ASP A CA 1
ATOM 2692 C C . ASP A 1 344 ? -6.639 -11.783 16.736 1.00 98.38 344 ASP A C 1
ATOM 2694 O O . ASP A 1 344 ? -6.863 -11.069 17.710 1.00 98.38 344 ASP A O 1
ATOM 2698 N N . LEU A 1 345 ? -7.492 -11.853 15.713 1.00 98.75 345 LEU A N 1
ATOM 2699 C CA . LEU A 1 345 ? -8.753 -11.104 15.691 1.00 98.75 345 LEU A CA 1
ATOM 2700 C C . LEU A 1 345 ? -9.692 -11.512 16.838 1.00 98.75 345 LEU A C 1
ATOM 2702 O O . LEU A 1 345 ? -10.478 -10.695 17.305 1.00 98.75 345 LEU A O 1
ATOM 2706 N N . ASN A 1 346 ? -9.586 -12.750 17.337 1.00 98.06 346 ASN A N 1
ATOM 2707 C CA . ASN A 1 346 ? -10.431 -13.259 18.424 1.00 98.06 346 ASN A CA 1
ATOM 2708 C C . ASN A 1 346 ? -10.151 -12.614 19.787 1.00 98.06 346 ASN A C 1
ATOM 2710 O O . ASN A 1 346 ? -10.911 -12.831 20.731 1.00 98.06 346 ASN A O 1
ATOM 2714 N N . ASP A 1 347 ? -9.089 -11.816 19.893 1.00 97.56 347 ASP A N 1
ATOM 2715 C CA . ASP A 1 347 ? -8.839 -10.965 21.052 1.00 97.56 347 ASP A CA 1
ATOM 2716 C C . ASP A 1 347 ? -9.790 -9.759 21.142 1.00 97.56 347 ASP A C 1
ATOM 2718 O O . ASP A 1 347 ? -9.835 -9.095 22.183 1.00 97.56 347 ASP A O 1
ATOM 2722 N N . TYR A 1 348 ? -10.533 -9.471 20.069 1.00 98.38 348 TYR A N 1
ATOM 2723 C CA . TYR A 1 348 ? -11.375 -8.288 19.931 1.00 98.38 348 TYR A CA 1
ATOM 2724 C C . TYR A 1 348 ? -12.829 -8.681 19.667 1.00 98.38 348 TYR A C 1
ATOM 2726 O O . TYR A 1 348 ? -13.134 -9.634 18.956 1.00 98.38 348 TYR A O 1
ATOM 2734 N N . ILE A 1 349 ? -13.757 -7.917 20.230 1.00 97.56 349 ILE A N 1
ATOM 2735 C CA . ILE A 1 349 ? -15.199 -8.106 20.027 1.00 97.56 349 ILE A CA 1
ATOM 2736 C C . ILE A 1 349 ? -15.621 -7.513 18.679 1.00 97.56 349 ILE A C 1
ATOM 2738 O O . ILE A 1 349 ? -16.504 -8.061 18.020 1.00 97.56 349 ILE A O 1
ATOM 2742 N N . PHE A 1 350 ? -14.974 -6.420 18.270 1.00 98.56 350 PHE A N 1
ATOM 2743 C CA . PHE A 1 350 ? -15.257 -5.705 17.034 1.00 98.56 350 PHE A CA 1
ATOM 2744 C C . PHE A 1 350 ? -13.971 -5.356 16.279 1.00 98.56 350 PHE A C 1
ATOM 2746 O O . PHE A 1 350 ? -13.010 -4.854 16.865 1.00 98.56 350 PHE A O 1
ATOM 2753 N N . VAL A 1 351 ? -13.976 -5.610 14.972 1.00 98.94 351 VAL A N 1
ATOM 2754 C CA . VAL A 1 351 ? -12.905 -5.261 14.038 1.00 98.94 351 VAL A CA 1
ATOM 2755 C C . VAL A 1 351 ? -13.458 -4.304 12.982 1.00 98.94 351 VAL A C 1
ATOM 2757 O O . VAL A 1 351 ? -14.429 -4.629 12.301 1.00 98.94 351 VAL A O 1
ATOM 2760 N N . ASP A 1 352 ? -12.830 -3.139 12.844 1.00 98.94 352 ASP A N 1
ATOM 2761 C CA . ASP A 1 352 ? -13.081 -2.148 11.792 1.00 98.94 352 ASP A CA 1
ATOM 2762 C C . ASP A 1 352 ? -11.953 -2.226 10.754 1.00 98.94 352 ASP A C 1
ATOM 2764 O O . ASP A 1 352 ? -10.799 -1.953 11.080 1.00 98.94 352 ASP A O 1
ATOM 2768 N N . TRP A 1 353 ? -12.263 -2.651 9.530 1.00 98.88 353 TRP A N 1
ATOM 2769 C CA . TRP A 1 353 ? -11.281 -2.911 8.479 1.00 98.88 353 TRP A CA 1
ATOM 2770 C C . TRP A 1 353 ? -11.375 -1.877 7.352 1.00 98.88 353 TRP A C 1
ATOM 2772 O O . TRP A 1 353 ? -12.356 -1.819 6.602 1.00 98.88 353 TRP A O 1
ATOM 2782 N N . ILE A 1 354 ? -10.311 -1.086 7.210 1.00 98.56 354 ILE A N 1
ATOM 2783 C CA . ILE A 1 354 ? -10.194 0.008 6.243 1.00 98.56 354 ILE A CA 1
ATOM 2784 C C . ILE A 1 354 ? -9.578 -0.529 4.952 1.00 98.56 354 ILE A C 1
ATOM 2786 O O . ILE A 1 354 ? -8.432 -0.976 4.969 1.00 98.56 354 ILE A O 1
ATOM 2790 N N . LEU A 1 355 ? -10.308 -0.448 3.836 1.00 97.75 355 LEU A N 1
ATOM 2791 C CA . LEU A 1 355 ? -9.818 -0.897 2.525 1.00 97.75 355 LEU A CA 1
ATOM 2792 C C . LEU A 1 355 ? -9.703 0.225 1.494 1.00 97.75 355 LEU A C 1
ATOM 2794 O O . LEU A 1 355 ? -9.052 0.029 0.477 1.00 97.75 355 LEU A O 1
ATOM 2798 N N . GLY A 1 356 ? -10.286 1.405 1.718 1.00 95.88 356 GLY A N 1
ATOM 2799 C CA . GLY A 1 356 ? -10.160 2.517 0.774 1.00 95.88 356 GLY A CA 1
ATOM 2800 C C . GLY A 1 356 ? -10.565 2.129 -0.652 1.00 95.88 356 GLY A C 1
ATOM 2801 O O . GLY A 1 356 ? -11.694 1.713 -0.877 1.00 95.88 356 GLY A O 1
ATOM 2802 N N . GLU A 1 357 ? -9.646 2.227 -1.616 1.00 93.12 357 GLU A N 1
ATOM 2803 C CA . GLU A 1 357 ? -9.833 1.716 -2.989 1.00 93.12 357 GLU A CA 1
ATOM 2804 C C . GLU A 1 357 ? -8.923 0.508 -3.293 1.00 93.12 357 GLU A C 1
ATOM 2806 O O . GLU A 1 357 ? -8.351 0.416 -4.394 1.00 93.12 357 GLU A O 1
ATOM 2811 N N . GLU A 1 358 ? -8.696 -0.354 -2.300 1.00 91.00 358 GLU A N 1
ATOM 2812 C CA . GLU A 1 358 ? -7.960 -1.606 -2.462 1.00 91.00 358 GLU A CA 1
ATOM 2813 C C . GLU A 1 358 ? -8.621 -2.497 -3.519 1.00 91.00 358 GLU A C 1
ATOM 2815 O O . GLU A 1 358 ? -9.838 -2.491 -3.677 1.00 91.00 358 GLU A O 1
ATOM 2820 N N . SER A 1 359 ? -7.815 -3.197 -4.317 1.00 90.19 359 SER A N 1
ATOM 2821 C CA . SER A 1 359 ? -8.305 -3.918 -5.498 1.00 90.19 359 SER A CA 1
ATOM 2822 C C . SER A 1 359 ? -7.253 -4.911 -6.005 1.00 90.19 359 SER A C 1
ATOM 2824 O O . SER A 1 359 ? -6.240 -5.174 -5.361 1.00 90.19 359 SER A O 1
ATOM 2826 N N . THR A 1 360 ? -7.414 -5.385 -7.238 1.00 78.06 360 THR A N 1
ATOM 2827 C CA . THR A 1 360 ? -6.628 -6.448 -7.890 1.00 78.06 360 THR A CA 1
ATOM 2828 C C . THR A 1 360 ? -5.105 -6.248 -7.927 1.00 78.06 360 THR A C 1
ATOM 2830 O O . THR A 1 360 ? -4.390 -7.144 -8.365 1.00 78.06 360 THR A O 1
ATOM 2833 N N . ALA A 1 361 ? -4.595 -5.052 -7.614 1.00 68.50 361 ALA A N 1
ATOM 2834 C CA . ALA A 1 361 ? -3.162 -4.757 -7.653 1.00 68.50 361 ALA A CA 1
ATOM 2835 C C . ALA A 1 361 ? -2.418 -5.285 -6.417 1.00 68.50 361 ALA A C 1
ATOM 2837 O O . ALA A 1 361 ? -1.299 -5.776 -6.561 1.00 68.50 361 ALA A O 1
ATOM 2838 N N . ASN A 1 362 ? -3.038 -5.193 -5.239 1.00 72.12 362 ASN A N 1
ATOM 2839 C CA . ASN A 1 362 ? -2.492 -5.700 -3.980 1.00 72.12 362 ASN A CA 1
ATOM 2840 C C . ASN A 1 362 ? -3.378 -6.792 -3.356 1.00 72.12 362 ASN A C 1
ATOM 2842 O O . ASN A 1 362 ? -2.940 -7.431 -2.410 1.00 72.12 362 ASN A O 1
ATOM 2846 N N . HIS A 1 363 ? -4.531 -7.067 -3.976 1.00 85.50 363 HIS A N 1
ATOM 2847 C CA . HIS A 1 363 ? -5.586 -7.972 -3.536 1.00 85.50 363 HIS A CA 1
ATOM 2848 C C . HIS A 1 363 ? -6.268 -7.518 -2.244 1.00 85.50 363 HIS A C 1
ATOM 2850 O O . HIS A 1 363 ? -5.661 -7.365 -1.192 1.00 85.50 363 HIS A O 1
ATOM 2856 N N . THR A 1 364 ? -7.577 -7.331 -2.326 1.00 91.25 364 THR A N 1
ATOM 2857 C CA . THR A 1 364 ? -8.450 -7.136 -1.181 1.00 91.25 364 THR A CA 1
ATOM 2858 C C . THR A 1 364 ? -8.609 -8.460 -0.447 1.00 91.25 364 THR A C 1
ATOM 2860 O O . THR A 1 364 ? -9.128 -9.400 -1.039 1.00 91.25 364 THR A O 1
ATOM 2863 N N . PHE A 1 365 ? -8.244 -8.522 0.837 1.00 95.88 365 PHE A N 1
ATOM 2864 C CA . PHE A 1 365 ? -8.241 -9.757 1.632 1.00 95.88 365 PHE A CA 1
ATOM 2865 C C . PHE A 1 365 ? -7.471 -10.894 0.948 1.00 95.88 365 PHE A C 1
ATOM 2867 O O . PHE A 1 365 ? -8.056 -11.707 0.224 1.00 95.88 365 PHE A O 1
ATOM 2874 N N . ASP A 1 366 ? -6.174 -11.003 1.218 1.00 92.06 366 ASP A N 1
ATOM 2875 C CA . ASP A 1 366 ? -5.396 -12.151 0.754 1.00 92.06 366 ASP A CA 1
ATOM 2876 C C . ASP A 1 366 ? -5.893 -13.478 1.373 1.00 92.06 366 ASP A C 1
ATOM 2878 O O . ASP A 1 366 ? -6.728 -13.508 2.283 1.00 92.06 366 ASP A O 1
ATOM 2882 N N . ASP A 1 367 ? -5.394 -14.617 0.887 1.00 94.81 367 ASP A N 1
ATOM 2883 C CA . ASP A 1 367 ? -5.839 -15.934 1.365 1.00 94.81 367 ASP A CA 1
ATOM 2884 C C . ASP A 1 367 ? -5.671 -16.126 2.889 1.00 94.81 367 ASP A C 1
ATOM 2886 O O . ASP A 1 367 ? -6.480 -16.820 3.521 1.00 94.81 367 ASP A O 1
ATOM 2890 N N . GLN A 1 368 ? -4.638 -15.527 3.497 1.00 96.50 368 GLN A N 1
ATOM 2891 C CA . GLN A 1 368 ? -4.413 -15.601 4.942 1.00 96.50 368 GLN A CA 1
ATOM 2892 C C . GLN A 1 368 ? -5.421 -14.734 5.687 1.00 96.50 368 GLN A C 1
ATOM 2894 O O . GLN A 1 368 ? -6.046 -15.200 6.642 1.00 96.50 368 GLN A O 1
ATOM 2899 N N . GLU A 1 369 ? -5.632 -13.504 5.236 1.00 98.31 369 GLU A N 1
ATOM 2900 C CA . GLU A 1 369 ? -6.595 -12.578 5.823 1.00 98.31 369 GLU A CA 1
ATOM 2901 C C . GLU A 1 369 ? -8.020 -13.133 5.718 1.00 98.31 369 GLU A C 1
ATOM 2903 O O . GLU A 1 369 ? -8.739 -13.164 6.721 1.00 98.31 369 GLU A O 1
ATOM 2908 N N . GLN A 1 370 ? -8.401 -13.691 4.560 1.00 98.56 370 GLN A N 1
ATOM 2909 C CA . GLN A 1 370 ? -9.670 -14.404 4.391 1.00 98.56 370 GLN A CA 1
ATOM 2910 C C . GLN A 1 370 ? -9.801 -15.527 5.425 1.00 98.56 370 GLN A C 1
ATOM 2912 O O . GLN A 1 370 ? -10.832 -15.642 6.090 1.00 98.56 370 GLN A O 1
ATOM 2917 N N . ALA A 1 371 ? -8.766 -16.353 5.611 1.00 98.56 371 ALA A N 1
ATOM 2918 C CA . ALA A 1 371 ? -8.798 -17.432 6.597 1.00 98.56 371 ALA A CA 1
ATOM 2919 C C . ALA A 1 371 ? -8.978 -16.912 8.037 1.00 98.56 371 ALA A C 1
ATOM 2921 O O . ALA A 1 371 ? -9.774 -17.479 8.794 1.00 98.56 371 ALA A O 1
ATOM 2922 N N . LYS A 1 372 ? -8.294 -15.821 8.410 1.00 98.75 372 LYS A N 1
ATOM 2923 C CA . LYS A 1 372 ? -8.409 -15.195 9.739 1.00 98.75 372 LYS A CA 1
ATOM 2924 C C . LYS A 1 372 ? -9.792 -14.596 9.973 1.00 98.75 372 LYS A C 1
ATOM 2926 O O . LYS A 1 372 ? -10.392 -14.858 11.016 1.00 98.75 372 LYS A O 1
ATOM 2931 N N . VAL A 1 373 ? -10.332 -13.865 8.999 1.00 98.88 373 VAL A N 1
ATOM 2932 C CA . VAL A 1 373 ? -11.668 -13.256 9.092 1.00 98.88 373 VAL A CA 1
ATOM 2933 C C . VAL A 1 373 ? -12.762 -14.321 9.164 1.00 98.88 373 VAL A C 1
ATOM 2935 O O . VAL A 1 373 ? -13.689 -14.193 9.963 1.00 98.88 373 VAL A O 1
ATOM 2938 N N . LYS A 1 374 ? -12.644 -15.414 8.399 1.00 98.75 374 LYS A N 1
ATOM 2939 C CA . LYS A 1 374 ? -13.583 -16.543 8.494 1.00 98.75 374 LYS A CA 1
ATOM 2940 C C . LYS A 1 374 ? -13.638 -17.116 9.905 1.00 98.75 374 LYS A C 1
ATOM 2942 O O . LYS A 1 374 ? -14.724 -17.232 10.467 1.00 98.75 374 LYS A O 1
ATOM 2947 N N . ALA A 1 375 ? -12.474 -17.443 10.470 1.00 98.62 375 ALA A N 1
ATOM 2948 C CA . ALA A 1 375 ? -12.378 -18.001 11.816 1.00 98.62 375 ALA A CA 1
ATOM 2949 C C . ALA A 1 375 ? -12.929 -17.028 12.871 1.00 98.62 375 ALA A C 1
ATOM 2951 O O . ALA A 1 375 ? -13.630 -17.444 13.790 1.00 98.62 375 ALA A O 1
ATOM 2952 N N . TYR A 1 376 ? -12.658 -15.733 12.705 1.00 98.81 376 TYR A N 1
ATOM 2953 C CA . TYR A 1 376 ? -13.156 -14.677 13.579 1.00 98.81 376 TYR A CA 1
ATOM 2954 C C . TYR A 1 376 ? -14.690 -14.577 13.588 1.00 98.81 376 TYR A C 1
ATOM 2956 O O . TYR A 1 376 ? -15.319 -14.618 14.649 1.00 98.81 376 TYR A O 1
ATOM 2964 N N . LEU A 1 377 ? -15.311 -14.518 12.406 1.00 98.81 377 LEU A N 1
ATOM 2965 C CA . LEU A 1 377 ? -16.769 -14.456 12.265 1.00 98.81 377 LEU A CA 1
ATOM 2966 C C . LEU A 1 377 ? -17.446 -15.748 12.746 1.00 98.81 377 LEU A C 1
ATOM 2968 O O . LEU A 1 377 ? -18.476 -15.698 13.418 1.00 98.81 377 LEU A O 1
ATOM 2972 N N . GLU A 1 378 ? -16.843 -16.911 12.479 1.00 98.62 378 GLU A N 1
ATOM 2973 C CA . GLU A 1 378 ? -17.288 -18.198 13.032 1.00 98.62 378 GLU A CA 1
ATOM 2974 C C . GLU A 1 378 ? -17.183 -18.241 14.562 1.00 98.62 378 GLU A C 1
ATOM 2976 O O . GLU A 1 378 ? -17.962 -18.934 15.216 1.00 98.62 378 GLU A O 1
ATOM 2981 N N . ASN A 1 379 ? -16.279 -17.472 15.167 1.00 98.19 379 ASN A N 1
ATOM 2982 C CA . ASN A 1 379 ? -16.160 -17.382 16.617 1.00 98.19 379 ASN A CA 1
ATOM 2983 C C . ASN A 1 379 ? -17.124 -16.361 17.259 1.00 98.19 379 ASN A C 1
ATOM 2985 O O . ASN A 1 379 ? -17.119 -16.209 18.482 1.00 98.19 379 ASN A O 1
ATOM 2989 N N . GLY A 1 380 ? -17.989 -15.717 16.467 1.00 98.06 380 GLY A N 1
ATOM 2990 C CA . GLY A 1 380 ? -18.966 -14.729 16.936 1.00 98.06 380 GLY A CA 1
ATOM 2991 C C . GLY A 1 380 ? -18.457 -13.285 16.946 1.00 98.06 380 GLY A C 1
ATOM 2992 O O . GLY A 1 380 ? -19.047 -12.442 17.616 1.00 98.06 380 GLY A O 1
ATOM 2993 N N . GLY A 1 381 ? -17.364 -13.000 16.232 1.00 98.38 381 GLY A N 1
ATOM 2994 C CA . GLY A 1 381 ? -16.832 -11.649 16.074 1.00 98.38 381 GLY A CA 1
ATOM 2995 C C . GLY A 1 381 ? -17.760 -10.702 15.305 1.00 98.38 381 GLY A C 1
ATOM 2996 O O . GLY A 1 381 ? -18.611 -11.137 14.520 1.00 98.38 381 GLY A O 1
ATOM 2997 N N . GLY A 1 382 ? -17.589 -9.398 15.529 1.00 98.69 382 GLY A N 1
ATOM 2998 C CA . GLY A 1 382 ? -18.233 -8.334 14.760 1.00 98.69 382 GLY A CA 1
ATOM 2999 C C . GLY A 1 382 ? -17.254 -7.695 13.778 1.00 98.69 382 GLY A C 1
ATOM 3000 O O . GLY A 1 382 ? -16.193 -7.237 14.189 1.00 98.69 382 GLY A O 1
ATOM 3001 N N . LEU A 1 383 ? -17.602 -7.629 12.495 1.00 98.94 383 LEU A N 1
ATOM 3002 C CA . LEU A 1 383 ? -16.773 -7.008 11.459 1.00 98.94 383 LEU A CA 1
ATOM 3003 C C . LEU A 1 383 ? -17.495 -5.814 10.831 1.00 98.94 383 LEU A C 1
ATOM 3005 O O . LEU A 1 383 ? -18.630 -5.944 10.373 1.00 98.94 383 LEU A O 1
ATOM 3009 N N . PHE A 1 384 ? -16.818 -4.673 10.758 1.00 98.88 384 PHE A N 1
ATOM 3010 C CA . PHE A 1 384 ? -17.150 -3.600 9.830 1.00 98.88 384 PHE A CA 1
ATOM 3011 C C . PHE A 1 384 ? -16.070 -3.542 8.758 1.00 98.88 384 PHE A C 1
ATOM 3013 O O . PHE A 1 384 ? -14.883 -3.563 9.067 1.00 98.88 384 PHE A O 1
ATOM 3020 N N . VAL A 1 385 ? -16.485 -3.498 7.498 1.00 98.69 385 VAL A N 1
ATOM 3021 C CA . VAL A 1 385 ? -15.581 -3.368 6.361 1.00 98.69 385 VAL A CA 1
ATOM 3022 C C . VAL A 1 385 ? -16.130 -2.330 5.391 1.00 98.69 385 VAL A C 1
ATOM 3024 O O . VAL A 1 385 ? -17.313 -2.349 5.045 1.00 98.69 385 VAL A O 1
ATOM 3027 N N . SER A 1 386 ? -15.274 -1.415 4.944 1.00 98.62 386 SER A N 1
ATOM 3028 C CA . SER A 1 386 ? -15.664 -0.387 3.978 1.00 98.62 386 SER A CA 1
ATOM 3029 C C . SER A 1 386 ? -14.561 -0.116 2.962 1.00 98.62 386 SER A C 1
ATOM 3031 O O . SER A 1 386 ? -13.376 -0.064 3.305 1.00 98.62 386 SER A O 1
ATOM 3033 N N . GLY A 1 387 ? -14.964 0.039 1.704 1.00 97.81 387 GLY A N 1
ATOM 3034 C CA . GLY A 1 387 ? -14.068 0.327 0.593 1.00 97.81 387 GLY A CA 1
ATOM 3035 C C . GLY A 1 387 ? -14.753 0.171 -0.763 1.00 97.81 387 GLY A C 1
ATOM 3036 O O . GLY A 1 387 ? -15.798 -0.463 -0.889 1.00 97.81 387 GLY A O 1
ATOM 3037 N N . ALA A 1 388 ? -14.154 0.779 -1.777 1.00 96.25 388 ALA A N 1
ATOM 3038 C CA . ALA A 1 388 ? -14.488 0.607 -3.183 1.00 96.25 388 ALA A CA 1
ATOM 3039 C C . ALA A 1 388 ? -13.679 -0.550 -3.796 1.00 96.25 388 ALA A C 1
ATOM 3041 O O . ALA A 1 388 ? -12.622 -0.898 -3.281 1.00 96.25 388 ALA A O 1
ATOM 3042 N N . GLU A 1 389 ? -14.165 -1.120 -4.899 1.00 96.38 389 GLU A N 1
ATOM 3043 C CA . GLU A 1 389 ? -13.568 -2.252 -5.637 1.00 96.38 389 GLU A CA 1
ATOM 3044 C C . GLU A 1 389 ? -13.382 -3.587 -4.867 1.00 96.38 389 GLU A C 1
ATOM 3046 O O . GLU A 1 389 ? -12.861 -4.553 -5.430 1.00 96.38 389 GLU A O 1
ATOM 3051 N N . ILE A 1 390 ? -13.878 -3.709 -3.629 1.00 98.25 390 ILE A N 1
ATOM 3052 C CA . ILE A 1 390 ? -13.867 -4.959 -2.844 1.00 98.25 390 ILE A CA 1
ATOM 3053 C C . ILE A 1 390 ? -14.629 -6.080 -3.572 1.00 98.25 390 ILE A C 1
ATOM 3055 O O . ILE A 1 390 ? -14.156 -7.215 -3.680 1.00 98.25 390 ILE A O 1
ATOM 3059 N N . ALA A 1 391 ? -15.835 -5.783 -4.062 1.00 98.19 391 ALA A N 1
ATOM 3060 C CA . ALA A 1 391 ? -16.676 -6.748 -4.761 1.00 98.19 391 ALA A CA 1
ATOM 3061 C C . ALA A 1 391 ? -16.137 -7.029 -6.169 1.00 98.19 391 ALA A C 1
ATOM 3063 O O . ALA A 1 391 ? -16.250 -8.161 -6.661 1.00 98.19 391 ALA A O 1
ATOM 3064 N N . TRP A 1 392 ? -15.538 -6.018 -6.808 1.00 97.38 392 TRP A N 1
ATOM 3065 C CA . TRP A 1 392 ? -14.825 -6.183 -8.069 1.00 97.38 392 TRP A CA 1
ATOM 3066 C C . TRP A 1 392 ? -13.690 -7.204 -7.946 1.00 97.38 392 TRP A C 1
ATOM 3068 O O . TRP A 1 392 ? -13.634 -8.161 -8.723 1.00 97.38 392 TRP A O 1
ATOM 3078 N N . ASP A 1 393 ? -12.819 -7.053 -6.951 1.00 97.12 393 ASP A N 1
ATOM 3079 C CA . ASP A 1 393 ? -11.673 -7.940 -6.772 1.00 97.12 393 ASP A CA 1
ATOM 3080 C C . ASP A 1 393 ? -12.101 -9.348 -6.321 1.00 97.12 393 ASP A C 1
ATOM 3082 O O . ASP A 1 393 ? -11.848 -10.359 -6.992 1.00 97.12 393 ASP A O 1
ATOM 3086 N N . LEU A 1 394 ? -12.851 -9.431 -5.220 1.00 98.25 394 LEU A N 1
ATOM 3087 C CA . LEU A 1 394 ? -13.166 -10.718 -4.611 1.00 98.25 394 LEU A CA 1
ATOM 3088 C C . LEU A 1 394 ? -14.185 -11.528 -5.423 1.00 98.25 394 LEU A C 1
ATOM 3090 O O . LEU A 1 394 ? -13.954 -12.713 -5.684 1.00 98.25 394 LEU A O 1
ATOM 3094 N N . ASP A 1 395 ? -15.309 -10.929 -5.832 1.00 98.44 395 ASP A N 1
ATOM 3095 C CA . ASP A 1 395 ? -16.392 -11.650 -6.516 1.00 98.44 395 ASP A CA 1
ATOM 3096 C C . ASP A 1 395 ? -16.267 -11.579 -8.036 1.00 98.44 395 ASP A C 1
ATOM 3098 O O . ASP A 1 395 ? -16.243 -12.631 -8.679 1.00 98.44 395 ASP A O 1
ATOM 3102 N N . HIS A 1 396 ? -16.162 -10.389 -8.640 1.00 97.75 396 HIS A N 1
ATOM 3103 C CA . HIS A 1 396 ? -16.148 -10.272 -10.104 1.00 97.75 396 HIS A CA 1
ATOM 3104 C C . HIS A 1 396 ? -14.896 -10.915 -10.723 1.00 97.75 396 HIS A C 1
ATOM 3106 O O . HIS A 1 396 ? -15.030 -11.768 -11.608 1.00 97.75 396 HIS A O 1
ATOM 3112 N N . LYS A 1 397 ? -13.695 -10.582 -10.225 1.00 97.19 397 LYS A N 1
ATOM 3113 C CA . LYS A 1 397 ? -12.422 -11.194 -10.655 1.00 97.19 397 LYS A CA 1
ATOM 3114 C C . LYS A 1 397 ? -12.153 -12.565 -10.048 1.00 97.19 397 LYS A C 1
ATOM 3116 O O . LYS A 1 397 ? -11.292 -13.280 -10.554 1.00 97.19 397 LYS A O 1
ATOM 3121 N N . ASN A 1 398 ? -12.962 -12.974 -9.069 1.00 96.56 398 ASN A N 1
ATOM 3122 C CA . ASN A 1 398 ? -12.943 -14.306 -8.472 1.00 96.56 398 ASN A CA 1
ATOM 3123 C C . ASN A 1 398 ? -11.658 -14.613 -7.675 1.00 96.56 398 ASN A C 1
ATOM 3125 O O . ASN A 1 398 ? -11.275 -15.779 -7.586 1.00 96.56 398 ASN A O 1
ATOM 3129 N N . TYR A 1 399 ? -11.028 -13.601 -7.068 1.00 94.56 399 TYR A N 1
ATOM 3130 C CA . TYR A 1 399 ? -9.891 -13.794 -6.154 1.00 94.56 399 TYR A CA 1
ATOM 3131 C C . TYR A 1 399 ? -10.304 -14.185 -4.725 1.00 94.56 399 TYR A C 1
ATOM 3133 O O . TYR A 1 399 ? -9.475 -14.610 -3.933 1.00 94.56 399 TYR A O 1
ATOM 3141 N N . GLY A 1 400 ? -11.599 -14.142 -4.402 1.00 97.31 400 GLY A N 1
ATOM 3142 C CA . GLY A 1 400 ? -12.111 -14.630 -3.119 1.00 97.31 400 GLY A CA 1
ATOM 3143 C C . GLY A 1 400 ? -13.626 -14.793 -3.108 1.00 97.31 400 GLY A C 1
ATOM 3144 O O . GLY A 1 400 ? -14.279 -14.584 -2.090 1.00 97.31 400 GLY A O 1
ATOM 3145 N N . ARG A 1 401 ? -14.229 -15.175 -4.242 1.00 98.12 401 ARG A N 1
ATOM 3146 C CA . ARG A 1 401 ? -15.693 -15.190 -4.434 1.00 98.12 401 ARG A CA 1
ATOM 3147 C C . ARG A 1 401 ? -16.433 -15.996 -3.371 1.00 98.12 401 ARG A C 1
ATOM 3149 O O . ARG A 1 401 ? -17.509 -15.600 -2.929 1.00 98.12 401 ARG A O 1
ATOM 3156 N N . SER A 1 402 ? -15.878 -17.144 -2.983 1.00 98.19 402 SER A N 1
ATOM 3157 C CA . SER A 1 402 ? -16.471 -17.981 -1.935 1.00 98.19 402 SER A CA 1
ATOM 3158 C C . SER A 1 402 ? -16.452 -17.270 -0.582 1.00 98.19 402 SER A C 1
ATOM 3160 O O . SER A 1 402 ? -17.467 -17.254 0.111 1.00 98.19 402 SER A O 1
ATOM 3162 N N . PHE A 1 403 ? -15.333 -16.634 -0.228 1.00 98.69 403 PHE A N 1
ATOM 3163 C CA . PHE A 1 403 ? -15.230 -15.809 0.971 1.00 98.69 403 PHE A CA 1
ATOM 3164 C C . PHE A 1 403 ? -16.222 -14.640 0.923 1.00 98.69 403 PHE A C 1
ATOM 3166 O O . PHE A 1 403 ? -17.047 -14.503 1.824 1.00 98.69 403 PHE A O 1
ATOM 3173 N N . PHE A 1 404 ? -16.236 -13.878 -0.170 1.00 98.81 404 PHE A N 1
ATOM 3174 C CA . PHE A 1 404 ? -17.117 -12.725 -0.344 1.00 98.81 404 PHE A CA 1
ATOM 3175 C C . PHE A 1 404 ? -18.599 -13.083 -0.182 1.00 98.81 404 PHE A C 1
ATOM 3177 O O . PHE A 1 404 ? -19.313 -12.469 0.607 1.00 98.81 404 PHE A O 1
ATOM 3184 N N . ARG A 1 405 ? -19.067 -14.139 -0.855 1.00 98.56 405 ARG A N 1
ATOM 3185 C CA . ARG A 1 405 ? -20.485 -14.527 -0.802 1.00 98.56 405 ARG A CA 1
ATOM 3186 C C . ARG A 1 405 ? -20.883 -15.171 0.521 1.00 98.56 405 ARG A C 1
ATOM 3188 O O . ARG A 1 405 ? -22.002 -14.962 0.984 1.00 98.56 405 ARG A O 1
ATOM 3195 N N . ASN A 1 406 ? -20.008 -15.968 1.134 1.00 98.56 406 ASN A N 1
ATOM 3196 C CA . ASN A 1 406 ? -20.360 -16.734 2.335 1.00 98.56 406 ASN A CA 1
ATOM 3197 C C . ASN A 1 406 ? -20.078 -15.982 3.647 1.00 98.56 406 ASN A C 1
ATOM 3199 O O . ASN A 1 406 ? -20.780 -16.223 4.630 1.00 98.56 406 ASN A O 1
ATOM 3203 N N . TYR A 1 407 ? -19.102 -15.068 3.657 1.00 98.69 407 TYR A N 1
ATOM 3204 C CA . TYR A 1 407 ? -18.644 -14.359 4.859 1.00 98.69 407 TYR A CA 1
ATOM 3205 C C . TYR A 1 407 ? -18.825 -12.848 4.777 1.00 98.69 407 TYR A C 1
ATOM 3207 O O . TYR A 1 407 ? -19.278 -12.282 5.760 1.00 98.69 407 TYR A O 1
ATOM 3215 N N . LEU A 1 408 ? -18.591 -12.205 3.626 1.00 98.75 408 LEU A N 1
ATOM 3216 C CA . LEU A 1 408 ? -19.039 -10.814 3.427 1.00 98.75 408 LEU A CA 1
ATOM 3217 C C . LEU A 1 408 ? -20.507 -10.725 2.980 1.00 98.75 408 LEU A C 1
ATOM 3219 O O . LEU A 1 408 ? -21.034 -9.633 2.804 1.00 98.75 408 LEU A O 1
ATOM 3223 N N . LYS A 1 409 ? -21.181 -11.878 2.829 1.00 98.75 409 LYS A N 1
ATOM 3224 C CA . LYS A 1 409 ? -22.633 -12.018 2.627 1.00 98.75 409 LYS A CA 1
ATOM 3225 C C . LYS A 1 409 ? -23.184 -11.121 1.508 1.00 98.75 409 LYS A C 1
ATOM 3227 O O . LYS A 1 409 ? -24.336 -10.697 1.559 1.00 98.75 409 LYS A O 1
ATOM 3232 N N . ALA A 1 410 ? -22.385 -10.853 0.480 1.00 98.69 410 ALA A N 1
ATOM 3233 C CA . ALA A 1 410 ? -22.756 -9.991 -0.635 1.00 98.69 410 ALA A CA 1
ATOM 3234 C C . ALA A 1 410 ? -22.460 -10.659 -1.985 1.00 98.69 410 ALA A C 1
ATOM 3236 O O . ALA A 1 410 ? -21.702 -11.625 -2.080 1.00 98.69 410 ALA A O 1
ATOM 3237 N N . ARG A 1 411 ? -23.071 -10.142 -3.052 1.00 98.50 411 ARG A N 1
ATOM 3238 C CA . ARG A 1 411 ? -22.753 -10.482 -4.446 1.00 98.50 411 ARG A CA 1
ATOM 3239 C C . ARG A 1 411 ? -22.531 -9.207 -5.250 1.00 98.50 411 ARG A C 1
ATOM 3241 O O . ARG A 1 411 ? -23.347 -8.290 -5.158 1.00 98.50 411 ARG A O 1
ATOM 3248 N N . TYR A 1 412 ? -21.485 -9.192 -6.073 1.00 98.56 412 TYR A N 1
ATOM 3249 C CA . TYR A 1 412 ? -21.207 -8.101 -7.004 1.00 98.56 412 TYR A CA 1
ATOM 3250 C C . TYR A 1 412 ? -22.364 -7.907 -7.993 1.00 98.56 412 TYR A C 1
ATOM 3252 O O . TYR A 1 412 ? -22.860 -8.870 -8.589 1.00 98.56 412 TYR A O 1
ATOM 3260 N N . VAL A 1 413 ? -22.773 -6.654 -8.188 1.00 98.25 413 VAL A N 1
ATOM 3261 C CA . VAL A 1 413 ? -23.769 -6.257 -9.191 1.00 98.25 413 VAL A CA 1
ATOM 3262 C C . VAL A 1 413 ? -23.127 -5.380 -10.257 1.00 98.25 413 VAL A C 1
ATOM 3264 O O . VAL A 1 413 ? -23.346 -5.617 -11.447 1.00 98.25 413 VAL A O 1
ATOM 3267 N N . ARG A 1 414 ? -22.352 -4.368 -9.851 1.00 96.25 414 ARG A N 1
ATOM 3268 C CA . ARG A 1 414 ? -21.776 -3.380 -10.767 1.00 96.25 414 ARG A CA 1
ATOM 3269 C C . ARG A 1 414 ? -20.586 -2.659 -10.140 1.00 96.25 414 ARG A C 1
ATOM 3271 O O . ARG A 1 414 ? -20.612 -2.378 -8.956 1.00 96.25 414 ARG A O 1
ATOM 3278 N N . ASP A 1 415 ? -19.636 -2.283 -10.985 1.00 91.31 415 ASP A N 1
ATOM 3279 C CA . ASP A 1 415 ? -18.374 -1.612 -10.635 1.00 91.31 415 ASP A CA 1
ATOM 3280 C C . ASP A 1 415 ? -18.520 -0.143 -10.213 1.00 91.31 415 ASP A C 1
ATOM 3282 O O . ASP A 1 415 ? -17.624 0.450 -9.631 1.00 91.31 415 ASP A O 1
ATOM 3286 N N . ASP A 1 416 ? -19.629 0.489 -10.605 1.00 94.00 416 ASP A N 1
ATOM 3287 C CA . ASP A 1 416 ? -19.806 1.935 -10.503 1.00 94.00 416 ASP A CA 1
ATOM 3288 C C . ASP A 1 416 ? -21.260 2.294 -10.201 1.00 94.00 416 ASP A C 1
ATOM 3290 O O . ASP A 1 416 ? -22.163 2.079 -11.029 1.00 94.00 416 ASP A O 1
ATOM 3294 N N . SER A 1 417 ? -21.483 2.891 -9.033 1.00 93.94 417 SER A N 1
ATOM 3295 C CA . SER A 1 417 ? -22.770 3.468 -8.645 1.00 93.94 417 SER A CA 1
ATOM 3296 C C . SER A 1 417 ? -23.167 4.677 -9.499 1.00 93.94 417 SER A C 1
ATOM 3298 O O . SER A 1 417 ? -24.361 4.939 -9.669 1.00 93.94 417 SER A O 1
ATOM 3300 N N . LYS A 1 418 ? -22.187 5.389 -10.077 1.00 94.44 418 LYS A N 1
ATOM 3301 C CA . LYS A 1 418 ? -22.311 6.684 -10.767 1.00 94.44 418 LYS A CA 1
ATOM 3302 C C . LYS A 1 418 ? -22.857 7.818 -9.900 1.00 94.44 418 LYS A C 1
ATOM 3304 O O . LYS A 1 418 ? -23.240 8.861 -10.436 1.00 94.44 418 LYS A O 1
ATOM 3309 N N . VAL A 1 419 ? -22.915 7.625 -8.585 1.00 96.12 419 VAL A N 1
ATOM 3310 C CA . VAL A 1 419 ? -23.427 8.608 -7.627 1.00 96.12 419 VAL A CA 1
ATOM 3311 C C . VAL A 1 419 ? -22.522 8.690 -6.404 1.00 96.12 419 VAL A C 1
ATOM 3313 O O . VAL A 1 419 ? -21.879 7.720 -6.022 1.00 96.12 419 VAL A O 1
ATOM 3316 N N . PHE A 1 420 ? -22.522 9.855 -5.765 1.00 96.75 420 PHE A N 1
ATOM 3317 C CA . PHE A 1 420 ? -21.675 10.191 -4.615 1.00 96.75 420 PHE A CA 1
ATOM 3318 C C . PHE A 1 420 ? -22.497 10.407 -3.341 1.00 96.75 420 PHE A C 1
ATOM 3320 O O . PHE A 1 420 ? -22.152 11.212 -2.479 1.00 96.75 420 PHE A O 1
ATOM 3327 N N . ALA A 1 421 ? -23.652 9.746 -3.258 1.00 97.62 421 ALA A N 1
ATOM 3328 C CA . ALA A 1 421 ? -24.506 9.795 -2.086 1.00 97.62 421 ALA A CA 1
ATOM 3329 C C . ALA A 1 421 ? -25.217 8.462 -1.847 1.00 97.62 421 ALA A C 1
ATOM 3331 O O . ALA A 1 421 ? -25.557 7.745 -2.793 1.00 97.62 421 ALA A O 1
ATOM 3332 N N . VAL A 1 422 ? -25.468 8.164 -0.577 1.00 98.50 422 VAL A N 1
ATOM 3333 C CA . VAL A 1 422 ? -26.267 7.027 -0.113 1.00 98.50 422 VAL A CA 1
ATOM 3334 C C . VAL A 1 422 ? -27.387 7.498 0.811 1.00 98.50 422 VAL A C 1
ATOM 3336 O O . VAL A 1 422 ? -27.344 8.607 1.342 1.00 98.50 422 VAL A O 1
ATOM 3339 N N . ILE A 1 423 ? -28.398 6.658 0.991 1.00 98.44 423 ILE A N 1
ATOM 3340 C CA . ILE A 1 423 ? -29.484 6.829 1.961 1.00 98.44 423 ILE A CA 1
ATOM 3341 C C . ILE A 1 423 ? -29.669 5.527 2.740 1.00 98.44 423 ILE A C 1
ATOM 3343 O O . ILE A 1 423 ? -29.374 4.451 2.215 1.00 98.44 423 ILE A O 1
ATOM 3347 N N . GLY A 1 424 ? -30.170 5.618 3.972 1.00 98.19 424 GLY A N 1
ATOM 3348 C CA . GLY A 1 424 ? -30.620 4.440 4.714 1.00 98.19 424 GLY A CA 1
ATOM 3349 C C . GLY A 1 424 ? -31.772 3.725 4.013 1.00 98.19 424 GLY A C 1
ATOM 3350 O O . GLY A 1 424 ? -32.564 4.350 3.303 1.00 98.19 424 GLY A O 1
ATOM 3351 N N . THR A 1 425 ? -31.870 2.410 4.203 1.00 97.38 425 THR A N 1
ATOM 3352 C CA . THR A 1 425 ? -33.090 1.679 3.847 1.00 97.38 425 THR A CA 1
ATOM 3353 C C . THR A 1 425 ? -34.260 2.120 4.735 1.00 97.38 425 THR A C 1
ATOM 3355 O O . THR A 1 425 ? -34.026 2.462 5.895 1.00 97.38 425 THR A O 1
ATOM 3358 N N . PRO A 1 426 ? -35.511 2.126 4.225 1.00 94.94 426 PRO A N 1
ATOM 3359 C CA . PRO A 1 426 ? -36.679 2.493 5.026 1.00 94.94 426 PRO A CA 1
ATOM 3360 C C . PRO A 1 426 ? -36.777 1.646 6.294 1.00 94.94 426 PRO A C 1
ATOM 3362 O O . PRO A 1 426 ? -36.598 0.432 6.222 1.00 94.94 426 PRO A O 1
ATOM 3365 N N . GLU A 1 427 ? -37.039 2.287 7.435 1.00 91.69 427 GLU A N 1
ATOM 3366 C CA . GLU A 1 427 ? -37.067 1.668 8.775 1.00 91.69 427 GLU A CA 1
ATOM 3367 C C . GLU A 1 427 ? -35.720 1.074 9.239 1.00 91.69 427 GLU A C 1
ATOM 3369 O O . GLU A 1 427 ? -35.592 0.601 10.371 1.00 91.69 427 GLU A O 1
ATOM 3374 N N . GLY A 1 428 ? -34.688 1.144 8.395 1.00 93.88 428 GLY A N 1
ATOM 3375 C CA . GLY A 1 428 ? -33.338 0.710 8.695 1.00 93.88 428 GLY A CA 1
ATOM 3376 C C . GLY A 1 428 ? -32.624 1.658 9.655 1.00 93.88 428 GLY A C 1
ATOM 3377 O O . GLY A 1 428 ? -32.984 2.820 9.860 1.00 93.88 428 GLY A O 1
ATOM 3378 N N . ARG A 1 429 ? -31.519 1.180 10.229 1.00 94.38 429 ARG A N 1
ATOM 3379 C CA . ARG A 1 429 ? -30.740 1.919 11.239 1.00 94.38 429 ARG A CA 1
ATOM 3380 C C . ARG A 1 429 ? -30.247 3.293 10.775 1.00 94.38 429 ARG A C 1
ATOM 3382 O O . ARG A 1 429 ? -30.033 4.169 11.616 1.00 94.38 429 ARG A O 1
ATOM 3389 N N . PHE A 1 430 ? -30.063 3.485 9.468 1.00 96.81 430 PHE A N 1
ATOM 3390 C CA . PHE A 1 430 ? -29.573 4.724 8.859 1.00 96.81 430 PHE A CA 1
ATOM 3391 C C . PHE A 1 430 ? -30.679 5.594 8.239 1.00 96.81 430 PHE A C 1
ATOM 3393 O O . PHE A 1 430 ? -30.367 6.685 7.769 1.00 96.81 430 PHE A O 1
ATOM 3400 N N . ASP A 1 431 ? -31.947 5.163 8.264 1.00 95.38 431 ASP A N 1
ATOM 3401 C CA . ASP A 1 431 ? -33.080 5.843 7.605 1.00 95.38 431 ASP A CA 1
ATOM 3402 C C . ASP A 1 431 ? -33.196 7.320 8.023 1.00 95.38 431 ASP A C 1
ATOM 3404 O O . ASP A 1 431 ? -33.301 8.238 7.211 1.00 95.38 431 ASP A O 1
ATOM 3408 N N . SER A 1 432 ? -33.029 7.574 9.324 1.00 94.25 432 SER A N 1
ATOM 3409 C CA . SER A 1 432 ? -33.166 8.907 9.916 1.00 94.25 432 SER A CA 1
ATOM 3410 C C . SER A 1 432 ? -32.081 9.916 9.514 1.00 94.25 432 SER A C 1
ATOM 3412 O O . SER A 1 432 ? -32.171 11.071 9.923 1.00 94.25 432 SER A O 1
ATOM 3414 N N . LEU A 1 433 ? -31.023 9.499 8.810 1.00 93.75 433 LEU A N 1
ATOM 3415 C CA . LEU A 1 433 ? -29.876 10.361 8.486 1.00 93.75 433 LEU A CA 1
ATOM 3416 C C . LEU A 1 433 ? -30.052 11.143 7.177 1.00 93.75 433 LEU A C 1
ATOM 3418 O O . LEU A 1 433 ? -29.263 12.043 6.889 1.00 93.75 433 LEU A O 1
ATOM 3422 N N . GLY A 1 434 ? -31.083 10.830 6.387 1.00 93.69 434 GLY A N 1
ATOM 3423 C CA . GLY A 1 434 ? -31.279 11.440 5.076 1.00 93.69 434 GLY A CA 1
ATOM 3424 C C . GLY A 1 434 ? -30.155 11.087 4.094 1.00 93.69 434 GLY A C 1
ATOM 3425 O O . GLY A 1 434 ? -29.635 9.973 4.097 1.00 93.69 434 GLY A O 1
ATOM 3426 N N . SER A 1 435 ? -29.806 12.032 3.215 1.00 95.38 435 SER A N 1
ATOM 3427 C CA . SER A 1 435 ? -28.767 11.835 2.197 1.00 95.38 435 SER A CA 1
ATOM 3428 C C . SER A 1 435 ? -27.366 12.005 2.781 1.00 95.38 435 SER A C 1
ATOM 3430 O O . SER A 1 435 ? -27.025 13.059 3.311 1.00 95.38 435 SER A O 1
ATOM 3432 N N . ILE A 1 436 ? -26.527 10.995 2.579 1.00 97.00 436 ILE A N 1
ATOM 3433 C CA . ILE A 1 436 ? -25.151 10.907 3.068 1.00 97.00 436 ILE A CA 1
ATOM 3434 C C . ILE A 1 436 ? -24.222 11.034 1.865 1.00 97.00 436 ILE A C 1
ATOM 3436 O O . ILE A 1 436 ? -24.152 10.125 1.042 1.00 97.00 436 ILE A O 1
ATOM 3440 N N . ALA A 1 437 ? -23.521 12.160 1.743 1.00 96.56 437 ALA A N 1
ATOM 3441 C CA . ALA A 1 437 ? -22.557 12.372 0.666 1.00 96.56 437 ALA A CA 1
ATOM 3442 C C . ALA A 1 437 ? -21.218 11.678 0.960 1.00 96.56 437 ALA A C 1
ATOM 3444 O O . ALA A 1 437 ? -20.748 11.680 2.102 1.00 96.56 437 ALA A O 1
ATOM 3445 N N . PHE A 1 438 ? -20.582 11.135 -0.080 1.00 96.94 438 PHE A N 1
ATOM 3446 C CA . PHE A 1 438 ? -19.265 10.513 0.006 1.00 96.94 438 PHE A CA 1
ATOM 3447 C C . PHE A 1 438 ? -18.422 10.789 -1.247 1.00 96.94 438 PHE A C 1
ATOM 3449 O O . PHE A 1 438 ? -18.929 10.758 -2.363 1.00 96.94 438 PHE A O 1
ATOM 3456 N N . GLY A 1 439 ? -17.122 11.016 -1.062 1.00 90.75 439 GLY A N 1
ATOM 3457 C CA . GLY A 1 439 ? -16.096 10.763 -2.073 1.00 90.75 439 GLY A CA 1
ATOM 3458 C C . GLY A 1 439 ? -16.295 11.385 -3.456 1.00 90.75 439 GLY A C 1
ATOM 3459 O O . GLY A 1 439 ? -16.004 10.728 -4.451 1.00 90.75 439 GLY A O 1
ATOM 3460 N N . ASP A 1 440 ? -16.766 12.630 -3.558 1.00 89.31 440 ASP A N 1
ATOM 3461 C CA . ASP A 1 440 ? -16.924 13.349 -4.836 1.00 89.31 440 ASP A CA 1
ATOM 3462 C C . ASP A 1 440 ? -15.671 14.159 -5.235 1.00 89.31 440 ASP A C 1
ATOM 3464 O O . ASP A 1 440 ? -15.658 14.863 -6.247 1.00 89.31 440 ASP A O 1
ATOM 3468 N N . GLY A 1 441 ? -14.587 14.052 -4.457 1.00 85.38 441 GLY A N 1
ATOM 3469 C CA . GLY A 1 441 ? -13.361 14.840 -4.625 1.00 85.38 441 GLY A CA 1
ATOM 3470 C C . GLY A 1 441 ? -13.413 16.231 -3.988 1.00 85.38 441 GLY A C 1
ATOM 3471 O O . GLY A 1 441 ? -12.493 17.030 -4.183 1.00 85.38 441 GLY A O 1
ATOM 3472 N N . ARG A 1 442 ? -14.483 16.553 -3.254 1.00 81.19 442 ARG A N 1
ATOM 3473 C CA . ARG A 1 442 ? -14.623 17.794 -2.486 1.00 81.19 442 ARG A CA 1
ATOM 3474 C C . ARG A 1 442 ? -14.459 17.508 -0.992 1.00 81.19 442 ARG A C 1
ATOM 3476 O O . ARG A 1 442 ? -14.295 16.368 -0.558 1.00 81.19 442 ARG A O 1
ATOM 3483 N N . HIS A 1 443 ? -14.449 18.573 -0.191 1.00 78.88 443 HIS A N 1
ATOM 3484 C CA . HIS A 1 443 ? -14.409 18.497 1.278 1.00 78.88 443 HIS A CA 1
ATOM 3485 C C . HIS A 1 443 ? -13.220 17.704 1.861 1.00 78.88 443 HIS A C 1
ATOM 3487 O O . HIS A 1 443 ? -13.321 17.138 2.942 1.00 78.88 443 HIS A O 1
ATOM 3493 N N . GLY A 1 444 ? -12.081 17.674 1.159 1.00 72.75 444 GLY A N 1
ATOM 3494 C CA . GLY A 1 444 ? -10.877 16.969 1.619 1.00 72.75 444 GLY A CA 1
ATOM 3495 C C . GLY A 1 444 ? -10.914 15.451 1.425 1.00 72.75 444 GLY A C 1
ATOM 3496 O O . GLY A 1 444 ? -10.025 14.764 1.918 1.00 72.75 444 GLY A O 1
ATOM 3497 N N . THR A 1 445 ? -11.906 14.933 0.699 1.00 81.75 445 THR A N 1
ATOM 3498 C CA . THR A 1 445 ? -12.022 13.513 0.341 1.00 81.75 445 THR A CA 1
ATOM 3499 C C . THR A 1 445 ? -11.489 13.276 -1.071 1.00 81.75 445 THR A C 1
ATOM 3501 O O . THR A 1 445 ? -11.482 14.184 -1.907 1.00 81.75 445 THR A O 1
ATOM 3504 N N . TYR A 1 446 ? -11.026 12.061 -1.357 1.00 87.19 446 TYR A N 1
ATOM 3505 C CA . TYR A 1 446 ? -10.693 11.666 -2.724 1.00 87.19 446 TYR A CA 1
ATOM 3506 C C . TYR A 1 446 ? -11.957 11.266 -3.493 1.00 87.19 446 TYR A C 1
ATOM 3508 O O . TYR A 1 446 ? -12.948 10.843 -2.902 1.00 87.19 446 TYR A O 1
ATOM 3516 N N . THR A 1 447 ? -11.928 11.393 -4.823 1.00 91.75 447 THR A N 1
ATOM 3517 C CA . THR A 1 447 ? -13.034 10.912 -5.659 1.00 91.75 447 THR A CA 1
ATOM 3518 C C . THR A 1 447 ? -13.038 9.387 -5.702 1.00 91.75 447 THR A C 1
ATOM 3520 O O . THR A 1 447 ? -12.092 8.798 -6.228 1.00 91.75 447 THR A O 1
ATOM 3523 N N . VAL A 1 448 ? -14.110 8.766 -5.217 1.00 93.38 448 VAL A N 1
ATOM 3524 C CA . VAL A 1 448 ? -14.334 7.316 -5.272 1.00 93.38 448 VAL A CA 1
ATOM 3525 C C . VAL A 1 448 ? -14.870 6.970 -6.655 1.00 93.38 448 VAL A C 1
ATOM 3527 O O . VAL A 1 448 ? -16.051 7.148 -6.939 1.00 93.38 448 VAL A O 1
ATOM 3530 N N . LYS A 1 449 ? -13.990 6.532 -7.556 1.00 88.56 449 LYS A N 1
ATOM 3531 C CA . LYS A 1 449 ? -14.369 6.344 -8.968 1.00 88.56 449 LYS A CA 1
ATOM 3532 C C . LYS A 1 449 ? -15.232 5.108 -9.206 1.00 88.56 449 LYS A C 1
ATOM 3534 O O . LYS A 1 449 ? -16.029 5.126 -10.132 1.00 88.56 449 LYS A O 1
ATOM 3539 N N . TRP A 1 450 ? -15.043 4.070 -8.396 1.00 92.69 450 TRP A N 1
ATOM 3540 C CA . TRP A 1 450 ? -15.586 2.730 -8.627 1.00 92.69 450 TRP A CA 1
ATOM 3541 C C . TRP A 1 450 ? -16.233 2.181 -7.353 1.00 92.69 450 TRP A C 1
ATOM 3543 O O . TRP A 1 450 ? -15.777 1.211 -6.754 1.00 92.69 450 TRP A O 1
ATOM 3553 N N . ALA A 1 451 ? -17.258 2.893 -6.878 1.00 97.06 451 ALA A N 1
ATOM 3554 C CA . ALA A 1 451 ? -18.046 2.456 -5.733 1.00 97.06 451 ALA A CA 1
ATOM 3555 C C . ALA A 1 451 ? -18.908 1.245 -6.137 1.00 97.06 451 ALA A C 1
ATOM 3557 O O . ALA A 1 451 ? -19.776 1.359 -7.013 1.00 97.06 451 ALA A O 1
ATOM 3558 N N . ASP A 1 452 ? -18.659 0.100 -5.503 1.00 97.62 452 ASP A N 1
ATOM 3559 C CA . ASP A 1 452 ? -19.270 -1.177 -5.860 1.00 97.62 452 ASP A CA 1
ATOM 3560 C C . ASP A 1 452 ? -20.759 -1.202 -5.507 1.00 97.62 452 ASP A C 1
ATOM 3562 O O . ASP A 1 452 ? -21.162 -1.076 -4.351 1.00 97.62 452 ASP A O 1
ATOM 3566 N N . CYS A 1 453 ? -21.596 -1.486 -6.501 1.00 98.44 453 CYS A N 1
ATOM 3567 C CA . CYS A 1 453 ? -22.973 -1.898 -6.266 1.00 98.44 453 CYS A CA 1
ATOM 3568 C C . CYS A 1 453 ? -23.002 -3.385 -5.930 1.00 98.44 453 CYS A C 1
ATOM 3570 O O . CYS A 1 453 ? -22.539 -4.225 -6.714 1.00 98.44 453 CYS A O 1
ATOM 3572 N N . ILE A 1 454 ? -23.630 -3.716 -4.808 1.00 98.75 454 ILE A N 1
ATOM 3573 C CA . ILE A 1 454 ? -23.739 -5.086 -4.309 1.00 98.75 454 ILE A CA 1
ATOM 3574 C C . ILE A 1 454 ? -25.202 -5.529 -4.224 1.00 98.75 454 ILE A C 1
ATOM 3576 O O . ILE A 1 454 ? -26.130 -4.786 -4.537 1.00 98.75 454 ILE A O 1
ATOM 3580 N N . SER A 1 455 ? -25.416 -6.789 -3.859 1.00 98.44 455 SER A N 1
ATOM 3581 C CA . SER A 1 455 ? -26.724 -7.327 -3.483 1.00 98.44 455 SER A CA 1
ATOM 3582 C C . SER A 1 455 ? -26.571 -8.241 -2.263 1.00 98.44 455 SER A C 1
ATOM 3584 O O . SER A 1 455 ? -25.582 -8.983 -2.216 1.00 98.44 455 SER A O 1
ATOM 3586 N N . PRO A 1 456 ? -27.511 -8.214 -1.300 1.00 98.56 456 PRO A N 1
ATOM 3587 C CA . PRO A 1 456 ? -27.480 -9.111 -0.148 1.00 98.56 456 PRO A CA 1
ATOM 3588 C C . PRO A 1 456 ? -27.614 -10.581 -0.572 1.00 98.56 456 PRO A C 1
ATOM 3590 O O . PRO A 1 456 ? -28.360 -10.905 -1.500 1.00 98.56 456 PRO A O 1
ATOM 3593 N N . VAL A 1 457 ? -26.903 -11.482 0.107 1.00 98.50 457 VAL A N 1
ATOM 3594 C CA . VAL A 1 457 ? -27.021 -12.941 -0.056 1.00 98.50 457 VAL A CA 1
ATOM 3595 C C . VAL A 1 457 ? -26.837 -13.646 1.287 1.00 98.50 457 VAL A C 1
ATOM 3597 O O . VAL A 1 457 ? -26.265 -13.102 2.227 1.00 98.50 457 VAL A O 1
ATOM 3600 N N . ASN A 1 458 ? -27.273 -14.905 1.380 1.00 97.19 458 ASN A N 1
ATOM 3601 C CA . ASN A 1 458 ? -27.029 -15.755 2.553 1.00 97.19 458 ASN A CA 1
ATOM 3602 C C . ASN A 1 458 ? -27.530 -15.155 3.886 1.00 97.19 458 ASN A C 1
ATOM 3604 O O . ASN A 1 458 ? -26.905 -15.350 4.934 1.00 97.19 458 ASN A O 1
ATOM 3608 N N . GLY A 1 459 ? -28.666 -14.453 3.823 1.00 97.62 459 GLY A N 1
ATOM 3609 C CA . GLY A 1 459 ? -29.388 -13.910 4.973 1.00 97.62 459 GLY A CA 1
ATOM 3610 C C . GLY A 1 459 ? -29.008 -12.487 5.380 1.00 97.62 459 GLY A C 1
ATOM 3611 O O . GLY A 1 459 ? -29.567 -12.008 6.356 1.00 97.62 459 GLY A O 1
ATOM 3612 N N . SER A 1 460 ? -28.074 -11.824 4.688 1.00 98.62 460 SER A N 1
ATOM 3613 C CA . SER A 1 460 ? -27.853 -10.388 4.896 1.00 98.62 460 SER A CA 1
ATOM 3614 C C . SER A 1 460 ? -29.005 -9.552 4.346 1.00 98.62 460 SER A C 1
ATOM 3616 O O . SER A 1 460 ? -29.762 -9.993 3.475 1.00 98.62 460 SER A O 1
ATOM 3618 N N . GLU A 1 461 ? -29.094 -8.323 4.835 1.00 98.44 461 GLU A N 1
ATOM 3619 C CA . GLU A 1 461 ? -30.083 -7.329 4.432 1.00 98.44 461 GLU A CA 1
ATOM 3620 C C . GLU A 1 461 ? -29.375 -6.039 4.014 1.00 98.44 461 GLU A C 1
ATOM 3622 O O . GLU A 1 461 ? -28.255 -5.770 4.443 1.00 98.44 461 GLU A O 1
ATOM 3627 N N . ALA A 1 462 ? -29.996 -5.249 3.138 1.00 98.44 462 ALA A N 1
ATOM 3628 C CA . ALA A 1 462 ? -29.449 -3.952 2.749 1.00 98.44 462 ALA A CA 1
ATOM 3629 C C . ALA A 1 462 ? -29.630 -2.931 3.885 1.00 98.44 462 ALA A C 1
ATOM 3631 O O . ALA A 1 462 ? -30.744 -2.759 4.379 1.00 98.44 462 ALA A O 1
ATOM 3632 N N . ASP A 1 463 ? -28.565 -2.210 4.244 1.00 97.94 463 ASP A N 1
ATOM 3633 C CA . ASP A 1 463 ? -28.609 -1.117 5.231 1.00 97.94 463 ASP A CA 1
ATOM 3634 C C . ASP A 1 463 ? -28.504 0.275 4.571 1.00 97.94 463 ASP A C 1
ATOM 3636 O O . ASP A 1 463 ? -29.017 1.263 5.104 1.00 97.94 463 ASP A O 1
ATOM 3640 N N . LEU A 1 464 ? -27.906 0.341 3.375 1.00 98.69 464 LEU A N 1
ATOM 3641 C CA . LEU A 1 464 ? -27.717 1.549 2.577 1.00 98.69 464 LEU A CA 1
ATOM 3642 C C . LEU A 1 464 ? -28.018 1.309 1.092 1.00 98.69 464 LEU A C 1
ATOM 3644 O O . LEU A 1 464 ? -27.648 0.287 0.504 1.00 98.69 464 LEU A O 1
ATOM 3648 N N . LEU A 1 465 ? -28.615 2.313 0.451 1.00 98.56 465 LEU A N 1
ATOM 3649 C CA . LEU A 1 465 ? -28.864 2.372 -0.991 1.00 98.56 465 LEU A CA 1
ATOM 3650 C C . LEU A 1 465 ? -28.128 3.561 -1.606 1.00 98.56 465 LEU A C 1
ATOM 3652 O O . LEU A 1 465 ? -28.084 4.638 -1.015 1.00 98.56 465 LEU A O 1
ATOM 3656 N N . TYR A 1 466 ? -27.611 3.403 -2.822 1.00 98.44 466 TYR A N 1
ATOM 3657 C CA . TYR A 1 466 ? -27.093 4.529 -3.597 1.00 98.44 466 TYR A CA 1
ATOM 3658 C C . TYR A 1 466 ? -28.239 5.469 -3.984 1.00 98.44 466 TYR A C 1
ATOM 3660 O O . TYR A 1 466 ? -29.195 5.061 -4.654 1.00 98.44 466 TYR A O 1
ATOM 3668 N N . ALA A 1 467 ? -28.143 6.731 -3.560 1.00 97.69 467 ALA A N 1
ATOM 3669 C CA . ALA A 1 467 ? -29.232 7.697 -3.630 1.00 97.69 467 ALA A CA 1
ATOM 3670 C C . ALA A 1 467 ? -29.711 7.914 -5.075 1.00 97.69 467 ALA A C 1
ATOM 3672 O O . ALA A 1 467 ? -28.916 8.109 -5.993 1.00 97.69 467 ALA A O 1
ATOM 3673 N N . GLY A 1 468 ? -31.032 7.880 -5.279 1.00 96.12 468 GLY A N 1
ATOM 3674 C CA . GLY A 1 468 ? -31.639 8.017 -6.608 1.00 96.12 468 GLY A CA 1
ATOM 3675 C C . GLY A 1 468 ? -31.499 6.783 -7.509 1.00 96.12 468 GLY A C 1
ATOM 3676 O O . GLY A 1 468 ? -31.805 6.865 -8.697 1.00 96.12 468 GLY A O 1
ATOM 3677 N N . THR A 1 469 ? -31.058 5.641 -6.970 1.00 96.19 469 THR A N 1
ATOM 3678 C CA . THR A 1 469 ? -30.929 4.372 -7.702 1.00 96.19 469 THR A CA 1
ATOM 3679 C C . THR A 1 469 ? -31.591 3.218 -6.941 1.00 96.19 469 THR A C 1
ATOM 3681 O O . THR A 1 469 ? -32.002 3.371 -5.795 1.00 96.19 469 THR A O 1
ATOM 3684 N N . SER A 1 470 ? -31.675 2.042 -7.570 1.00 93.81 470 SER A N 1
ATOM 3685 C CA . SER A 1 470 ? -32.089 0.792 -6.915 1.00 93.81 470 SER A CA 1
ATOM 3686 C C . SER A 1 470 ? -30.908 -0.051 -6.415 1.00 93.81 470 SER A C 1
ATOM 3688 O O . SER A 1 470 ? -31.098 -1.216 -6.071 1.00 93.81 470 SER A O 1
ATOM 3690 N N . TYR A 1 471 ? -29.680 0.470 -6.474 1.00 97.69 471 TYR A N 1
ATOM 3691 C CA . TYR A 1 471 ? -28.481 -0.292 -6.142 1.00 97.69 471 TYR A CA 1
ATOM 3692 C C . TYR A 1 471 ? -28.194 -0.242 -4.641 1.00 97.69 471 TYR A C 1
ATOM 3694 O O . TYR A 1 471 ? -28.207 0.828 -4.032 1.00 97.69 471 TYR A O 1
ATOM 3702 N N . THR A 1 472 ? -27.889 -1.399 -4.058 1.00 98.62 472 THR A N 1
ATOM 3703 C CA . THR A 1 472 ? -27.438 -1.506 -2.670 1.00 98.62 472 THR A CA 1
ATOM 3704 C C . THR A 1 472 ? -25.991 -1.031 -2.556 1.00 98.62 472 THR A C 1
ATOM 3706 O O . THR A 1 472 ? -25.131 -1.476 -3.320 1.00 98.62 472 THR A O 1
ATOM 3709 N N . ALA A 1 473 ? -25.749 -0.135 -1.600 1.00 98.62 473 ALA A N 1
ATOM 3710 C CA . ALA A 1 473 ? -24.432 0.410 -1.273 1.00 98.62 473 ALA A CA 1
ATOM 3711 C C . ALA A 1 473 ? -23.813 -0.261 -0.041 1.00 98.62 473 ALA A C 1
ATOM 3713 O O . ALA A 1 473 ? -22.592 -0.285 0.098 1.00 98.62 473 ALA A O 1
ATOM 3714 N N . GLY A 1 474 ? -24.646 -0.811 0.842 1.00 98.62 474 GLY A N 1
ATOM 3715 C CA . GLY A 1 474 ? -24.204 -1.491 2.046 1.00 98.62 474 GLY A CA 1
ATOM 3716 C C . GLY A 1 474 ? -25.171 -2.580 2.487 1.00 98.62 474 GLY A C 1
ATOM 3717 O O . GLY A 1 474 ? -26.357 -2.562 2.137 1.00 98.62 474 GLY A O 1
ATOM 3718 N N . ILE A 1 475 ? -24.645 -3.544 3.236 1.00 98.81 475 ILE A N 1
ATOM 3719 C CA . ILE A 1 475 ? -25.414 -4.628 3.838 1.00 98.81 475 ILE A CA 1
ATOM 3720 C C . ILE A 1 475 ? -25.019 -4.845 5.298 1.00 98.81 475 ILE A C 1
ATOM 3722 O O . ILE A 1 475 ? -23.872 -4.620 5.692 1.00 98.81 475 ILE A O 1
ATOM 3726 N N . GLU A 1 476 ? -25.954 -5.385 6.072 1.00 98.56 476 GLU A N 1
ATOM 3727 C CA . GLU A 1 476 ? -25.712 -5.884 7.419 1.00 98.56 476 GLU A CA 1
ATOM 3728 C C . GLU A 1 476 ? -26.165 -7.339 7.587 1.00 98.56 476 GLU A C 1
ATOM 3730 O O . GLU A 1 476 ? -26.997 -7.862 6.840 1.00 98.56 476 GLU A O 1
ATOM 3735 N N . TYR A 1 477 ? -25.580 -8.028 8.564 1.00 98.75 477 TYR A N 1
ATOM 3736 C CA . TYR A 1 477 ? -25.948 -9.393 8.926 1.00 98.75 477 TYR A CA 1
ATOM 3737 C C . TYR A 1 477 ? -25.664 -9.662 10.402 1.00 98.75 477 TYR A C 1
ATOM 3739 O O . TYR A 1 477 ? -24.610 -9.295 10.918 1.00 98.75 477 TYR A O 1
ATOM 3747 N N . SER A 1 478 ? -26.581 -10.359 11.070 1.00 98.38 478 SER A N 1
ATOM 3748 C CA . SER A 1 478 ? -26.396 -10.900 12.418 1.00 98.38 478 SER A CA 1
ATOM 3749 C C . SER A 1 478 ? -26.886 -12.341 12.431 1.00 98.38 478 SER A C 1
ATOM 3751 O O . SER A 1 478 ? -28.082 -12.600 12.307 1.00 98.38 478 SER A O 1
ATOM 3753 N N . GLY A 1 479 ? -25.973 -13.292 12.584 1.00 98.44 479 GLY A N 1
ATOM 3754 C CA . GLY A 1 479 ? -26.311 -14.707 12.502 1.00 98.44 479 GLY A CA 1
ATOM 3755 C C . GLY A 1 479 ? -25.083 -15.601 12.552 1.00 98.44 479 GLY A C 1
ATOM 3756 O O . GLY A 1 479 ? -23.990 -15.173 12.918 1.00 98.44 479 GLY A O 1
ATOM 3757 N N . THR A 1 480 ? -25.256 -16.862 12.176 1.00 98.12 480 THR A N 1
ATOM 3758 C CA . THR A 1 480 ? -24.149 -17.817 12.121 1.00 98.12 480 THR A CA 1
ATOM 3759 C C . THR A 1 480 ? -23.330 -17.661 10.840 1.00 98.12 480 THR A C 1
ATOM 3761 O O . THR A 1 480 ? -23.841 -17.272 9.781 1.00 98.12 480 THR A O 1
ATOM 3764 N N . PHE A 1 481 ? -22.043 -17.984 10.938 1.00 98.44 481 PHE A N 1
ATOM 3765 C CA . PHE A 1 481 ? -21.117 -18.087 9.812 1.00 98.44 481 PHE A CA 1
ATOM 3766 C C . PHE A 1 481 ? -20.577 -19.513 9.719 1.00 98.44 481 PHE A C 1
ATOM 3768 O O . PHE A 1 481 ? -20.409 -20.184 10.740 1.00 98.44 481 PHE A O 1
ATOM 3775 N N . GLY A 1 482 ? -20.318 -19.980 8.494 1.00 96.00 482 GLY A N 1
ATOM 3776 C CA . GLY A 1 482 ? -19.858 -21.347 8.247 1.00 96.00 482 GLY A CA 1
ATOM 3777 C C . GLY A 1 482 ? -20.761 -22.390 8.917 1.00 96.00 482 GLY A C 1
ATOM 3778 O O . GLY A 1 482 ? -21.981 -22.348 8.776 1.00 96.00 482 GLY A O 1
ATOM 3779 N N . ASN A 1 483 ? -20.147 -23.301 9.676 1.00 94.31 483 ASN A N 1
ATOM 3780 C CA . ASN A 1 483 ? -20.844 -24.325 10.466 1.00 94.31 483 ASN A CA 1
ATOM 3781 C C . ASN A 1 483 ? -20.965 -23.959 11.959 1.00 94.31 483 ASN A C 1
ATOM 3783 O O . ASN A 1 483 ? -21.289 -24.819 12.779 1.00 94.31 483 ASN A O 1
ATOM 3787 N N . SER A 1 484 ? -20.647 -22.718 12.338 1.00 96.69 484 SER A N 1
ATOM 3788 C CA . SER A 1 484 ? -20.663 -22.297 13.737 1.00 96.69 484 SER A CA 1
ATOM 3789 C C . SER A 1 484 ? -22.082 -22.106 14.267 1.00 96.69 484 SER A C 1
ATOM 3791 O O . SER A 1 484 ? -22.987 -21.708 13.538 1.00 96.69 484 SER A O 1
ATOM 3793 N N . SER A 1 485 ? -22.267 -22.334 15.567 1.00 96.31 485 SER A N 1
ATOM 3794 C CA . SER A 1 485 ? -23.487 -21.976 16.297 1.00 96.31 485 SER A CA 1
ATOM 3795 C C . SER A 1 485 ? -23.411 -20.599 16.964 1.00 96.31 485 SER A C 1
ATOM 3797 O O . SER A 1 485 ? -24.389 -20.162 17.568 1.00 96.31 485 SER A O 1
ATOM 3799 N N . LYS A 1 486 ? -22.250 -19.931 16.926 1.00 97.94 486 LYS A N 1
ATOM 3800 C CA . LYS A 1 486 ? -22.076 -18.595 17.506 1.00 97.94 486 LYS A CA 1
ATOM 3801 C C . LYS A 1 486 ? -22.624 -17.534 16.556 1.00 97.94 486 LYS A C 1
ATOM 3803 O O . LYS A 1 486 ? -22.496 -17.653 15.339 1.00 97.94 486 LYS A O 1
ATOM 3808 N N . ILE A 1 487 ? -23.226 -16.498 17.131 1.00 98.19 487 ILE A N 1
ATOM 3809 C CA . ILE A 1 487 ? -23.757 -15.360 16.382 1.00 98.19 487 ILE A CA 1
ATOM 3810 C C . ILE A 1 487 ? -22.635 -14.345 16.192 1.00 98.19 487 ILE A C 1
ATOM 3812 O O . ILE A 1 487 ? -22.175 -13.759 17.168 1.00 98.19 487 ILE A O 1
ATOM 3816 N N . GLY A 1 488 ? -22.202 -14.167 14.947 1.00 98.44 488 GLY A N 1
ATOM 3817 C CA . GLY A 1 488 ? -21.334 -13.069 14.534 1.00 98.44 488 GLY A CA 1
ATOM 3818 C C . GLY A 1 488 ? -22.144 -11.942 13.899 1.00 98.44 488 GLY A C 1
ATOM 3819 O O . GLY A 1 488 ? -23.341 -12.093 13.624 1.00 98.44 488 GLY A O 1
ATOM 3820 N N . LYS A 1 489 ? -21.476 -10.819 13.633 1.00 98.75 489 LYS A N 1
ATOM 3821 C CA . LYS A 1 489 ? -22.088 -9.641 13.006 1.00 98.75 489 LYS A CA 1
ATOM 3822 C C . LYS A 1 489 ? -21.215 -9.093 11.885 1.00 98.75 489 LYS A C 1
ATOM 3824 O O . LYS A 1 489 ? -19.992 -9.141 11.969 1.00 98.75 489 LYS A O 1
ATOM 3829 N N . LEU A 1 490 ? -21.852 -8.557 10.854 1.00 98.81 490 LEU A N 1
ATOM 3830 C CA . LEU A 1 490 ? -21.195 -7.922 9.720 1.00 98.81 490 LEU A CA 1
ATOM 3831 C C . LEU A 1 490 ? -21.929 -6.638 9.344 1.00 98.81 490 LEU A C 1
ATOM 3833 O O . LEU A 1 490 ? -23.151 -6.651 9.214 1.00 98.81 490 LEU A O 1
ATOM 3837 N N . THR A 1 491 ? -21.165 -5.587 9.075 1.00 98.81 491 THR A N 1
ATOM 3838 C CA . THR A 1 491 ? -21.572 -4.452 8.244 1.00 98.81 491 THR A CA 1
ATOM 3839 C C . THR A 1 491 ? -20.548 -4.320 7.114 1.00 98.81 491 THR A C 1
ATOM 3841 O O . THR A 1 491 ? -19.346 -4.291 7.380 1.00 98.81 491 THR A O 1
ATOM 3844 N N . TYR A 1 492 ? -20.995 -4.271 5.860 1.00 98.81 492 TYR A N 1
ATOM 3845 C CA . TYR A 1 492 ? -20.121 -4.118 4.692 1.00 98.81 492 TYR A CA 1
ATOM 3846 C C . TYR A 1 492 ? -20.649 -3.038 3.754 1.00 98.81 492 TYR A C 1
ATOM 3848 O O . TYR A 1 492 ? -21.776 -3.150 3.275 1.00 98.81 492 TYR A O 1
ATOM 3856 N N . TRP A 1 493 ? -19.820 -2.035 3.451 1.00 98.75 493 TRP A N 1
ATOM 3857 C CA . TRP A 1 493 ? -20.129 -0.973 2.492 1.00 98.75 493 TRP A CA 1
ATOM 3858 C C . TRP A 1 493 ? -19.209 -0.999 1.265 1.00 98.75 493 TRP A C 1
ATOM 3860 O O . TRP A 1 493 ? -17.987 -1.053 1.394 1.00 98.75 493 TRP A O 1
ATOM 3870 N N . GLY A 1 494 ? -19.808 -0.881 0.074 1.00 98.38 494 GLY A N 1
ATOM 3871 C CA . GLY A 1 494 ? -19.132 -0.792 -1.231 1.00 98.38 494 GLY A CA 1
ATOM 3872 C C . GLY A 1 494 ? -18.536 0.587 -1.545 1.00 98.38 494 GLY A C 1
ATOM 3873 O O . GLY A 1 494 ? -18.227 0.900 -2.696 1.00 98.38 494 GLY A O 1
ATOM 3874 N N . PHE A 1 495 ? -18.409 1.443 -0.533 1.00 98.31 495 PHE A N 1
ATOM 3875 C CA . PHE A 1 495 ? -17.699 2.712 -0.600 1.00 98.31 495 PHE A CA 1
ATOM 3876 C C . PHE A 1 495 ? -16.899 2.927 0.696 1.00 98.31 495 PHE A C 1
ATOM 3878 O O . PHE A 1 495 ? -17.257 2.364 1.734 1.00 98.31 495 PHE A O 1
ATOM 3885 N N . PRO A 1 496 ? -15.830 3.738 0.670 1.00 98.06 496 PRO A N 1
ATOM 3886 C CA . PRO A 1 496 ? -14.952 3.914 1.822 1.00 98.06 496 PRO A CA 1
ATOM 3887 C C . PRO A 1 496 ? -15.550 4.879 2.854 1.00 98.06 496 PRO A C 1
ATOM 3889 O O . PRO A 1 496 ? -15.908 6.015 2.516 1.00 98.06 496 PRO A O 1
ATOM 3892 N N . PHE A 1 497 ? -15.644 4.457 4.118 1.00 98.56 497 PHE A N 1
ATOM 3893 C CA . PHE A 1 497 ? -16.215 5.263 5.205 1.00 98.56 497 PHE A CA 1
ATOM 3894 C C . PHE A 1 497 ? -15.485 6.598 5.400 1.00 98.56 497 PHE A C 1
ATOM 3896 O O . PHE A 1 497 ? -16.111 7.631 5.657 1.00 98.56 497 PHE A O 1
ATOM 3903 N N . GLU A 1 498 ? -14.164 6.611 5.226 1.00 97.06 498 GLU A N 1
ATOM 3904 C CA . GLU A 1 498 ? -13.340 7.803 5.384 1.00 97.06 498 GLU A CA 1
ATOM 3905 C C . GLU A 1 498 ? -13.687 8.921 4.389 1.00 97.06 498 GLU A C 1
ATOM 3907 O O . GLU A 1 498 ? -13.312 10.073 4.615 1.00 97.06 498 GLU A O 1
ATOM 3912 N N . THR A 1 499 ? -14.409 8.594 3.310 1.00 97.00 499 THR A N 1
ATOM 3913 C CA . THR A 1 499 ? -14.821 9.545 2.270 1.00 97.00 499 THR A CA 1
ATOM 3914 C C . THR A 1 499 ? -16.178 10.192 2.527 1.00 97.00 499 THR A C 1
ATOM 3916 O O . THR A 1 499 ? -16.573 11.077 1.770 1.00 97.00 499 THR A O 1
ATOM 3919 N N . VAL A 1 500 ? -16.893 9.811 3.590 1.00 97.50 500 VAL A N 1
ATOM 3920 C CA . VAL A 1 500 ? -18.100 10.531 4.025 1.00 97.50 500 VAL A CA 1
ATOM 3921 C C . VAL A 1 500 ? -17.707 11.953 4.428 1.00 97.50 5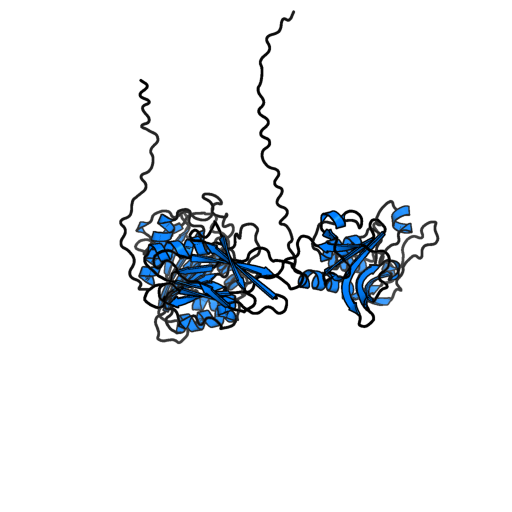00 VAL A C 1
ATOM 3923 O O . VAL A 1 500 ? -16.802 12.139 5.239 1.00 97.50 500 VAL A O 1
ATOM 3926 N N . THR A 1 501 ? -18.365 12.969 3.871 1.00 89.44 501 THR A N 1
ATOM 3927 C CA . THR A 1 501 ? -17.816 14.341 3.792 1.00 89.44 501 THR A CA 1
ATOM 3928 C C . THR A 1 501 ? -17.745 15.120 5.111 1.00 89.44 501 THR A C 1
ATOM 3930 O O . THR A 1 501 ? -17.026 16.117 5.178 1.00 89.44 501 THR A O 1
ATOM 3933 N N . HIS A 1 502 ? -18.453 14.694 6.163 1.00 90.31 502 HIS A N 1
ATOM 3934 C CA . HIS A 1 502 ? -18.533 15.418 7.437 1.00 90.31 502 HIS A CA 1
ATOM 3935 C C . HIS A 1 502 ? -18.199 14.539 8.644 1.00 90.31 502 HIS A C 1
ATOM 3937 O O . HIS A 1 502 ? -18.755 13.455 8.809 1.00 90.31 502 HIS A O 1
ATOM 3943 N N . ASP A 1 503 ? -17.352 15.059 9.532 1.00 91.94 503 ASP A N 1
ATOM 3944 C CA . ASP A 1 503 ? -16.907 14.402 10.766 1.00 91.94 503 ASP A CA 1
ATOM 3945 C C . ASP A 1 503 ? -18.086 14.029 11.675 1.00 91.94 503 ASP A C 1
ATOM 3947 O O . ASP A 1 503 ? -18.158 12.902 12.159 1.00 91.94 503 ASP A O 1
ATOM 3951 N N . SER A 1 504 ? -19.065 14.930 11.832 1.00 94.06 504 SER A N 1
ATOM 3952 C CA . SER A 1 504 ? -20.279 14.669 12.619 1.00 94.06 504 SER A CA 1
ATOM 3953 C C . SER A 1 504 ? -21.100 13.509 12.059 1.00 94.06 504 SER A C 1
ATOM 3955 O O . SER A 1 504 ? -21.605 12.687 12.818 1.00 94.06 504 SER A O 1
ATOM 3957 N N . LEU A 1 505 ? -21.189 13.398 10.732 1.00 95.44 505 LEU A N 1
ATOM 3958 C CA . LEU A 1 505 ? -21.909 12.309 10.082 1.00 95.44 505 LEU A CA 1
ATOM 3959 C C . LEU A 1 505 ? -21.149 10.986 10.215 1.00 95.44 505 LEU A C 1
ATOM 3961 O O . LEU A 1 505 ? -21.758 9.960 10.502 1.00 95.44 505 LEU A O 1
ATOM 3965 N N . ARG A 1 506 ? -19.815 11.009 10.098 1.00 97.31 506 ARG A N 1
ATOM 3966 C CA . ARG A 1 506 ? -18.967 9.840 10.386 1.00 97.31 506 ARG A CA 1
ATOM 3967 C C . ARG A 1 506 ? -19.145 9.366 11.827 1.00 97.31 506 ARG A C 1
ATOM 3969 O O . ARG A 1 506 ? -19.327 8.171 12.050 1.00 97.31 506 ARG A O 1
ATOM 3976 N N . LYS A 1 507 ? -19.184 10.286 12.793 1.00 97.00 507 LYS A N 1
ATOM 3977 C CA . LYS A 1 507 ? -19.488 9.974 14.194 1.00 97.00 507 LYS A CA 1
ATOM 3978 C C . LYS A 1 507 ? -20.855 9.301 14.349 1.00 97.00 507 LYS A C 1
ATOM 3980 O O . LYS A 1 507 ? -20.940 8.273 15.018 1.00 97.00 507 LYS A O 1
ATOM 3985 N N . GLU A 1 508 ? -21.913 9.851 13.755 1.00 96.88 508 GLU A N 1
ATOM 3986 C CA . GLU A 1 508 ? -23.271 9.287 13.856 1.00 96.88 508 GLU A CA 1
ATOM 3987 C C . GLU A 1 508 ? -23.377 7.897 13.216 1.00 96.88 508 GLU A C 1
ATOM 3989 O O . GLU A 1 508 ? -23.966 6.981 13.797 1.00 96.88 508 GLU A O 1
ATOM 3994 N N . LEU A 1 509 ? -22.765 7.724 12.044 1.00 98.31 509 LEU A N 1
ATOM 3995 C CA . LEU A 1 509 ? -22.693 6.447 11.342 1.00 98.31 509 LEU A CA 1
ATOM 3996 C C . LEU A 1 509 ? -21.945 5.393 12.160 1.00 98.31 509 LEU A C 1
ATOM 3998 O O . LEU A 1 509 ? -22.489 4.316 12.411 1.00 98.31 509 LEU A O 1
ATOM 4002 N N . MET A 1 510 ? -20.743 5.726 12.637 1.00 98.62 510 MET A N 1
ATOM 4003 C CA . MET A 1 510 ? -19.953 4.834 13.483 1.00 98.62 510 MET A CA 1
ATOM 4004 C C . MET A 1 510 ? -20.688 4.509 14.786 1.00 98.62 510 MET A C 1
ATOM 4006 O O . MET A 1 510 ? -20.680 3.364 15.220 1.00 98.62 510 MET A O 1
ATOM 4010 N N . GLY A 1 511 ? -21.401 5.470 15.380 1.00 97.81 511 GLY A N 1
ATOM 4011 C CA . GLY A 1 511 ? -22.218 5.234 16.571 1.00 97.81 511 GLY A CA 1
ATOM 4012 C C . GLY A 1 511 ? -23.326 4.206 16.326 1.00 97.81 511 GLY A C 1
ATOM 4013 O O . GLY A 1 511 ? -23.511 3.271 17.107 1.00 97.81 511 GLY A O 1
ATOM 4014 N N . LYS A 1 512 ? -24.029 4.300 15.194 1.00 97.75 512 LYS A N 1
ATOM 4015 C CA . LYS A 1 512 ? -25.021 3.287 14.811 1.00 97.75 512 LYS A CA 1
ATOM 4016 C C . LYS A 1 512 ? -24.360 1.916 14.617 1.00 97.75 512 LYS A C 1
ATOM 4018 O O . LYS A 1 512 ? -24.884 0.938 15.153 1.00 97.75 512 LYS A O 1
ATOM 4023 N N . ILE A 1 513 ? -23.218 1.831 13.926 1.00 98.44 513 ILE A N 1
ATOM 4024 C CA . ILE A 1 513 ? -22.460 0.575 13.740 1.00 98.44 513 ILE A CA 1
ATOM 4025 C C . ILE A 1 513 ? -22.041 -0.012 15.096 1.00 98.44 513 ILE A C 1
ATOM 4027 O O . ILE A 1 513 ? -22.351 -1.162 15.388 1.00 98.44 513 ILE A O 1
ATOM 4031 N N . LEU A 1 514 ? -21.440 0.780 15.983 1.00 98.00 514 LEU A N 1
ATOM 4032 C CA . LEU A 1 514 ? -21.065 0.357 17.337 1.00 98.00 514 LEU A CA 1
ATOM 4033 C C . LEU A 1 514 ? -22.271 -0.176 18.127 1.00 98.00 514 LEU A C 1
ATOM 4035 O O . LEU A 1 514 ? -22.187 -1.241 18.743 1.00 98.00 514 LEU A O 1
ATOM 4039 N N . GLY A 1 515 ? -23.419 0.502 18.038 1.00 96.56 515 GLY A N 1
ATOM 4040 C CA . GLY A 1 515 ? -24.675 0.035 18.626 1.00 96.56 515 GLY A CA 1
ATOM 4041 C C . GLY A 1 515 ? -25.143 -1.312 18.059 1.00 96.56 515 GLY A C 1
ATOM 4042 O O . GLY A 1 515 ? -25.588 -2.171 18.819 1.00 96.56 515 GLY A O 1
ATOM 4043 N N . PHE A 1 516 ? -24.980 -1.550 16.749 1.00 96.94 516 PHE A N 1
ATOM 4044 C CA . PHE A 1 516 ? -25.227 -2.870 16.146 1.00 96.94 516 PHE A CA 1
ATOM 4045 C C . PHE A 1 516 ? -24.330 -3.938 16.753 1.00 96.94 516 PHE A C 1
ATOM 4047 O O . PHE A 1 516 ? -24.803 -5.022 17.092 1.00 96.94 516 PHE A O 1
ATOM 4054 N N . MET A 1 517 ? -23.048 -3.618 16.933 1.00 95.94 517 MET A N 1
ATOM 4055 C CA . MET A 1 517 ? -22.047 -4.532 17.478 1.00 95.94 517 MET A CA 1
ATOM 4056 C C . MET A 1 517 ? -22.248 -4.800 18.979 1.00 95.94 517 MET A C 1
ATOM 4058 O O . MET A 1 517 ? -21.757 -5.805 19.484 1.00 95.94 517 MET A O 1
ATOM 4062 N N . GLY A 1 518 ? -23.079 -4.006 19.664 1.00 91.88 518 GLY A N 1
ATOM 4063 C CA . GLY A 1 518 ? -23.445 -4.188 21.074 1.00 91.88 518 GLY A CA 1
ATOM 4064 C C . GLY A 1 518 ? -22.714 -3.251 22.036 1.00 91.88 518 GLY A C 1
ATOM 4065 O O . GLY A 1 518 ? -22.734 -3.483 23.243 1.00 91.88 518 GLY A O 1
ATOM 4066 N N . TYR A 1 519 ? -22.075 -2.202 21.520 1.00 91.44 519 TYR A N 1
ATOM 4067 C CA . TYR A 1 519 ? -21.443 -1.169 22.332 1.00 91.44 519 TYR A CA 1
ATOM 4068 C C . TYR A 1 519 ? -22.446 -0.090 22.731 1.00 91.44 519 TYR A C 1
ATOM 4070 O O . TYR A 1 519 ? -23.290 0.334 21.941 1.00 91.44 519 TYR A O 1
ATOM 4078 N N . THR A 1 520 ? -22.304 0.409 23.955 1.00 82.31 520 THR A N 1
ATOM 4079 C CA . THR A 1 520 ? -22.999 1.619 24.397 1.00 82.31 520 THR A CA 1
ATOM 4080 C C . THR A 1 520 ? -22.346 2.836 23.750 1.00 82.31 520 THR A C 1
ATOM 4082 O O . THR A 1 520 ? -21.134 3.013 23.850 1.00 82.31 520 THR A O 1
ATOM 4085 N N . VAL A 1 521 ? -23.142 3.696 23.122 1.00 77.31 521 VAL A N 1
ATOM 4086 C CA . VAL A 1 521 ? -22.661 4.933 22.494 1.00 77.31 521 VAL A CA 1
ATOM 4087 C C . VAL A 1 521 ? -23.027 6.156 23.323 1.00 77.31 521 VAL A C 1
ATOM 4089 O O . VAL A 1 521 ? -24.038 6.166 24.029 1.00 77.31 521 VAL A O 1
ATOM 4092 N N . ALA A 1 522 ? -22.202 7.200 23.251 1.00 67.06 522 ALA A N 1
ATOM 4093 C CA . ALA A 1 522 ? -22.522 8.480 23.867 1.00 67.06 522 ALA A CA 1
ATOM 4094 C C . ALA A 1 522 ? -23.769 9.087 23.193 1.00 67.06 522 ALA A C 1
ATOM 4096 O O . ALA A 1 522 ? -23.735 9.440 22.017 1.00 67.06 522 ALA A O 1
ATOM 4097 N N . ASN A 1 523 ? -24.876 9.216 23.933 1.00 45.44 523 ASN A N 1
ATOM 4098 C CA . ASN A 1 523 ? -26.091 9.873 23.446 1.00 45.44 523 ASN A CA 1
ATOM 4099 C C . ASN A 1 523 ? -25.793 11.348 23.128 1.00 45.44 523 ASN A C 1
ATOM 4101 O O . ASN A 1 523 ? -25.589 12.141 24.047 1.00 45.44 523 ASN A O 1
ATOM 4105 N N . VAL A 1 524 ? -25.809 11.734 21.851 1.00 46.59 524 VAL A N 1
ATOM 4106 C CA . VAL A 1 524 ? -25.784 13.147 21.444 1.00 46.59 524 VAL A CA 1
ATOM 4107 C C . VAL A 1 524 ? -26.982 13.422 20.529 1.00 46.59 524 VAL A C 1
ATOM 4109 O O . VAL A 1 524 ? -27.125 12.739 19.516 1.00 46.59 524 VAL A O 1
ATOM 4112 N N . PRO A 1 525 ? -27.864 14.384 20.864 1.00 39.03 525 PRO A N 1
ATOM 4113 C CA . PRO A 1 525 ? -28.944 14.812 19.980 1.00 39.03 525 PRO A CA 1
ATOM 4114 C C . PRO A 1 525 ? -28.396 15.399 18.673 1.00 39.03 525 PRO A C 1
ATOM 4116 O O . PRO A 1 525 ? -27.450 16.186 18.692 1.00 39.03 525 PRO A O 1
ATOM 4119 N N . PHE A 1 526 ? -29.033 15.053 17.555 1.00 39.16 526 PHE A N 1
ATOM 4120 C CA . PHE A 1 526 ? -28.780 15.628 16.235 1.00 39.16 526 PHE A CA 1
ATOM 4121 C C . PHE A 1 526 ? -28.948 17.155 16.266 1.00 39.16 526 PHE A C 1
ATOM 4123 O O . PHE A 1 526 ? -30.034 17.658 16.562 1.00 39.16 526 PHE A O 1
ATOM 4130 N N . VAL A 1 527 ? -27.892 17.902 15.932 1.00 37.00 527 VAL A N 1
ATOM 4131 C CA . VAL A 1 527 ? -28.017 19.316 15.560 1.00 37.00 527 VAL A CA 1
ATOM 4132 C C . VAL A 1 527 ? -28.020 19.363 14.043 1.00 37.00 527 VAL A C 1
ATOM 4134 O O . VAL A 1 527 ? -26.971 19.334 13.404 1.00 37.00 527 VAL A O 1
ATOM 4137 N N . GLN A 1 528 ? -29.218 19.433 13.469 1.00 36.16 528 GLN A N 1
ATOM 4138 C CA . GLN A 1 528 ? -29.395 19.759 12.063 1.00 36.16 528 GLN A CA 1
ATOM 4139 C C . GLN A 1 528 ? -28.712 21.111 11.827 1.00 36.16 528 GLN A C 1
ATOM 4141 O O . GLN A 1 528 ? -29.171 22.135 12.338 1.00 36.16 528 GLN A O 1
ATOM 4146 N N . SER A 1 529 ? -27.594 21.143 11.099 1.00 36.59 529 SER A N 1
ATOM 4147 C CA . SER A 1 529 ? -27.057 22.409 10.608 1.00 36.59 529 SER A CA 1
ATOM 4148 C C . SER A 1 529 ? -28.096 22.970 9.641 1.00 36.59 529 SER A C 1
ATOM 4150 O O . SER A 1 529 ? -28.228 22.484 8.517 1.00 36.59 529 SER A O 1
ATOM 4152 N N . GLY A 1 530 ? -28.906 23.910 10.131 1.00 34.41 530 GLY A N 1
ATOM 4153 C CA . GLY A 1 530 ? -29.998 24.512 9.385 1.00 34.41 530 GLY A CA 1
ATOM 4154 C C . GLY A 1 530 ? -29.518 25.008 8.027 1.00 34.41 530 GLY A C 1
ATOM 4155 O O . GLY A 1 530 ? -28.453 25.617 7.915 1.00 34.41 530 GLY A O 1
ATOM 4156 N N . GLY A 1 531 ? -30.309 24.725 6.993 1.00 33.72 531 GLY A N 1
ATOM 4157 C CA . GLY A 1 531 ? -30.095 25.277 5.666 1.00 33.72 531 GLY A CA 1
ATOM 4158 C C . GLY A 1 531 ? -29.996 26.795 5.757 1.00 33.72 531 GLY A C 1
ATOM 4159 O O . GLY A 1 531 ? -30.929 27.464 6.200 1.00 33.72 531 GLY A O 1
ATOM 4160 N N . ILE A 1 532 ? -28.856 27.343 5.350 1.00 35.53 532 ILE A N 1
ATOM 4161 C CA . ILE A 1 532 ? -28.718 28.782 5.168 1.00 35.53 532 ILE A CA 1
ATOM 4162 C C . ILE A 1 532 ? -29.504 29.124 3.897 1.00 35.53 532 ILE A C 1
ATOM 4164 O O . ILE A 1 532 ? -29.018 28.944 2.783 1.00 35.53 532 ILE A O 1
ATOM 4168 N N . SER A 1 533 ? -30.748 29.572 4.075 1.00 33.25 533 SER A N 1
ATOM 4169 C CA . SER A 1 533 ? -31.493 30.295 3.042 1.00 33.25 533 SER A CA 1
ATOM 4170 C C . SER A 1 533 ? -30.846 31.679 2.847 1.00 33.25 533 SER A C 1
ATOM 4172 O O . SER A 1 533 ? -30.624 32.365 3.849 1.00 33.25 533 SER A O 1
ATOM 4174 N N . PRO A 1 534 ? -30.539 32.133 1.614 1.00 36.88 534 PRO A N 1
ATOM 4175 C CA . PRO A 1 534 ? -29.841 33.403 1.374 1.00 36.88 534 PRO A CA 1
ATOM 4176 C C . PRO A 1 534 ? -30.666 34.685 1.588 1.00 36.88 534 PRO A C 1
ATOM 4178 O O . PRO A 1 534 ? -30.247 35.740 1.121 1.00 36.88 534 PRO A O 1
ATOM 4181 N N . GLU A 1 535 ? -31.834 34.649 2.233 1.00 37.12 535 GLU A N 1
ATOM 4182 C CA . GLU A 1 535 ? -32.784 35.769 2.119 1.00 37.12 535 GLU A CA 1
ATOM 4183 C C . GLU A 1 535 ? -32.662 36.906 3.142 1.00 37.12 535 GLU A C 1
ATOM 4185 O O . GLU A 1 535 ? -33.352 37.902 2.977 1.00 37.12 535 GLU A O 1
ATOM 4190 N N . ASN A 1 536 ? -31.777 36.867 4.143 1.00 33.81 536 ASN A N 1
ATOM 4191 C CA . ASN A 1 536 ? -31.711 37.964 5.123 1.00 33.81 536 ASN A CA 1
ATOM 4192 C C . ASN A 1 536 ? -30.283 38.397 5.483 1.00 33.81 536 ASN A C 1
ATOM 4194 O O . ASN A 1 536 ? -29.826 38.207 6.606 1.00 33.81 536 ASN A O 1
ATOM 4198 N N . PHE A 1 537 ? -29.603 39.063 4.545 1.00 36.75 537 PHE A N 1
ATOM 4199 C CA . PHE A 1 537 ? -28.563 40.041 4.883 1.00 36.75 537 PHE A CA 1
ATOM 4200 C C . PHE A 1 537 ? -29.090 41.451 4.597 1.00 36.75 537 PHE A C 1
ATOM 4202 O O . PHE A 1 537 ? -28.950 41.980 3.497 1.00 36.75 537 PHE A O 1
ATOM 4209 N N . LEU A 1 538 ? -29.695 42.071 5.612 1.00 34.34 538 LEU A N 1
ATOM 4210 C CA . LEU A 1 538 ? -29.862 43.521 5.660 1.00 34.34 538 LEU A CA 1
ATOM 4211 C C . LEU A 1 538 ? -28.558 44.130 6.188 1.00 34.34 538 LEU A C 1
ATOM 4213 O O . LEU A 1 538 ? -28.201 43.968 7.352 1.00 34.34 538 LEU A O 1
ATOM 4217 N N . LEU A 1 539 ? -27.842 44.824 5.304 1.00 39.81 539 LEU A N 1
ATOM 4218 C CA . LEU A 1 539 ? -26.760 45.741 5.653 1.00 39.81 539 LEU A CA 1
ATOM 4219 C C . LEU A 1 539 ? -27.352 46.951 6.386 1.00 39.81 539 LEU A C 1
ATOM 4221 O O . LEU A 1 539 ? -27.982 47.798 5.756 1.00 39.81 539 LEU A O 1
ATOM 4225 N N . SER A 1 540 ? -27.107 47.080 7.688 1.00 35.94 540 SER A N 1
ATOM 4226 C CA . SER A 1 540 ? -27.185 48.381 8.355 1.00 35.94 540 SER A CA 1
ATOM 4227 C C . SER A 1 540 ? -25.781 48.972 8.446 1.00 35.94 540 SER A C 1
ATOM 4229 O O . SER A 1 540 ? -24.982 48.584 9.297 1.00 35.94 540 SER A O 1
ATOM 4231 N N . GLN A 1 541 ? -25.492 49.902 7.537 1.00 36.00 541 GLN A N 1
ATOM 4232 C CA . GLN A 1 541 ? -24.495 50.943 7.760 1.00 36.00 541 GLN A CA 1
ATOM 4233 C C . GLN A 1 541 ? -25.013 51.880 8.855 1.00 36.00 541 GLN A C 1
ATOM 4235 O O . GLN A 1 541 ? -26.147 52.346 8.746 1.00 36.00 541 GLN A O 1
ATOM 4240 N N . LEU A 1 542 ? -24.178 52.156 9.857 1.00 36.50 542 LEU A N 1
ATOM 4241 C CA . LEU A 1 542 ? -23.883 53.487 10.398 1.00 36.50 542 LEU A CA 1
ATOM 4242 C C . LEU A 1 542 ? -22.578 53.417 11.195 1.00 36.50 542 LEU A C 1
ATOM 4244 O O . LEU A 1 542 ? -22.446 52.479 12.013 1.00 36.50 542 LEU A O 1
#

Secondary structure (DSSP, 8-state):
-----------------------S--B-HHHHHHHHHHHHH-EEEPPSGGG--PPPTT---S-SS-TT-EEESPBBBTT-B--HHHHHHHHHTT-EE-B-HHHHHHHTSS-TTEE-B-HHHHHHHHTT-S---TTTGGGGEEE--GGG--TT-EEEETTTEEEEEEEE-TTSPEEEEEEEGGGTEEEEEE----S-EEEEETTB-PPPPPEEEEEEETTEEEEEE---TT--EEEEEEESSSSS-EEEEEESSSEEEE-S--SSS-EEEEEEEE-TTS-BPPP--EEEEB--SSPPSEEEEE------TT--S-THHHHHHHHHHTT--BEEEEHHHHHTTSS-GGG-SEEEEEEET--TTT-SS-HHHHHHHHHHHHTT-EEEEEESSHHIIIIIS-SSHHHHHHTS-EEEEES----SEEEEPTTSTTGGG--EEB-BS-TTPPB-S-PPEEEE-TT-EEEEEETTSS-EEEEEEEE--TT--S-EEEEEESS-GGGBS-HHHHHHHHHHHHHHHT---------------TT-------

Radius of gyration: 29.59 Å; chains: 1; bounding box: 75×88×78 Å

Sequence (542 aa):
MIKHTKWFLFISLLTGFFLFTVQANAITRAKIIQNAEKFVQVQWTCSAANVNHPYTAGGCPPSDFVAGQTYRGEAYSYGGNDSVEKFLQRIANGDGAGSHLSHYRYYGGVPSWATGIDCSAYVSQVWEIPRQSTATLPNYSTEISRGELKAGDILNKPHSHVRLFEKRAIDGRPIVYEASGSATKVVHRAVSWGDYTPRRFNQLLVPVPAFLVKRIGPRTARIVWEKLPKISKIKVYTSLDGQKFNFFKESFDSTLTLENLSETQPTYVRLISGEPSGEESLPGEVLAVQPGETRPGILIVYGYDRPKSTNTKDFIRSHASAISENGQSFESCSNEMVANGTVDLNDYIFVDWILGEESTANHTFDDQEQAKVKAYLENGGGLFVSGAEIAWDLDHKNYGRSFFRNYLKARYVRDDSKVFAVIGTPEGRFDSLGSIAFGDGRHGTYTVKWADCISPVNGSEADLLYAGTSYTAGIEYSGTFGNSSKIGKLTYWGFPFETVTHDSLRKELMGKILGFMGYTVANVPFVQSGGISPENFLLSQL

pLDDT: mean 88.61, std 17.97, range [25.92, 98.94]

Foldseek 3Di:
DDDDDDDDDPPPPPPDDDPPDPPPAQDALVLLVVLLVLQQADKDAQAPLQQDADDDPPPDHSAPDDHGDMDGGQFAAVQAQDGSVRSRVLSVVSAHRYYDPSCCVRVVHGDPSYHTYHFQSSLCVSSVHPRDALQCVCVQWDFDDPVLDARQKWFGDRPPHIWGFHDADPVRFTFTWGQDVVVRGTHTGTDHSPPTTIIDGPSHADDDFWWKWFDPAAFKIKIFTDDDPFFQKKFKWKDQQLPDTDTDDMDRDRMDMDGRHALLTKIKMWIWTAGPSGDIHDIAAIFIWRGHHDGFLEEEEEEAPDDDPQCPNRLVSLVRLLCSQQVGTYIYTYLVCQLVPVDQNLSHQEYEYFHAAPADVRADQAPSSLVRLLVQQLVAHEYEYAYAHNQVHCCVVPRPNVSCCQPVQKHFDFFAPVAQWKAFDVVALRNVVGIWGFACCPLSHHHRGGQTFIDGHDAKDAGMDRPPDPTGQKIKDWAHGDPHRHTHIYIYGSHGLSGRNDSVVSNSVVSSSCVVSPDRTDDDDDDDPDDPDPPDDDDDDD